Protein AF-A0A0C4E8J6-F1 (afdb_monomer)

InterPro domains:
  IPR013935 Trs120/TRAPPC9 [PTHR21512] (8-488)
  IPR058563 Trs120/TRAPPC9, N-terminal domain [PF08626] (6-412)
  IPR058564 Trs120/TRAPPC9, TPR region [PF26251] (450-532)

Mean predicted aligned error: 15.38 Å

Secondary structure (DSSP, 8-state):
----TTSTTGGGEEEEEEEE-SS--HHHHHHHHHHHHHT-EEEGGGPPPP-STT--TT-GGG-TT-EEEEEEESSPPPHHHHTTTTTTGGGS--EEEEEEETHHHHHS--S-TTT-TT-SSHHHHHHHHHHHHHHHHHHH-TT-SEEEEEEET----TT--PPPPTTEEEE--TTT--TTHHHHHHHHHHHHHHHHHHHHHHHHHT-S--PPTT--SGGGGSS----S--------------PPP---------------------------------------------------------------------------------------TT-HHHHHHHHHHHHHHHHHHHHHHHTT-HHHHHHHHHHHHHHHHHTT-HHHHHHHHHHHHHHHHHHHHTT---PPPGGGSPPTTSPPPHHHHHHHHHHHHHHHHTS-TTS-HHHHHHHHHHHHHHHHHHHHHS---SS---HHHHHHHHHHHHHHHHHHHHTTT---HHHHHHHHH----SS--SS---TT-SS-TTGGG---------

Nearest PDB structures (foldseek):
  7u06-assembly1_A  TM=8.165E-01  e=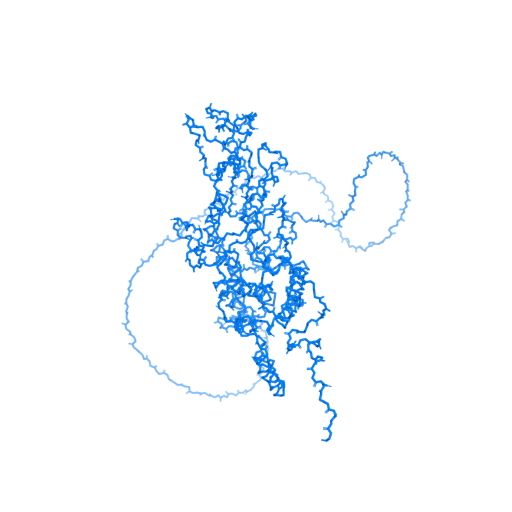5.353E-14  Saccharomyces cerevisiae
  7u06-assembly1_a  TM=8.015E-01  e=2.812E-13  Saccharomyces cerevisiae
  5a7d-assembly4_D  TM=3.768E-01  e=6.561E+00  Drosophila melanogaster

Solvent-accessible surface area (backbone atoms only — not comparable to full-atom values): 33406 Å² total; per-residue (Å²): 122,69,74,71,78,61,38,54,45,38,72,32,24,41,22,26,36,46,42,85,40,85,72,60,54,70,70,57,54,51,56,50,50,44,56,50,54,72,49,30,66,43,47,23,68,73,30,64,70,64,87,63,83,96,30,60,82,51,40,26,84,82,42,36,88,25,44,32,34,52,42,67,31,82,61,84,75,55,68,82,49,50,62,28,61,66,82,43,52,42,55,46,48,41,29,37,40,34,39,36,39,25,64,42,33,70,75,38,75,71,80,38,85,80,64,32,78,86,44,94,47,62,36,48,18,27,55,49,30,52,51,52,53,50,53,54,48,44,72,74,43,71,79,33,67,36,69,37,36,41,26,41,41,33,78,87,49,91,91,57,83,69,88,78,58,86,56,57,43,82,35,51,39,83,88,75,46,54,95,56,50,60,50,50,56,47,28,54,55,46,23,53,38,31,28,42,47,31,56,53,44,52,57,44,71,71,43,75,58,65,82,64,45,73,66,74,76,69,72,65,77,80,58,99,75,89,79,84,87,84,85,83,82,89,84,88,90,79,91,79,82,95,74,82,92,82,90,86,85,87,85,83,88,87,87,86,84,89,89,86,86,89,80,89,80,89,82,88,84,90,79,89,82,88,87,87,85,88,86,86,83,89,88,82,90,82,92,86,89,87,90,89,88,83,88,82,91,90,82,87,84,90,82,85,92,82,89,86,90,92,87,80,88,84,84,89,82,89,81,91,72,86,75,80,73,75,76,80,75,59,102,48,95,83,31,72,69,51,56,50,45,52,51,12,51,25,46,37,35,31,43,45,14,46,49,27,32,25,63,16,35,33,72,61,12,40,50,35,16,50,56,16,24,52,48,21,53,76,75,66,38,43,55,59,22,22,52,20,50,54,51,38,54,38,31,54,48,54,38,48,63,70,72,45,88,59,79,83,57,73,85,71,47,81,62,93,80,71,67,61,54,74,67,54,47,51,50,52,52,51,51,50,54,52,46,62,73,60,47,60,91,86,52,55,68,45,42,54,59,44,54,75,45,43,67,65,42,52,52,51,32,53,54,28,52,69,44,90,58,104,59,55,67,51,69,64,67,54,53,49,50,51,49,15,49,51,51,51,54,46,37,26,37,74,39,63,26,38,67,42,71,70,23,37,45,28,43,70,73,63,57,74,75,95,68,82,75,92,66,88,50,46,71,84,53,71,77,48,78,80,73,69,74,79,76,88,80,76,73,90,76,135

Structure (mmCIF, N/CA/C/O backbone):
data_AF-A0A0C4E8J6-F1
#
_entry.id   AF-A0A0C4E8J6-F1
#
loop_
_atom_site.group_PDB
_atom_site.id
_atom_site.type_symbol
_atom_site.label_atom_id
_atom_site.label_alt_id
_atom_site.label_comp_id
_atom_site.label_asym_id
_atom_site.label_entity_id
_atom_site.label_seq_id
_atom_site.pdbx_PDB_ins_code
_atom_site.Cartn_x
_atom_site.Cartn_y
_atom_site.Cartn_z
_atom_site.occupancy
_atom_site.B_iso_or_equiv
_atom_site.auth_seq_id
_atom_site.auth_comp_id
_atom_site.auth_asym_id
_atom_site.auth_atom_id
_atom_site.pdbx_PDB_model_num
ATOM 1 N N . MET A 1 1 ? -8.938 -14.567 4.427 1.00 45.84 1 MET A N 1
ATOM 2 C CA . MET A 1 1 ? -7.653 -15.124 3.928 1.00 45.84 1 MET A CA 1
ATOM 3 C C . MET A 1 1 ? -6.718 -13.968 3.591 1.00 45.84 1 MET A C 1
ATOM 5 O O . MET A 1 1 ? -7.224 -12.932 3.185 1.00 45.84 1 MET A O 1
ATOM 9 N N . SER A 1 2 ? -5.401 -14.105 3.782 1.00 57.25 2 SER A N 1
ATOM 10 C CA . SER A 1 2 ? -4.438 -13.051 3.405 1.00 57.25 2 SER A CA 1
ATOM 11 C C . SER A 1 2 ? -4.241 -13.039 1.889 1.00 57.25 2 SER A C 1
ATOM 13 O O . SER A 1 2 ? -4.075 -14.107 1.300 1.00 57.25 2 SER A O 1
ATOM 15 N N . ALA A 1 3 ? -4.221 -11.857 1.268 1.00 69.69 3 ALA A N 1
ATOM 16 C CA . ALA A 1 3 ? -3.839 -11.722 -0.136 1.00 69.69 3 ALA A CA 1
ATOM 17 C C . ALA A 1 3 ? -2.379 -12.168 -0.334 1.00 69.69 3 ALA A C 1
ATOM 19 O O . ALA A 1 3 ? -1.551 -11.982 0.559 1.00 69.69 3 ALA A O 1
ATOM 20 N N . ASP A 1 4 ? -2.062 -12.749 -1.495 1.00 85.00 4 ASP A N 1
ATOM 21 C CA . ASP A 1 4 ? -0.712 -13.226 -1.822 1.00 85.00 4 ASP A CA 1
ATOM 22 C C . ASP A 1 4 ? 0.290 -12.048 -1.780 1.00 85.00 4 ASP A C 1
ATOM 24 O O . ASP A 1 4 ? 0.182 -11.135 -2.610 1.00 85.00 4 ASP A O 1
ATOM 28 N N . PRO A 1 5 ? 1.247 -12.033 -0.827 1.00 86.69 5 PRO A N 1
ATOM 29 C CA . PRO A 1 5 ? 2.146 -10.899 -0.587 1.00 86.69 5 PRO A CA 1
ATOM 30 C C . PRO A 1 5 ? 3.231 -10.767 -1.664 1.00 86.69 5 PRO A C 1
ATOM 32 O O . PRO A 1 5 ? 3.969 -9.787 -1.700 1.00 86.69 5 PRO A O 1
ATOM 35 N N . LEU A 1 6 ? 3.334 -11.754 -2.557 1.00 91.50 6 LEU A N 1
ATOM 36 C CA . LEU A 1 6 ? 4.268 -11.772 -3.674 1.00 91.50 6 LEU A CA 1
ATOM 37 C C . LEU A 1 6 ? 3.552 -11.509 -5.004 1.00 91.50 6 LEU A C 1
ATOM 39 O O . LEU A 1 6 ? 4.097 -11.844 -6.052 1.00 91.50 6 LEU A O 1
ATOM 43 N N . LEU A 1 7 ? 2.331 -10.961 -5.001 1.00 93.44 7 LEU A N 1
ATOM 44 C CA . LEU A 1 7 ? 1.701 -10.465 -6.227 1.00 93.44 7 LEU A CA 1
ATOM 45 C C . LEU A 1 7 ? 2.474 -9.255 -6.789 1.00 93.44 7 LEU A C 1
ATOM 47 O O . LEU A 1 7 ? 3.041 -8.482 -6.012 1.00 93.44 7 LEU A O 1
ATOM 51 N N . PRO A 1 8 ? 2.493 -9.048 -8.119 1.00 95.50 8 PRO A N 1
ATOM 52 C CA . PRO A 1 8 ? 3.214 -7.938 -8.750 1.00 95.50 8 PRO A CA 1
ATOM 53 C C . PRO A 1 8 ? 2.874 -6.558 -8.174 1.00 95.50 8 PRO A C 1
ATOM 55 O O . PRO A 1 8 ? 3.766 -5.726 -8.044 1.00 95.50 8 PRO A O 1
ATOM 58 N N . ILE A 1 9 ? 1.624 -6.339 -7.749 1.00 96.50 9 ILE A N 1
ATOM 59 C CA . ILE A 1 9 ? 1.184 -5.076 -7.137 1.00 96.50 9 ILE A CA 1
ATOM 60 C C . ILE A 1 9 ? 1.489 -4.923 -5.638 1.00 96.50 9 ILE A C 1
ATOM 62 O O . ILE A 1 9 ? 1.083 -3.925 -5.051 1.00 96.50 9 ILE A O 1
ATOM 66 N N . ALA A 1 10 ? 2.166 -5.876 -4.986 1.00 95.69 10 ALA A N 1
ATOM 67 C CA . ALA A 1 10 ? 2.424 -5.802 -3.543 1.00 95.69 10 ALA A CA 1
ATOM 68 C C . ALA A 1 10 ? 3.069 -4.473 -3.072 1.00 95.69 10 ALA A C 1
ATOM 70 O O . ALA A 1 10 ? 2.654 -3.983 -2.023 1.00 95.69 10 ALA A O 1
ATOM 71 N N . PRO A 1 11 ? 3.973 -3.812 -3.836 1.00 97.06 11 PRO A N 1
ATOM 72 C CA . PRO A 1 11 ? 4.497 -2.489 -3.474 1.00 97.06 11 PRO A CA 1
ATOM 73 C C . PRO A 1 11 ? 3.464 -1.352 -3.384 1.00 97.06 11 PRO A C 1
ATOM 75 O O . PRO A 1 11 ? 3.787 -0.298 -2.845 1.00 97.06 11 PRO A O 1
ATOM 78 N N . ALA A 1 12 ? 2.248 -1.541 -3.907 1.00 97.56 12 ALA A N 1
ATOM 79 C CA . ALA A 1 12 ? 1.142 -0.584 -3.832 1.00 97.56 12 ALA A CA 1
ATOM 80 C C . ALA A 1 12 ? 0.137 -0.885 -2.705 1.00 97.56 12 ALA A C 1
ATOM 82 O O . ALA A 1 12 ? -0.893 -0.219 -2.612 1.00 97.56 12 ALA A O 1
ATOM 83 N N . ARG A 1 13 ? 0.393 -1.896 -1.865 1.00 96.81 13 ARG A N 1
ATOM 84 C CA . ARG A 1 13 ? -0.506 -2.262 -0.764 1.00 96.81 13 ARG A CA 1
ATOM 85 C C . ARG A 1 13 ? -0.162 -1.528 0.521 1.00 96.81 13 ARG A C 1
ATOM 87 O O . ARG A 1 13 ? 1.004 -1.396 0.879 1.00 96.81 13 ARG A O 1
ATOM 94 N N . VAL A 1 14 ? -1.193 -1.129 1.256 1.00 97.56 14 VAL A N 1
ATOM 95 C CA . VAL A 1 14 ? -1.089 -0.646 2.633 1.00 97.56 14 VAL A CA 1
ATOM 96 C C . VAL A 1 14 ? -1.202 -1.843 3.567 1.00 97.56 14 VAL A C 1
ATOM 98 O O . VAL A 1 14 ? -2.236 -2.513 3.609 1.00 97.56 14 VAL A O 1
ATOM 101 N N . LYS A 1 15 ? -0.154 -2.116 4.347 1.00 96.31 15 LYS A N 1
ATOM 102 C CA . LYS A 1 15 ? -0.195 -3.187 5.342 1.00 96.31 15 LYS A CA 1
ATOM 103 C C . LYS A 1 15 ? -0.940 -2.728 6.594 1.00 96.31 15 LYS A C 1
ATOM 105 O O . LYS A 1 15 ? -0.587 -1.709 7.192 1.00 96.31 15 LYS A O 1
ATOM 110 N N . ALA A 1 16 ? -1.948 -3.499 6.995 1.00 97.31 16 ALA A N 1
ATOM 111 C CA . ALA A 1 16 ? -2.745 -3.253 8.189 1.00 97.31 16 ALA A CA 1
ATOM 112 C C . ALA A 1 16 ? -2.621 -4.434 9.159 1.00 97.31 16 ALA A C 1
ATOM 114 O O . ALA A 1 16 ? -2.932 -5.575 8.810 1.00 97.31 16 ALA A O 1
ATOM 115 N N . LEU A 1 17 ? -2.154 -4.164 10.378 1.00 97.38 17 LEU A N 1
ATOM 116 C CA . LEU A 1 17 ? -2.049 -5.156 11.441 1.00 97.38 17 LEU A CA 1
ATOM 117 C C . LEU A 1 17 ? -3.392 -5.259 12.167 1.00 97.38 17 LEU A C 1
ATOM 119 O O . LEU A 1 17 ? -3.858 -4.289 12.760 1.00 97.38 17 LEU A O 1
ATOM 123 N N . VAL A 1 18 ? -4.000 -6.440 12.130 1.00 97.75 18 VAL A N 1
ATOM 124 C CA . VAL A 1 18 ? -5.288 -6.718 12.766 1.00 97.75 18 VAL A CA 1
ATOM 125 C C . VAL A 1 18 ? -5.060 -7.478 14.069 1.00 97.75 18 VAL A C 1
ATOM 127 O O . VAL A 1 18 ? -4.511 -8.583 14.051 1.00 97.75 18 VAL A O 1
ATOM 130 N N . LEU A 1 19 ? -5.485 -6.896 15.193 1.00 97.12 19 LEU A N 1
ATOM 131 C CA . LEU A 1 19 ? -5.226 -7.410 16.542 1.00 97.12 19 LEU A CA 1
ATOM 132 C C . LEU A 1 19 ? -6.535 -7.668 17.305 1.00 97.12 19 LEU A C 1
ATOM 134 O O . LEU A 1 19 ? -7.426 -6.822 17.266 1.00 97.12 19 LEU A O 1
ATOM 138 N N . PRO A 1 20 ? -6.681 -8.797 18.019 1.00 96.31 20 PRO A N 1
ATOM 139 C CA . PRO A 1 20 ? -7.767 -8.972 18.979 1.00 96.31 20 PRO A CA 1
ATOM 140 C C . PRO A 1 20 ? -7.509 -8.121 20.232 1.00 96.31 20 PRO A C 1
ATOM 142 O O . PRO A 1 20 ? -6.386 -8.110 20.736 1.00 96.31 20 PRO A O 1
ATOM 145 N N . VAL A 1 21 ? -8.543 -7.460 20.754 1.00 93.50 21 VAL A N 1
ATOM 146 C CA . VAL A 1 21 ? -8.513 -6.746 22.047 1.00 93.50 21 VAL A CA 1
ATOM 147 C C . VAL A 1 21 ? -9.707 -7.139 22.919 1.00 93.50 21 VAL A C 1
ATOM 149 O O . VAL A 1 21 ? -10.720 -7.635 22.414 1.00 93.50 21 VAL A O 1
ATOM 152 N N . GLY A 1 22 ? -9.583 -6.955 24.234 1.00 90.12 22 GLY A N 1
ATOM 153 C CA . GLY A 1 22 ? -10.548 -7.433 25.218 1.00 90.12 22 GLY A CA 1
ATOM 154 C C . GLY A 1 22 ? -10.822 -8.944 25.149 1.00 90.12 22 GLY A C 1
ATOM 155 O O . GLY A 1 22 ? -9.973 -9.763 24.786 1.00 90.12 22 GLY A O 1
ATOM 156 N N . HIS A 1 23 ? -12.038 -9.343 25.525 1.00 90.31 23 HIS A N 1
ATOM 157 C CA . HIS A 1 23 ? -12.485 -10.734 25.452 1.00 90.31 23 HIS A CA 1
ATOM 158 C C . HIS A 1 23 ? -13.091 -11.044 24.082 1.00 90.31 23 HIS A C 1
ATOM 160 O O . HIS A 1 23 ? -14.247 -10.732 23.827 1.00 90.31 23 HIS A O 1
ATOM 166 N N . ILE A 1 24 ? -12.326 -11.707 23.209 1.00 93.06 24 ILE A N 1
ATOM 167 C CA . ILE A 1 24 ? -12.819 -12.184 21.912 1.00 93.06 24 ILE A CA 1
ATOM 168 C C . ILE A 1 24 ? -12.420 -13.638 21.646 1.00 93.06 24 ILE A C 1
ATOM 170 O O . ILE A 1 24 ? -11.267 -14.050 21.787 1.00 93.06 24 ILE A O 1
ATOM 174 N N . ARG A 1 25 ? -13.393 -14.452 21.224 1.00 93.50 25 ARG A N 1
ATOM 175 C CA . ARG A 1 25 ? -13.166 -15.864 20.880 1.00 93.50 25 ARG A CA 1
ATOM 176 C C . ARG A 1 25 ? -12.557 -15.974 19.486 1.00 93.50 25 ARG A C 1
ATOM 178 O O . ARG A 1 25 ? -13.026 -15.328 18.552 1.00 93.50 25 ARG A O 1
ATOM 185 N N . ARG A 1 26 ? -11.587 -16.880 19.302 1.00 95.00 26 ARG A N 1
ATOM 186 C CA . ARG A 1 26 ? -10.880 -17.087 18.017 1.00 95.00 26 ARG A CA 1
ATOM 187 C C . ARG A 1 26 ? -11.817 -17.245 16.811 1.00 95.00 26 ARG A C 1
ATOM 189 O O . ARG A 1 26 ? -11.520 -16.705 15.754 1.00 95.00 26 ARG A O 1
ATOM 196 N N . GLN A 1 27 ? -12.931 -17.964 16.962 1.00 96.06 27 GLN A N 1
ATOM 197 C CA . GLN A 1 27 ? -13.917 -18.149 15.887 1.00 96.06 27 GLN A CA 1
ATOM 198 C C . GLN A 1 27 ? -14.565 -16.822 15.452 1.00 96.06 27 GLN A C 1
ATOM 200 O O . GLN A 1 27 ? -14.669 -16.571 14.256 1.00 96.06 27 GLN A O 1
ATOM 205 N N . ARG A 1 28 ? -14.929 -15.951 16.408 1.00 95.12 28 ARG A N 1
ATOM 206 C CA . ARG A 1 28 ? -15.501 -14.621 16.132 1.00 95.12 28 ARG A CA 1
ATOM 207 C C . ARG A 1 28 ? -14.460 -13.658 15.563 1.00 95.12 28 ARG A C 1
ATOM 209 O O . ARG A 1 28 ? -14.730 -12.991 14.575 1.00 95.12 28 ARG A O 1
ATOM 216 N N . PHE A 1 29 ? -13.233 -13.663 16.089 1.00 96.62 29 PHE A N 1
ATOM 217 C CA . PHE A 1 29 ? -12.137 -12.880 15.504 1.00 96.62 29 PHE A CA 1
ATOM 218 C C . PHE A 1 29 ? -11.904 -13.220 14.020 1.00 96.62 29 PHE A C 1
ATOM 220 O O . PHE A 1 29 ? -11.764 -12.319 13.197 1.00 96.62 29 PHE A O 1
ATOM 227 N N . VAL A 1 30 ? -11.915 -14.510 13.656 1.00 96.12 30 VAL A N 1
ATOM 228 C CA . VAL A 1 30 ? -11.766 -14.937 12.254 1.00 96.12 30 VAL A CA 1
ATOM 229 C C . VAL A 1 30 ? -12.949 -14.479 11.392 1.00 96.12 30 VAL A C 1
ATOM 231 O O . VAL A 1 30 ? -12.711 -13.927 10.320 1.00 96.12 30 VAL A O 1
ATOM 234 N N . SER A 1 31 ? -14.199 -14.614 11.852 1.00 95.81 31 SER A N 1
ATOM 235 C CA . SER A 1 31 ? -15.362 -14.157 11.070 1.00 95.81 31 SER A CA 1
ATOM 236 C C . SER A 1 31 ? -15.409 -12.631 10.891 1.00 95.81 31 SER A C 1
ATOM 238 O O . SER A 1 31 ? -15.885 -12.136 9.869 1.00 95.81 31 SER A O 1
ATOM 240 N N . PHE A 1 32 ? -14.880 -11.860 11.843 1.00 95.94 32 PHE A N 1
ATOM 241 C CA . PHE A 1 32 ? -14.749 -10.402 11.731 1.00 95.94 32 PHE A CA 1
ATOM 242 C C . PHE A 1 32 ? -13.615 -9.977 10.800 1.00 95.94 32 PHE A C 1
ATOM 244 O O . PHE A 1 32 ? -13.794 -9.080 9.976 1.00 95.94 32 PHE A O 1
ATOM 251 N N . LEU A 1 33 ? -12.481 -10.676 10.855 1.00 95.69 33 LEU A N 1
ATOM 252 C CA . LEU A 1 33 ? -11.397 -10.509 9.892 1.00 95.69 33 LEU A CA 1
ATOM 253 C C . LEU A 1 33 ? -11.861 -10.813 8.458 1.00 95.69 33 LEU A C 1
ATOM 255 O O . LEU A 1 33 ? -11.447 -10.127 7.528 1.00 95.69 33 LEU A O 1
ATOM 259 N N . GLU A 1 34 ? -12.739 -11.798 8.262 1.00 94.62 34 GLU A N 1
ATOM 260 C CA . GLU A 1 34 ? -13.339 -12.099 6.955 1.00 94.62 34 GLU A CA 1
ATOM 261 C C . GLU A 1 34 ? -14.282 -10.987 6.468 1.00 94.62 34 GLU A C 1
ATOM 263 O O . GLU A 1 34 ? -14.210 -10.615 5.296 1.00 94.62 34 GLU A O 1
ATOM 268 N N . ARG A 1 35 ? -15.087 -10.382 7.358 1.00 94.00 35 ARG A N 1
ATOM 269 C CA . ARG A 1 35 ? -15.916 -9.197 7.039 1.00 94.00 35 ARG A CA 1
ATOM 270 C C . ARG A 1 35 ? -15.075 -7.992 6.601 1.00 94.00 35 ARG A C 1
ATOM 272 O O . ARG A 1 35 ? -15.488 -7.281 5.693 1.00 94.00 35 ARG A O 1
ATOM 279 N N . LEU A 1 36 ? -13.907 -7.772 7.210 1.00 94.31 36 LEU A N 1
ATOM 280 C CA . LEU A 1 36 ? -12.962 -6.725 6.787 1.00 94.31 36 LEU A CA 1
ATOM 281 C C . LEU A 1 36 ? -12.254 -7.087 5.474 1.00 94.31 36 LEU A C 1
ATOM 283 O O . LEU A 1 36 ? -12.110 -6.241 4.598 1.00 94.31 36 LEU A O 1
ATOM 287 N N . ALA A 1 37 ? -11.844 -8.348 5.307 1.00 92.94 37 ALA A N 1
ATOM 288 C CA . ALA A 1 37 ? -11.154 -8.814 4.104 1.00 92.94 37 ALA A CA 1
ATOM 289 C C . ALA A 1 37 ? -12.032 -8.765 2.841 1.00 92.94 37 ALA A C 1
ATOM 291 O O . ALA A 1 37 ? -11.500 -8.678 1.735 1.00 92.94 37 ALA A O 1
ATOM 292 N N . ALA A 1 38 ? -13.361 -8.794 2.980 1.00 92.94 38 ALA A N 1
ATOM 293 C CA . ALA A 1 38 ? -14.280 -8.573 1.866 1.00 92.94 38 ALA A CA 1
ATOM 294 C C . ALA A 1 38 ? -14.119 -7.170 1.241 1.00 92.94 38 ALA A C 1
ATOM 296 O O . ALA A 1 38 ? -14.143 -7.045 0.021 1.00 92.94 38 ALA A O 1
ATOM 297 N N . GLU A 1 39 ? -13.864 -6.144 2.059 1.00 94.12 39 GLU A N 1
ATOM 298 C CA . GLU A 1 39 ? -13.735 -4.732 1.658 1.00 94.12 39 GLU A CA 1
ATOM 299 C C . GLU A 1 39 ? -12.258 -4.271 1.664 1.00 94.12 39 GLU A C 1
ATOM 301 O O . GLU A 1 39 ? -11.927 -3.143 2.029 1.00 94.12 39 GLU A O 1
ATOM 306 N N . HIS A 1 40 ? -11.333 -5.158 1.275 1.00 93.44 40 HIS A N 1
ATOM 307 C CA . HIS A 1 40 ? -9.889 -4.875 1.257 1.00 93.44 40 HIS A CA 1
ATOM 308 C C . HIS A 1 40 ? -9.439 -3.924 0.129 1.00 93.44 40 HIS A C 1
ATOM 310 O O . HIS A 1 40 ? -8.278 -3.515 0.110 1.00 93.44 40 HIS A O 1
ATOM 316 N N . VAL A 1 41 ? -10.321 -3.578 -0.814 1.00 95.62 41 VAL A N 1
ATOM 317 C CA . VAL A 1 41 ? -10.069 -2.579 -1.864 1.00 95.62 41 VAL A CA 1
ATOM 318 C C . VAL A 1 41 ? -11.020 -1.411 -1.648 1.00 95.62 41 VAL A C 1
ATOM 320 O O . VAL A 1 41 ? -12.227 -1.559 -1.820 1.00 95.62 41 VAL A O 1
ATOM 323 N N . VAL A 1 42 ? -10.479 -0.248 -1.289 1.00 97.31 42 VAL A N 1
ATOM 324 C CA . VAL A 1 42 ? -11.266 0.968 -1.042 1.00 97.31 42 VAL A CA 1
ATOM 325 C C . VAL A 1 42 ? -11.041 1.939 -2.194 1.00 97.31 42 VAL A C 1
ATOM 327 O O . VAL A 1 42 ? -9.914 2.383 -2.415 1.00 97.31 42 VAL A O 1
ATOM 330 N N . HIS A 1 43 ? -12.091 2.262 -2.950 1.00 97.06 43 HIS A N 1
ATOM 331 C CA . HIS A 1 43 ? -11.989 3.205 -4.064 1.00 97.06 43 HIS A CA 1
ATOM 332 C C . HIS A 1 43 ? -11.959 4.649 -3.565 1.00 97.06 43 HIS A C 1
ATOM 334 O O . HIS A 1 43 ? -12.734 5.026 -2.688 1.00 97.06 43 HIS A O 1
ATOM 340 N N . LEU A 1 44 ? -11.099 5.481 -4.160 1.00 97.62 44 LEU A N 1
ATOM 341 C CA . LEU A 1 44 ? -10.932 6.871 -3.724 1.00 97.62 44 LEU A CA 1
ATOM 342 C C . LEU A 1 44 ? -12.221 7.692 -3.896 1.00 97.62 44 LEU A C 1
ATOM 344 O O . LEU A 1 44 ? -12.508 8.542 -3.061 1.00 97.62 44 LEU A O 1
ATOM 348 N N . MET A 1 45 ? -13.047 7.381 -4.901 1.00 96.75 45 MET A N 1
ATOM 349 C CA . MET A 1 45 ? -14.368 7.998 -5.096 1.00 96.75 45 MET A CA 1
ATOM 350 C C . MET A 1 45 ? -15.354 7.836 -3.923 1.00 96.75 45 MET A C 1
ATOM 352 O O . MET A 1 45 ? -16.299 8.615 -3.838 1.00 96.75 45 MET A O 1
ATOM 356 N N . ASP A 1 46 ? -15.166 6.842 -3.046 1.00 96.12 46 ASP A N 1
ATOM 357 C CA . ASP A 1 46 ? -16.039 6.610 -1.884 1.00 96.12 46 ASP A CA 1
ATOM 358 C C . ASP A 1 46 ? -15.561 7.342 -0.619 1.00 96.12 46 ASP A C 1
ATOM 360 O O . ASP A 1 46 ? -16.296 7.431 0.366 1.00 96.12 46 ASP A O 1
ATOM 364 N N . ILE A 1 47 ? -14.314 7.825 -0.612 1.00 97.06 47 ILE A N 1
ATOM 365 C CA . ILE A 1 47 ? -13.667 8.370 0.582 1.00 97.06 47 ILE A CA 1
ATOM 366 C C . ILE A 1 47 ? -13.975 9.864 0.692 1.00 97.06 47 ILE A C 1
ATOM 368 O O . ILE A 1 47 ? -13.520 10.677 -0.116 1.00 97.06 47 ILE A O 1
ATOM 372 N N . SER A 1 48 ? -14.677 10.245 1.758 1.00 94.38 48 SER A N 1
ATOM 373 C CA . SER A 1 48 ? -14.815 11.650 2.147 1.00 94.38 48 SER A CA 1
ATOM 374 C C . SER A 1 48 ? -13.446 12.230 2.534 1.00 94.38 48 SER A C 1
ATOM 376 O O . SER A 1 48 ? -12.746 11.619 3.348 1.00 94.38 48 SER A O 1
ATOM 378 N N . PRO A 1 49 ? -13.032 13.392 1.996 1.00 91.31 49 PRO A N 1
ATOM 379 C CA . PRO A 1 49 ? -11.764 14.014 2.366 1.00 91.31 49 PRO A CA 1
ATOM 380 C C . PRO A 1 49 ? -11.771 14.458 3.835 1.00 91.31 49 PRO A C 1
ATOM 382 O O . PRO A 1 49 ? -12.787 14.930 4.346 1.00 91.31 49 PRO A O 1
ATOM 385 N N . ASP A 1 50 ? -10.619 14.348 4.495 1.00 90.62 50 ASP A N 1
ATOM 386 C CA . ASP A 1 50 ? -10.424 14.858 5.853 1.00 90.62 50 ASP A CA 1
ATOM 387 C C . ASP A 1 50 ? -10.602 16.389 5.884 1.00 90.62 50 ASP A C 1
ATOM 389 O O . ASP A 1 50 ? -10.095 17.112 5.022 1.00 90.62 50 ASP A O 1
ATOM 393 N N . THR A 1 51 ? -11.353 16.884 6.868 1.00 87.94 51 THR A N 1
ATOM 394 C CA . THR A 1 51 ? -11.717 18.302 6.998 1.00 87.94 51 THR A CA 1
ATOM 395 C C . THR A 1 51 ? -10.636 19.151 7.671 1.00 87.94 51 THR A C 1
ATOM 397 O O . THR A 1 51 ? -10.724 20.382 7.658 1.00 87.94 51 THR A O 1
ATOM 400 N N . ARG A 1 52 ? -9.609 18.530 8.265 1.00 89.88 52 ARG A N 1
ATOM 401 C CA . ARG A 1 52 ? -8.527 19.220 8.977 1.00 89.88 52 ARG A CA 1
ATOM 402 C C . ARG A 1 52 ? -7.590 19.927 7.979 1.00 89.88 52 ARG A C 1
ATOM 404 O O . ARG A 1 52 ? -7.211 19.347 6.958 1.00 89.88 52 ARG A O 1
ATOM 411 N N . PRO A 1 53 ? -7.146 21.166 8.260 1.00 88.50 53 PRO A N 1
ATOM 412 C CA . PRO A 1 53 ? -6.289 21.917 7.344 1.00 88.50 53 PRO A CA 1
ATOM 413 C C . PRO A 1 53 ? -4.915 21.255 7.139 1.00 88.50 53 PRO A C 1
ATOM 415 O O . PRO A 1 53 ? -4.418 20.513 7.986 1.00 88.50 53 PRO A O 1
ATOM 418 N N . ASN A 1 54 ? -4.262 21.582 6.017 1.00 87.38 54 ASN A N 1
ATOM 419 C CA . ASN A 1 54 ? -2.891 21.171 5.662 1.00 87.38 54 ASN A CA 1
ATOM 420 C C . ASN A 1 54 ? -2.649 19.652 5.471 1.00 87.38 54 ASN A C 1
ATOM 422 O O . ASN A 1 54 ? -1.488 19.222 5.448 1.00 87.38 54 ASN A O 1
ATOM 426 N N . ARG A 1 55 ? -3.719 18.862 5.292 1.00 89.31 55 ARG A N 1
ATOM 427 C CA . ARG A 1 55 ? -3.732 17.385 5.172 1.00 89.31 55 ARG A CA 1
ATOM 428 C C . ARG A 1 55 ? -4.263 16.874 3.818 1.00 89.31 55 ARG A C 1
ATOM 430 O O . ARG A 1 55 ? -4.821 15.790 3.719 1.00 89.31 55 ARG A O 1
ATOM 437 N N . ASN A 1 56 ? -4.093 17.669 2.762 1.00 91.69 56 ASN A N 1
ATOM 438 C CA . ASN A 1 56 ? -4.705 17.468 1.442 1.00 91.69 56 ASN A CA 1
ATOM 439 C C . ASN A 1 56 ? -3.765 16.909 0.351 1.00 91.69 56 ASN A C 1
ATOM 441 O O . ASN A 1 56 ? -4.196 16.779 -0.793 1.00 91.69 56 ASN A O 1
ATOM 445 N N . MET A 1 57 ? -2.510 16.566 0.669 1.00 94.56 57 MET A N 1
ATOM 446 C CA . MET A 1 57 ? -1.523 16.078 -0.316 1.00 94.56 57 MET A CA 1
ATOM 447 C C . MET A 1 57 ? -1.982 14.781 -1.000 1.00 94.56 57 MET A C 1
ATOM 449 O O . MET A 1 57 ? -1.872 14.631 -2.215 1.00 94.56 57 MET A O 1
ATOM 453 N N . PHE A 1 58 ? -2.579 13.876 -0.224 1.00 96.38 58 PHE A N 1
ATOM 454 C CA . PHE A 1 58 ? -3.143 12.612 -0.703 1.00 96.38 58 PHE A CA 1
ATOM 455 C C . PHE A 1 58 ? -4.677 12.668 -0.816 1.00 96.38 58 PHE A C 1
ATOM 457 O O . PHE A 1 58 ? -5.349 11.668 -0.592 1.00 96.38 58 PHE A O 1
ATOM 464 N N . SER A 1 59 ? -5.248 13.836 -1.144 1.00 94.81 59 SER A N 1
ATOM 465 C CA . SER A 1 59 ? -6.707 14.009 -1.232 1.00 94.81 59 SER A CA 1
ATOM 466 C C . SER A 1 59 ? -7.350 13.007 -2.210 1.00 94.81 59 SER A C 1
ATOM 468 O O . SER A 1 59 ? -6.935 12.956 -3.375 1.00 94.81 59 SER A O 1
ATOM 470 N N . PRO A 1 60 ? -8.390 12.254 -1.793 1.00 95.81 60 PRO A N 1
ATOM 471 C CA . PRO A 1 60 ? -9.046 11.260 -2.647 1.00 95.81 60 PRO A CA 1
ATOM 472 C C . PRO A 1 60 ? -9.722 11.898 -3.871 1.00 95.81 60 PRO A C 1
ATOM 474 O O . PRO A 1 60 ? -9.719 11.328 -4.962 1.00 95.81 60 PRO A O 1
ATOM 477 N N . LEU A 1 61 ? -10.213 13.135 -3.725 1.00 93.88 61 LEU A N 1
ATOM 478 C CA . LEU A 1 61 ? -10.888 13.888 -4.789 1.00 93.88 61 LEU A CA 1
ATOM 479 C C . LEU A 1 61 ? -9.981 14.219 -5.983 1.00 93.88 61 LEU A C 1
ATOM 481 O O . LEU A 1 61 ? -10.478 14.501 -7.069 1.00 93.88 61 LEU A O 1
ATOM 485 N N . ALA A 1 62 ? -8.659 14.206 -5.797 1.00 94.81 62 ALA A N 1
ATOM 486 C CA . ALA A 1 62 ? -7.714 14.549 -6.854 1.00 94.81 62 ALA A CA 1
ATOM 487 C C . ALA A 1 62 ? -7.469 13.396 -7.851 1.00 94.81 62 ALA A C 1
ATOM 489 O O . ALA A 1 62 ? -6.830 13.617 -8.877 1.00 94.81 62 ALA A O 1
ATOM 490 N N . PHE A 1 63 ? -7.937 12.176 -7.555 1.00 96.56 63 PHE A N 1
ATOM 491 C CA . PHE A 1 63 ? -7.942 11.043 -8.490 1.00 96.56 63 PHE A CA 1
ATOM 492 C C . PHE A 1 63 ? -8.982 9.979 -8.059 1.00 96.56 63 PHE A C 1
ATOM 494 O O . PHE A 1 63 ? -8.609 8.939 -7.514 1.00 96.56 63 PHE A O 1
ATOM 501 N N . PRO A 1 64 ? -10.291 10.212 -8.274 1.00 96.19 64 PRO A N 1
ATOM 502 C CA . PRO A 1 64 ? -11.353 9.352 -7.735 1.00 96.19 64 PRO A CA 1
ATOM 503 C C . PRO A 1 64 ? -11.339 7.915 -8.287 1.00 96.19 64 PRO A C 1
ATOM 505 O O . PRO A 1 64 ? -11.796 6.998 -7.605 1.00 96.19 64 PRO A O 1
ATOM 508 N N . ASP A 1 65 ? -10.781 7.693 -9.482 1.00 96.31 65 ASP A N 1
ATOM 509 C CA . ASP A 1 65 ? -10.691 6.366 -10.108 1.00 96.31 65 ASP A CA 1
ATOM 510 C C . ASP A 1 65 ? -9.682 5.416 -9.441 1.00 96.31 65 ASP A C 1
ATOM 512 O O . ASP A 1 65 ? -9.689 4.216 -9.741 1.00 96.31 65 ASP A O 1
ATOM 516 N N . GLY A 1 66 ? -8.821 5.934 -8.561 1.00 97.25 66 GLY A N 1
ATOM 517 C CA . GLY A 1 66 ? -7.834 5.156 -7.817 1.00 97.25 66 GLY A CA 1
ATOM 518 C C . GLY A 1 66 ? -8.438 4.266 -6.727 1.00 97.25 66 GLY A C 1
ATOM 519 O O . GLY A 1 66 ? -9.636 4.300 -6.431 1.00 97.25 66 GLY A O 1
ATOM 520 N N . ALA A 1 67 ? -7.584 3.461 -6.097 1.00 97.56 67 ALA A N 1
ATOM 521 C CA . ALA A 1 67 ? -7.957 2.633 -4.954 1.00 97.56 67 ALA A CA 1
ATOM 522 C C . ALA A 1 67 ? -6.776 2.370 -4.013 1.00 97.56 67 ALA A C 1
ATOM 524 O O . ALA A 1 67 ? -5.637 2.232 -4.463 1.00 97.56 67 ALA A O 1
ATOM 525 N N . ILE A 1 68 ? -7.080 2.242 -2.721 1.00 98.06 68 ILE A N 1
ATOM 526 C CA . ILE A 1 68 ? -6.172 1.736 -1.689 1.00 98.06 68 ILE A CA 1
ATOM 527 C C . ILE A 1 68 ? -6.391 0.226 -1.564 1.00 98.06 68 ILE A C 1
ATOM 529 O O . ILE A 1 68 ? -7.525 -0.235 -1.416 1.00 98.06 68 ILE A O 1
ATOM 533 N N . PHE A 1 69 ? -5.304 -0.544 -1.605 1.00 97.12 69 PHE A N 1
ATOM 534 C CA . PHE A 1 69 ? -5.326 -1.996 -1.429 1.00 97.12 69 PHE A CA 1
ATOM 535 C C . PHE A 1 69 ? -4.790 -2.359 -0.043 1.00 97.12 69 PHE A C 1
ATOM 537 O O . PHE A 1 69 ? -3.599 -2.197 0.219 1.00 97.12 69 PHE A O 1
ATOM 544 N N . TYR A 1 70 ? -5.639 -2.882 0.835 1.00 96.88 70 TYR A N 1
ATOM 545 C CA . TYR A 1 70 ? -5.249 -3.303 2.176 1.00 96.88 70 TYR A CA 1
ATOM 546 C C . TYR A 1 70 ? -4.725 -4.742 2.204 1.00 96.88 70 TYR A C 1
ATOM 548 O O . TYR A 1 70 ? -5.388 -5.683 1.768 1.00 96.88 70 TYR A O 1
ATOM 556 N N . GLU A 1 71 ? -3.546 -4.930 2.796 1.00 95.06 71 GLU A N 1
ATOM 557 C CA . GLU A 1 71 ? -3.041 -6.240 3.202 1.00 95.06 71 GLU A CA 1
ATOM 558 C C . GLU A 1 71 ? -3.298 -6.434 4.702 1.00 95.06 71 GLU A C 1
ATOM 560 O O . GLU A 1 71 ? -2.520 -5.979 5.544 1.00 95.06 71 GLU A O 1
ATOM 565 N N . LEU A 1 72 ? -4.411 -7.097 5.033 1.00 95.31 72 LEU A N 1
ATOM 566 C CA . LEU A 1 72 ? -4.772 -7.434 6.412 1.00 95.31 72 LEU A CA 1
ATOM 567 C C . LEU A 1 72 ? -3.893 -8.587 6.926 1.00 95.31 72 LEU A C 1
ATOM 569 O O . LEU A 1 72 ? -4.012 -9.724 6.464 1.00 95.31 72 LEU A O 1
ATOM 573 N N . ALA A 1 73 ? -3.043 -8.307 7.913 1.00 94.19 73 ALA A N 1
ATOM 574 C CA . ALA A 1 73 ? -2.150 -9.276 8.541 1.00 94.19 73 ALA A CA 1
ATOM 575 C C . ALA A 1 73 ? -2.467 -9.434 10.035 1.00 94.19 73 ALA A C 1
ATOM 577 O O . ALA A 1 73 ? -2.596 -8.451 10.753 1.00 94.19 73 ALA A O 1
ATOM 578 N N . THR A 1 74 ? -2.528 -10.669 10.536 1.00 95.00 74 THR A N 1
ATOM 579 C CA . THR A 1 74 ? -2.734 -10.974 11.971 1.00 95.00 74 THR A CA 1
ATOM 580 C C . THR A 1 74 ? -1.425 -11.278 12.709 1.00 95.00 74 THR A C 1
ATOM 582 O O . THR A 1 74 ? -1.418 -11.981 13.717 1.00 95.00 74 THR A O 1
ATOM 585 N N . HIS A 1 75 ? -0.293 -10.858 12.147 1.00 92.69 75 HIS A N 1
ATOM 586 C CA . HIS A 1 75 ? 1.040 -11.070 12.700 1.00 92.69 75 HIS A CA 1
ATOM 587 C C . HIS A 1 75 ? 1.909 -9.852 12.392 1.00 92.69 75 HIS A C 1
ATOM 589 O O . HIS A 1 75 ? 1.812 -9.268 11.310 1.00 92.69 75 HIS A O 1
ATOM 595 N N . PHE A 1 76 ? 2.767 -9.478 13.337 1.00 92.12 76 PHE A N 1
ATOM 596 C CA . PHE A 1 76 ? 3.719 -8.395 13.122 1.00 92.12 76 PHE A CA 1
ATOM 597 C C . PHE A 1 76 ? 4.813 -8.838 12.129 1.00 92.12 76 PHE A C 1
ATOM 599 O O . PHE A 1 76 ? 5.246 -9.994 12.200 1.00 92.12 76 PHE A O 1
ATOM 606 N N . PRO A 1 77 ? 5.266 -7.982 11.192 1.00 92.31 77 PRO A N 1
ATOM 607 C CA . PRO A 1 77 ? 6.308 -8.361 10.243 1.00 92.31 77 PRO A CA 1
ATOM 608 C C . PRO A 1 77 ? 7.628 -8.698 10.939 1.00 92.31 77 PRO A C 1
ATOM 610 O O . PRO A 1 77 ? 7.996 -8.103 11.950 1.00 92.31 77 PRO A O 1
ATOM 613 N N . HIS A 1 78 ? 8.382 -9.631 10.362 1.00 92.06 78 HIS A N 1
ATOM 614 C CA . HIS A 1 78 ? 9.704 -9.977 10.875 1.00 92.06 78 HIS A CA 1
ATOM 615 C C . HIS A 1 78 ? 10.690 -8.802 10.728 1.00 92.06 78 HIS A C 1
ATOM 617 O O . HIS A 1 78 ? 10.614 -8.034 9.767 1.00 92.06 78 HIS A O 1
ATOM 623 N N . ALA A 1 79 ? 11.671 -8.696 11.629 1.00 90.56 79 ALA A N 1
ATOM 624 C CA . ALA A 1 79 ? 12.635 -7.589 11.660 1.00 90.56 79 ALA A CA 1
ATOM 625 C C . ALA A 1 79 ? 13.395 -7.381 10.330 1.00 90.56 79 ALA A C 1
ATOM 627 O O . ALA A 1 79 ? 13.728 -6.252 9.979 1.00 90.56 79 ALA A O 1
ATOM 628 N N . SER A 1 80 ? 13.609 -8.444 9.545 1.00 89.50 80 SER A N 1
ATOM 629 C CA . SER A 1 80 ? 14.216 -8.360 8.205 1.00 89.50 80 SER A CA 1
ATOM 630 C C . SER A 1 80 ? 13.356 -7.634 7.162 1.00 89.50 80 SER A C 1
ATOM 632 O O . SER A 1 80 ? 13.903 -7.159 6.173 1.00 89.50 80 SER A O 1
ATOM 634 N N . HIS A 1 81 ? 12.036 -7.546 7.361 1.00 91.19 81 HIS A N 1
ATOM 635 C CA . HIS A 1 81 ? 11.132 -6.748 6.527 1.00 91.19 81 HIS A CA 1
ATOM 636 C C . HIS A 1 81 ? 11.126 -5.284 6.983 1.00 91.19 81 HIS A C 1
ATOM 638 O O . HIS A 1 81 ? 11.193 -4.383 6.154 1.00 91.19 81 HIS A O 1
ATOM 644 N N . LEU A 1 82 ? 11.098 -5.049 8.299 1.00 91.94 82 LEU A N 1
ATOM 645 C CA . LEU A 1 82 ? 11.064 -3.708 8.900 1.00 91.94 82 LEU A CA 1
ATOM 646 C C . LEU A 1 82 ? 12.390 -2.948 8.718 1.00 91.94 82 LEU A C 1
ATOM 648 O O . LEU A 1 82 ? 12.394 -1.739 8.509 1.00 91.94 82 LEU A O 1
ATOM 652 N N . GLY A 1 83 ? 13.523 -3.659 8.702 1.00 91.50 83 GLY A N 1
ATOM 653 C CA . GLY A 1 83 ? 14.850 -3.103 8.395 1.00 91.50 83 GLY A CA 1
ATOM 654 C C . GLY A 1 83 ? 15.033 -2.613 6.950 1.00 91.50 83 GLY A C 1
ATOM 655 O O . GLY A 1 83 ? 16.130 -2.196 6.583 1.00 91.50 83 GLY A O 1
ATOM 656 N N . LEU A 1 84 ? 13.984 -2.680 6.124 1.00 92.88 84 LEU A N 1
ATOM 657 C CA . LEU A 1 84 ? 13.936 -2.127 4.771 1.00 92.88 84 LEU A CA 1
ATOM 658 C C . LEU A 1 84 ? 13.191 -0.782 4.715 1.00 92.88 84 LEU A C 1
ATOM 660 O O . LEU A 1 84 ? 13.100 -0.189 3.644 1.00 92.88 84 LEU A O 1
ATOM 664 N N . TYR A 1 85 ? 12.650 -0.283 5.829 1.00 92.62 85 TYR A N 1
ATOM 665 C CA . TYR A 1 85 ? 12.042 1.045 5.895 1.00 92.62 85 TYR A CA 1
ATOM 666 C C . TYR A 1 85 ? 13.117 2.149 5.764 1.00 92.62 85 TYR A C 1
ATOM 668 O O . TYR A 1 85 ? 14.147 2.050 6.433 1.00 92.62 85 TYR A O 1
ATOM 676 N N . PRO A 1 86 ? 12.916 3.217 4.959 1.00 94.31 86 PRO A N 1
ATOM 677 C CA . PRO A 1 86 ? 11.738 3.539 4.146 1.00 94.31 86 PRO A CA 1
ATOM 678 C C . PRO A 1 86 ? 11.849 3.110 2.666 1.00 94.31 86 PRO A C 1
ATOM 680 O O . PRO A 1 86 ? 11.029 3.513 1.850 1.00 94.31 86 PRO A O 1
ATOM 683 N N . PHE A 1 87 ? 12.852 2.314 2.284 1.00 95.31 87 PHE A N 1
ATOM 684 C CA . PHE A 1 87 ? 13.011 1.820 0.908 1.00 95.31 87 PHE A CA 1
ATOM 685 C C . PHE A 1 87 ? 11.830 0.940 0.455 1.00 95.31 87 PHE A C 1
ATOM 687 O O . PHE A 1 87 ? 11.343 1.083 -0.663 1.00 95.31 87 PHE A O 1
ATOM 694 N N . ASP A 1 88 ? 11.324 0.071 1.334 1.00 93.94 88 ASP A N 1
ATOM 695 C CA . ASP A 1 88 ? 10.112 -0.730 1.121 1.00 93.94 88 ASP A CA 1
ATOM 696 C C . ASP A 1 88 ? 9.013 -0.335 2.130 1.00 93.94 88 ASP A C 1
ATOM 698 O O . ASP A 1 88 ? 8.680 -1.102 3.034 1.00 93.94 88 ASP A O 1
ATOM 702 N N . LEU A 1 89 ? 8.435 0.868 1.974 1.00 94.00 89 LEU A N 1
ATOM 703 C CA . LEU A 1 89 ? 7.370 1.392 2.854 1.00 94.00 89 LEU A CA 1
ATOM 704 C C . LEU A 1 89 ? 6.204 0.414 3.080 1.00 94.00 89 LEU A C 1
ATOM 706 O O . LEU A 1 89 ? 5.767 0.249 4.214 1.00 94.00 89 LEU A O 1
ATOM 710 N N . TYR A 1 90 ? 5.748 -0.274 2.028 1.00 95.12 90 TYR A N 1
ATOM 711 C CA . TYR A 1 90 ? 4.627 -1.228 2.055 1.00 95.12 90 TYR A CA 1
ATOM 712 C C . TYR A 1 90 ? 4.798 -2.413 3.029 1.00 95.12 90 TYR A C 1
ATOM 714 O O . TYR A 1 90 ? 3.852 -3.164 3.262 1.00 95.12 90 TYR A O 1
ATOM 722 N N . ARG A 1 91 ? 5.994 -2.613 3.602 1.00 93.75 91 ARG A N 1
ATOM 723 C CA . ARG A 1 91 ? 6.256 -3.654 4.608 1.00 93.75 91 ARG A CA 1
ATOM 724 C C . ARG A 1 91 ? 5.945 -3.222 6.038 1.00 93.75 91 ARG A C 1
ATOM 726 O O . ARG A 1 91 ? 5.664 -4.088 6.866 1.00 93.75 91 ARG A O 1
ATOM 733 N N . GLU A 1 92 ? 6.040 -1.929 6.337 1.00 94.12 92 GLU A N 1
ATOM 734 C CA . GLU A 1 92 ? 5.759 -1.385 7.667 1.00 94.12 92 GLU A CA 1
ATOM 735 C C . GLU A 1 92 ? 4.230 -1.302 7.857 1.00 94.12 92 GLU A C 1
ATOM 737 O O . GLU A 1 92 ? 3.539 -0.800 6.966 1.00 94.12 92 GLU A O 1
ATOM 742 N N . PRO A 1 93 ? 3.657 -1.797 8.970 1.00 95.81 93 PRO A N 1
ATOM 743 C CA . PRO A 1 93 ? 2.225 -1.668 9.222 1.00 95.81 93 PRO A CA 1
ATOM 744 C C . PRO A 1 93 ? 1.849 -0.196 9.426 1.00 95.81 93 PRO A C 1
ATOM 746 O O . PRO A 1 93 ? 2.196 0.406 10.439 1.00 95.81 93 PRO A O 1
ATOM 749 N N . MET A 1 94 ? 1.130 0.390 8.466 1.00 96.50 94 MET A N 1
ATOM 750 C CA . MET A 1 94 ? 0.704 1.795 8.537 1.00 96.50 94 MET A CA 1
ATOM 751 C C . MET A 1 94 ? -0.626 1.970 9.276 1.00 96.50 94 MET A C 1
ATOM 753 O O . MET A 1 94 ? -0.958 3.082 9.676 1.00 96.50 94 MET A O 1
ATOM 757 N N . VAL A 1 95 ? -1.393 0.891 9.444 1.00 98.12 95 VAL A N 1
ATOM 758 C CA . VAL A 1 95 ? -2.695 0.896 10.119 1.00 98.12 95 VAL A CA 1
ATOM 759 C C . VAL A 1 95 ? -2.744 -0.235 11.143 1.00 98.12 95 VAL A C 1
ATOM 761 O O . VAL A 1 95 ? -2.406 -1.374 10.822 1.00 98.12 95 VAL A O 1
ATOM 764 N N . ILE A 1 96 ? -3.198 0.064 12.357 1.00 98.25 96 ILE A N 1
ATOM 765 C CA . ILE A 1 96 ? -3.577 -0.912 13.380 1.00 98.25 96 ILE A CA 1
ATOM 766 C C . ILE A 1 96 ? -5.104 -0.953 13.448 1.00 98.25 96 ILE A C 1
ATOM 768 O O . ILE A 1 96 ? -5.742 0.061 13.735 1.00 98.25 96 ILE A O 1
ATOM 772 N N . ILE A 1 97 ? -5.687 -2.125 13.193 1.00 98.12 97 ILE A N 1
ATOM 773 C CA . ILE A 1 97 ? -7.122 -2.384 13.349 1.00 98.12 97 ILE A CA 1
ATOM 774 C C . ILE A 1 97 ? -7.296 -3.327 14.539 1.00 98.12 97 ILE A C 1
ATOM 776 O O . ILE A 1 97 ? -7.125 -4.542 14.424 1.00 98.12 97 ILE A O 1
ATOM 780 N N . ALA A 1 98 ? -7.620 -2.766 15.697 1.00 97.69 98 ALA A N 1
ATOM 781 C CA . ALA A 1 98 ? -8.028 -3.544 16.853 1.00 97.69 98 ALA A CA 1
ATOM 782 C C . ALA A 1 98 ? -9.472 -4.044 16.649 1.00 97.69 98 ALA A C 1
ATOM 784 O O . ALA A 1 98 ? -10.323 -3.307 16.150 1.00 97.69 98 ALA A O 1
ATOM 785 N N . ILE A 1 99 ? -9.755 -5.294 17.012 1.00 97.69 99 ILE A N 1
ATOM 786 C CA . ILE A 1 99 ? -11.074 -5.928 16.889 1.00 97.69 99 ILE A CA 1
ATOM 787 C C . ILE A 1 99 ? -11.558 -6.351 18.273 1.00 97.69 99 ILE A C 1
ATOM 789 O O . ILE A 1 99 ? -10.911 -7.173 18.927 1.00 97.69 99 ILE A O 1
ATOM 793 N N . ALA A 1 100 ? -12.727 -5.843 18.664 1.00 95.81 100 ALA A N 1
ATOM 794 C CA . ALA A 1 100 ? -13.432 -6.227 19.883 1.00 95.81 100 ALA A CA 1
ATOM 795 C C . ALA A 1 100 ? -14.766 -6.927 19.592 1.00 95.81 100 ALA A C 1
ATOM 797 O O . ALA A 1 100 ? -15.390 -6.757 18.541 1.00 95.81 100 ALA A O 1
ATOM 798 N N . ASP A 1 101 ? -15.204 -7.696 20.582 1.00 94.19 101 ASP A N 1
ATOM 799 C CA . ASP A 1 101 ? -16.463 -8.424 20.621 1.00 94.19 101 ASP A CA 1
ATOM 800 C C . ASP A 1 101 ? -17.547 -7.585 21.320 1.00 94.19 101 ASP A C 1
ATOM 802 O O . ASP A 1 101 ? -17.535 -7.440 22.539 1.00 94.19 101 ASP A O 1
ATOM 806 N N . GLY A 1 102 ? -18.499 -7.040 20.561 1.00 91.19 102 GLY A N 1
ATOM 807 C CA . GLY A 1 102 ? -19.595 -6.232 21.102 1.00 91.19 102 GLY A CA 1
ATOM 808 C C . GLY A 1 102 ? -20.544 -7.007 22.019 1.00 91.19 102 GLY A C 1
ATOM 809 O O . GLY A 1 102 ? -21.077 -6.430 22.957 1.00 91.19 102 GLY A O 1
ATOM 810 N N . SER A 1 103 ? -20.699 -8.322 21.826 1.00 89.00 103 SER A N 1
ATOM 811 C CA . SER A 1 103 ? -21.593 -9.140 22.661 1.00 89.00 103 SER A CA 1
ATOM 812 C C . SER A 1 103 ? -21.050 -9.371 24.077 1.00 89.00 103 SER A C 1
ATOM 814 O O . SER A 1 103 ? -21.827 -9.521 25.025 1.00 89.00 103 SER A O 1
ATOM 816 N N . GLU A 1 104 ? -19.723 -9.338 24.226 1.00 87.31 104 GLU A N 1
ATOM 817 C CA . GLU A 1 104 ? -19.010 -9.444 25.504 1.00 87.31 104 GLU A CA 1
ATOM 818 C C . GLU A 1 104 ? -18.863 -8.059 26.197 1.00 87.31 104 GLU A C 1
ATOM 820 O O . GLU A 1 104 ? -18.426 -8.000 27.344 1.00 87.31 104 GLU A O 1
ATOM 825 N N . ILE A 1 105 ? -19.269 -6.937 25.570 1.00 84.12 105 ILE A N 1
ATOM 826 C CA . ILE A 1 105 ? -19.278 -5.604 26.218 1.00 84.12 105 ILE A CA 1
ATOM 827 C C . ILE A 1 105 ? -20.404 -5.494 27.249 1.00 84.12 105 ILE A C 1
ATOM 829 O O . ILE A 1 105 ? -20.145 -5.071 28.378 1.00 84.12 105 ILE A O 1
ATOM 833 N N . ASP A 1 106 ? -21.623 -5.884 26.874 1.00 73.38 106 ASP A N 1
ATOM 834 C CA . ASP A 1 106 ? -22.812 -5.743 27.724 1.00 73.38 106 ASP A CA 1
ATOM 835 C C . ASP A 1 106 ? -22.980 -6.933 28.682 1.00 73.38 106 ASP A C 1
ATOM 837 O O . ASP A 1 106 ? -23.333 -6.759 29.849 1.00 73.38 106 ASP A O 1
ATOM 841 N N . ASN A 1 107 ? -22.685 -8.146 28.199 1.00 72.00 107 ASN A N 1
ATOM 842 C CA . ASN A 1 107 ? -22.911 -9.403 28.925 1.00 72.00 107 ASN A CA 1
ATOM 843 C C . ASN A 1 107 ? -21.646 -9.978 29.587 1.00 72.00 107 ASN A C 1
ATOM 845 O O . ASN A 1 107 ? -21.742 -10.911 30.388 1.00 72.00 107 ASN A O 1
ATOM 849 N N . GLY A 1 108 ? -20.464 -9.471 29.231 1.00 68.81 108 GLY A N 1
ATOM 850 C CA . GLY A 1 108 ? -19.191 -9.968 29.743 1.00 68.81 108 GLY A CA 1
ATOM 851 C C . GLY A 1 108 ? -18.825 -9.405 31.122 1.00 68.81 108 GLY A C 1
ATOM 852 O O . GLY A 1 108 ? -19.398 -8.415 31.592 1.00 68.81 108 GLY A O 1
ATOM 853 N N . PRO A 1 109 ? -17.840 -10.014 31.807 1.00 76.06 109 PRO A N 1
ATOM 854 C CA . PRO A 1 109 ? -17.266 -9.436 33.016 1.00 76.06 109 PRO A CA 1
ATOM 855 C C . PRO A 1 109 ? -16.586 -8.091 32.710 1.00 76.06 109 PRO A C 1
ATOM 857 O O . PRO A 1 109 ? -16.190 -7.818 31.580 1.00 76.06 109 PRO A O 1
ATOM 860 N N . VAL A 1 110 ? -16.398 -7.256 33.739 1.00 77.81 110 VAL A N 1
ATOM 861 C CA . VAL A 1 110 ? -15.622 -6.010 33.600 1.00 77.81 110 VAL A CA 1
ATOM 862 C C . VAL A 1 110 ? -14.186 -6.350 33.188 1.00 77.81 110 VAL A C 1
ATOM 864 O O . VAL A 1 110 ? -13.454 -6.927 33.996 1.00 77.81 110 VAL A O 1
ATOM 867 N N . LEU A 1 111 ? -13.799 -5.956 31.968 1.00 74.81 111 LEU A N 1
ATOM 868 C CA . LEU A 1 111 ? -12.523 -6.298 31.317 1.00 74.81 111 LEU A CA 1
ATOM 869 C C . LEU A 1 111 ? -11.310 -5.996 32.208 1.00 74.81 111 LEU A C 1
ATOM 871 O O . LEU A 1 111 ? -10.451 -6.849 32.422 1.00 74.81 111 LEU A O 1
ATOM 875 N N . SER A 1 112 ? -11.279 -4.798 32.797 1.00 71.25 112 SER A N 1
ATOM 876 C CA . SER A 1 112 ? -10.219 -4.372 33.709 1.00 71.25 112 SER A CA 1
ATOM 877 C C . SER A 1 112 ? -10.780 -3.581 34.882 1.00 71.25 112 SER A C 1
ATOM 879 O O . SER A 1 112 ? -11.090 -2.397 34.768 1.00 71.25 112 SER A O 1
ATOM 881 N N . LYS A 1 113 ? -10.833 -4.210 36.065 1.00 62.25 113 LYS A N 1
ATOM 882 C CA . LYS A 1 113 ? -11.271 -3.565 37.324 1.00 62.25 113 LYS A CA 1
ATOM 883 C C . LYS A 1 113 ? -10.447 -2.326 37.709 1.00 62.25 113 LYS A C 1
ATOM 885 O O . LYS A 1 113 ? -10.883 -1.552 38.557 1.00 62.25 113 LYS A O 1
ATOM 890 N N . ARG A 1 114 ? -9.241 -2.172 37.146 1.00 62.53 114 ARG A N 1
ATOM 891 C CA . ARG A 1 114 ? -8.306 -1.079 37.454 1.00 62.53 114 ARG A CA 1
ATOM 892 C C . ARG A 1 114 ? -8.480 0.115 36.512 1.00 62.53 114 ARG A C 1
ATOM 894 O O . ARG A 1 114 ? -8.339 1.245 36.963 1.00 62.53 114 ARG A O 1
ATOM 901 N N . GLN A 1 115 ? -8.810 -0.136 35.243 1.00 60.28 115 GLN A N 1
ATOM 902 C CA . GLN A 1 115 ? -9.031 0.893 34.215 1.00 60.28 115 GLN A CA 1
ATOM 903 C C . GLN A 1 115 ? -10.521 1.292 34.095 1.00 60.28 115 GLN A C 1
ATOM 905 O O . GLN A 1 115 ? -10.840 2.357 33.580 1.00 60.28 115 GLN A O 1
ATOM 910 N N . SER A 1 116 ? -11.448 0.508 34.661 1.00 59.28 116 SER A N 1
ATOM 911 C CA . SER A 1 116 ? -12.901 0.760 34.662 1.00 59.28 116 SER A CA 1
ATOM 912 C C . SER A 1 116 ? -13.400 1.866 35.614 1.00 59.28 116 SER A C 1
ATOM 914 O O . SER A 1 116 ? -14.589 1.901 35.951 1.00 59.28 116 SER A O 1
ATOM 916 N N . ALA A 1 117 ? -12.526 2.723 36.144 1.00 59.34 117 ALA A N 1
ATOM 917 C CA . ALA A 1 117 ? -12.895 3.685 37.181 1.00 59.34 117 ALA A CA 1
ATOM 918 C C . ALA A 1 117 ? -13.819 4.792 36.626 1.00 59.34 117 ALA A C 1
ATOM 920 O O . ALA A 1 117 ? -13.399 5.652 35.858 1.00 59.34 117 ALA A O 1
ATOM 921 N N . GLY A 1 118 ? -15.094 4.781 37.038 1.00 67.25 118 GLY A N 1
ATOM 922 C CA . GLY A 1 118 ? -16.045 5.876 36.793 1.00 67.25 118 GLY A CA 1
ATOM 923 C C . GLY A 1 118 ? -17.073 5.680 35.669 1.00 67.25 118 GLY A C 1
ATOM 924 O O . GLY A 1 118 ? -17.710 6.660 35.286 1.00 67.25 118 GLY A O 1
ATOM 925 N N . GLY A 1 119 ? -17.242 4.476 35.110 1.00 69.00 119 GLY A N 1
ATOM 926 C CA . GLY A 1 119 ? -18.387 4.180 34.228 1.00 69.00 119 GLY A CA 1
ATOM 927 C C . GLY A 1 119 ? -19.665 3.902 35.033 1.00 69.00 119 GLY A C 1
ATOM 928 O O . GLY A 1 119 ? -19.600 3.262 36.090 1.00 69.00 119 GLY A O 1
ATOM 929 N N . ARG A 1 120 ? -20.816 4.379 34.553 1.00 77.94 120 ARG A N 1
ATOM 930 C CA . ARG A 1 120 ? -22.144 4.211 35.167 1.00 77.94 120 ARG A CA 1
ATOM 931 C C . ARG A 1 120 ? -22.632 2.773 34.994 1.00 77.94 120 ARG A C 1
ATOM 933 O O . ARG A 1 120 ? -23.010 2.144 35.981 1.00 77.94 120 ARG A O 1
ATOM 940 N N . THR A 1 121 ? -22.517 2.236 33.780 1.00 84.31 121 THR A N 1
ATOM 941 C CA . THR A 1 121 ? -22.897 0.862 33.410 1.00 84.31 121 THR A CA 1
ATOM 942 C C . THR A 1 121 ? -21.667 -0.033 33.206 1.00 84.31 121 THR A C 1
ATOM 944 O O . THR A 1 121 ? -20.537 0.451 33.092 1.00 84.31 121 THR A O 1
ATOM 947 N N . THR A 1 122 ? -21.860 -1.357 33.170 1.00 84.19 122 THR A N 1
ATOM 948 C CA . THR A 1 122 ? -20.792 -2.324 32.837 1.00 84.19 122 THR A CA 1
ATOM 949 C C . THR A 1 122 ? -20.268 -2.105 31.417 1.00 84.19 122 THR A C 1
ATOM 951 O O . THR A 1 122 ? -19.057 -2.056 31.214 1.00 84.19 122 THR A O 1
ATOM 954 N N . ALA A 1 123 ? -21.172 -1.871 30.466 1.00 85.25 123 ALA A N 1
ATOM 955 C CA . ALA A 1 123 ? -20.850 -1.593 29.074 1.00 85.25 123 ALA A CA 1
ATOM 956 C C . ALA A 1 123 ? -19.985 -0.329 28.910 1.00 85.25 123 ALA A C 1
ATOM 958 O O . ALA A 1 123 ? -18.940 -0.370 28.263 1.00 85.25 123 ALA A O 1
ATOM 959 N N . GLU A 1 124 ? -20.329 0.772 29.592 1.00 86.81 124 GLU A N 1
ATOM 960 C CA . GLU A 1 124 ? -19.521 1.999 29.579 1.00 86.81 124 GLU A CA 1
ATOM 961 C C . GLU A 1 124 ? -18.122 1.780 30.187 1.00 86.81 124 GLU A C 1
ATOM 963 O O . GLU A 1 124 ? -17.125 2.298 29.682 1.00 86.81 124 GLU A O 1
ATOM 968 N N . ARG A 1 125 ? -18.017 0.972 31.251 1.00 87.38 125 ARG A N 1
ATOM 969 C CA . ARG A 1 125 ? -16.720 0.577 31.832 1.00 87.38 125 ARG A CA 1
ATOM 970 C C . ARG A 1 125 ? -15.875 -0.237 30.854 1.00 87.38 125 ARG A C 1
ATOM 972 O O . ARG A 1 125 ? -14.670 -0.005 30.771 1.00 87.38 125 ARG A O 1
ATOM 979 N N . ASN A 1 126 ? -16.497 -1.157 30.123 1.00 89.75 126 ASN A N 1
ATOM 980 C CA . ASN A 1 126 ? -15.829 -2.000 29.138 1.00 89.75 126 ASN A CA 1
ATOM 981 C C . ASN A 1 126 ? -15.364 -1.186 27.920 1.00 89.75 126 ASN A C 1
ATOM 983 O O . ASN A 1 126 ? -14.204 -1.303 27.537 1.00 89.75 126 ASN A O 1
ATOM 987 N N . ILE A 1 127 ? -16.187 -0.273 27.391 1.00 90.12 127 ILE A N 1
ATOM 988 C CA . ILE A 1 127 ? -15.799 0.633 26.292 1.00 90.12 127 ILE A CA 1
ATOM 989 C C . ILE A 1 127 ? -14.600 1.515 26.680 1.00 90.12 127 ILE A C 1
ATOM 991 O O . ILE A 1 127 ? -13.675 1.677 25.884 1.00 90.12 127 ILE A O 1
ATOM 995 N N . ARG A 1 128 ? -14.545 2.029 27.918 1.00 89.50 128 ARG A N 1
ATOM 996 C CA . ARG A 1 128 ? -13.375 2.789 28.401 1.00 89.50 128 ARG A CA 1
ATOM 997 C C . ARG A 1 128 ? -12.125 1.922 28.593 1.00 89.50 128 ARG A C 1
ATOM 999 O O . ARG A 1 128 ? -11.030 2.397 28.311 1.00 89.50 128 ARG A O 1
ATOM 1006 N N . SER A 1 129 ? -12.273 0.664 29.022 1.00 91.12 129 SER A N 1
ATOM 1007 C CA . SER A 1 129 ? -11.159 -0.300 29.071 1.00 91.12 129 SER A CA 1
ATOM 1008 C C . SER A 1 129 ? -10.582 -0.536 27.674 1.00 91.12 129 SER A C 1
ATOM 1010 O O . SER A 1 129 ? -9.377 -0.422 27.481 1.00 91.12 129 SER A O 1
ATOM 1012 N N . LEU A 1 130 ? -11.447 -0.762 26.682 1.00 92.44 130 LEU A N 1
ATOM 1013 C CA . LEU A 1 130 ? -11.044 -0.957 25.290 1.00 92.44 130 LEU A CA 1
ATOM 1014 C C . LEU A 1 130 ? -10.393 0.295 24.673 1.00 92.44 130 LEU A C 1
ATOM 1016 O O . LEU A 1 130 ? -9.470 0.171 23.872 1.00 92.44 130 LEU A O 1
ATOM 1020 N N . HIS A 1 131 ? -10.827 1.500 25.057 1.00 93.38 131 HIS A N 1
ATOM 1021 C CA . HIS A 1 131 ? -10.141 2.740 24.677 1.00 93.38 131 HIS A CA 1
ATOM 1022 C C . HIS A 1 131 ? -8.734 2.826 25.290 1.00 93.38 131 HIS A C 1
ATOM 1024 O O . HIS A 1 131 ? -7.793 3.225 24.613 1.00 93.38 131 HIS A O 1
ATOM 1030 N N . GLN A 1 132 ? -8.559 2.419 26.550 1.00 92.50 132 GLN A N 1
ATOM 1031 C CA . GLN A 1 132 ? -7.233 2.372 27.172 1.00 92.50 132 GLN A CA 1
ATOM 1032 C C . GLN A 1 132 ? -6.318 1.336 26.496 1.00 92.50 132 GLN A C 1
ATOM 1034 O O . GLN A 1 132 ? -5.151 1.634 26.259 1.00 92.50 132 GLN A O 1
ATOM 1039 N N . GLU A 1 133 ? -6.846 0.167 26.118 1.00 93.19 133 GLU A N 1
ATOM 1040 C CA . GLU A 1 133 ? -6.123 -0.825 25.304 1.00 93.19 133 GLU A CA 1
ATOM 1041 C C . GLU A 1 133 ? -5.735 -0.256 23.922 1.00 93.19 133 GLU A C 1
ATOM 1043 O O . GLU A 1 133 ? -4.644 -0.534 23.426 1.00 93.19 133 GLU A O 1
ATOM 1048 N N . LEU A 1 134 ? -6.577 0.587 23.305 1.00 95.44 134 LEU A N 1
ATOM 1049 C CA . LEU A 1 134 ? -6.249 1.273 22.049 1.00 95.44 134 LEU A CA 1
ATOM 1050 C C . LEU A 1 134 ? -5.094 2.277 22.218 1.00 95.44 134 LEU A C 1
ATOM 1052 O O . LEU A 1 134 ? -4.211 2.320 21.362 1.00 95.44 134 LEU A O 1
AT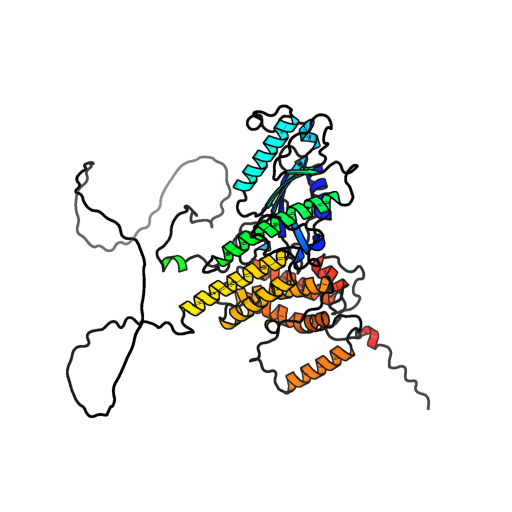OM 1056 N N . GLU A 1 135 ? -5.051 3.035 23.317 1.00 95.25 135 GLU A N 1
ATOM 1057 C CA . GLU A 1 135 ? -3.916 3.922 23.622 1.00 95.25 135 GLU A CA 1
ATOM 1058 C C . GLU A 1 135 ? -2.631 3.125 23.912 1.00 95.25 135 GLU A C 1
ATOM 1060 O O . GLU A 1 135 ? -1.571 3.455 23.383 1.00 95.25 135 GLU A O 1
ATOM 1065 N N . GLU A 1 136 ? -2.716 2.004 24.636 1.00 95.12 136 GLU A N 1
ATOM 1066 C CA . GLU A 1 136 ? -1.575 1.097 24.837 1.00 95.12 136 GLU A CA 1
ATOM 1067 C C . GLU A 1 136 ? -1.046 0.519 23.507 1.00 95.12 136 GLU A C 1
ATOM 1069 O O . GLU A 1 136 ? 0.159 0.307 23.357 1.00 95.12 136 GLU A O 1
ATOM 1074 N N . LEU A 1 137 ? -1.913 0.300 22.508 1.00 95.81 137 LEU A N 1
ATOM 1075 C CA . LEU A 1 137 ? -1.505 -0.080 21.150 1.00 95.81 137 LEU A CA 1
ATOM 1076 C C . LEU A 1 137 ? -0.856 1.073 20.364 1.00 95.81 137 LEU A C 1
ATOM 1078 O O . LEU A 1 137 ? -0.023 0.809 19.493 1.00 95.81 137 LEU A O 1
ATOM 1082 N N . ARG A 1 138 ? -1.193 2.335 20.657 1.00 95.94 138 ARG A N 1
ATOM 1083 C CA . ARG A 1 138 ? -0.520 3.508 20.068 1.00 95.94 138 ARG A CA 1
ATOM 1084 C C . ARG A 1 138 ? 0.918 3.617 20.564 1.00 95.94 138 ARG A C 1
ATOM 1086 O O . ARG A 1 138 ? 1.819 3.783 19.743 1.00 95.94 138 ARG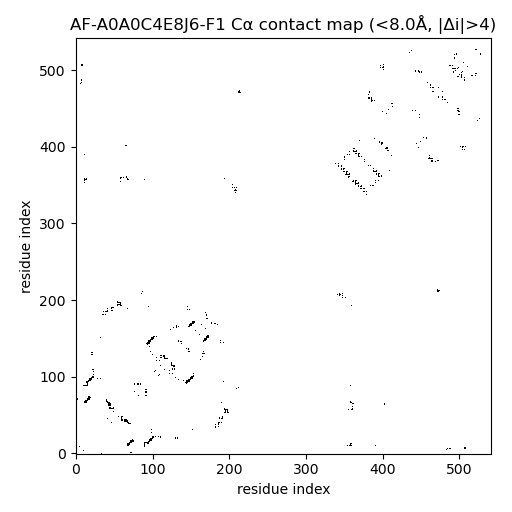 A O 1
ATOM 1093 N N . ASP A 1 139 ? 1.133 3.404 21.861 1.00 96.38 139 ASP A N 1
ATOM 1094 C CA . ASP A 1 139 ? 2.467 3.360 22.471 1.00 96.38 139 ASP A CA 1
ATOM 1095 C C . ASP A 1 139 ? 3.307 2.168 21.972 1.00 96.38 139 ASP A C 1
ATOM 1097 O O . ASP A 1 139 ? 4.512 2.301 21.750 1.00 96.38 139 ASP A O 1
ATOM 1101 N N . GLN A 1 140 ? 2.686 1.001 21.750 1.00 96.00 140 GLN A N 1
ATOM 1102 C CA . GLN A 1 140 ? 3.365 -0.194 21.221 1.00 96.00 140 GLN A CA 1
ATOM 1103 C C . GLN A 1 140 ? 3.719 -0.091 19.729 1.00 96.00 140 GLN A C 1
ATOM 1105 O O . GLN A 1 140 ? 4.741 -0.632 19.300 1.00 96.00 140 GLN A O 1
ATOM 1110 N N . PHE A 1 141 ? 2.895 0.595 18.929 1.00 95.81 141 PHE A N 1
ATOM 1111 C CA . PHE A 1 141 ? 3.068 0.717 17.477 1.00 95.81 141 PHE A CA 1
ATOM 1112 C C . PHE A 1 141 ? 3.131 2.188 17.016 1.00 95.81 141 PHE A C 1
ATOM 1114 O O . PHE A 1 141 ? 2.311 2.605 16.193 1.00 95.81 141 PHE A O 1
ATOM 1121 N N . PRO A 1 142 ? 4.127 2.980 17.468 1.00 94.31 142 PRO A N 1
ATOM 1122 C CA . PRO A 1 142 ? 4.185 4.431 17.244 1.00 94.31 142 PRO A CA 1
ATOM 1123 C C . PRO A 1 142 ? 4.516 4.836 15.797 1.00 94.31 142 PRO A C 1
ATOM 1125 O O . PRO A 1 142 ? 4.460 6.012 15.452 1.00 94.31 142 PRO A O 1
ATOM 1128 N N . LYS A 1 143 ? 4.895 3.875 14.944 1.00 92.19 143 LYS A N 1
ATOM 1129 C CA . LYS A 1 143 ? 5.124 4.086 13.505 1.00 92.19 143 LYS A CA 1
ATOM 1130 C C . LYS A 1 143 ? 3.861 3.949 12.652 1.00 92.19 143 LYS A C 1
ATOM 1132 O O . LYS A 1 143 ? 3.867 4.395 11.505 1.00 92.19 143 LYS A O 1
ATOM 1137 N N . ALA A 1 144 ? 2.818 3.295 13.163 1.00 96.38 144 ALA A N 1
ATOM 1138 C CA . ALA A 1 144 ? 1.560 3.209 12.440 1.00 96.38 144 ALA A CA 1
ATOM 1139 C C . ALA A 1 144 ? 0.900 4.594 12.425 1.00 96.38 144 ALA A C 1
ATOM 1141 O O . ALA A 1 144 ? 0.917 5.313 13.421 1.00 96.38 144 ALA A O 1
ATOM 1142 N N . LEU A 1 145 ? 0.337 4.970 11.280 1.00 96.69 145 LEU A N 1
ATOM 1143 C CA . LEU A 1 145 ? -0.296 6.271 11.084 1.00 96.69 145 LEU A CA 1
ATOM 1144 C C . LEU A 1 145 ? -1.716 6.315 11.650 1.00 96.69 145 LEU A C 1
ATOM 1146 O O . LEU A 1 145 ? -2.182 7.375 12.051 1.00 96.69 145 LEU A O 1
ATOM 1150 N N . VAL A 1 146 ? -2.414 5.178 11.652 1.00 97.56 146 VAL A N 1
ATOM 1151 C CA . VAL A 1 146 ? -3.808 5.083 12.094 1.00 97.56 146 VAL A CA 1
ATOM 1152 C C . VAL A 1 146 ? -3.966 3.929 13.066 1.00 97.56 146 VAL A C 1
ATOM 1154 O O . VAL A 1 146 ? -3.615 2.796 12.744 1.00 97.56 146 VAL A O 1
ATOM 1157 N N . HIS A 1 147 ? -4.587 4.200 14.208 1.00 97.75 147 HIS A N 1
ATOM 1158 C CA . HIS A 1 147 ? -5.030 3.193 15.165 1.00 97.75 147 HIS A CA 1
ATOM 1159 C C . HIS A 1 147 ? -6.545 3.315 15.282 1.00 97.75 147 HIS A C 1
ATOM 1161 O O . HIS A 1 147 ? -7.065 4.384 15.603 1.00 97.75 147 HIS A O 1
ATOM 1167 N N . ARG A 1 148 ? -7.269 2.237 14.972 1.00 97.19 148 ARG A N 1
ATOM 1168 C CA . ARG A 1 148 ? -8.731 2.203 15.059 1.00 97.19 148 ARG A CA 1
ATOM 1169 C C . ARG A 1 148 ? -9.180 0.924 15.743 1.00 97.19 148 ARG A C 1
ATOM 1171 O O . ARG A 1 148 ? -8.709 -0.158 15.405 1.00 97.19 148 ARG A O 1
ATOM 1178 N N . LEU A 1 149 ? -10.121 1.051 16.667 1.00 97.50 149 LEU A N 1
ATOM 1179 C CA . LEU A 1 149 ? -10.829 -0.071 17.263 1.00 97.50 149 LEU A CA 1
ATOM 1180 C C . LEU A 1 149 ? -12.180 -0.247 16.573 1.00 97.50 149 LEU A C 1
ATOM 1182 O O . LEU A 1 149 ? -12.987 0.678 16.544 1.00 97.50 149 LEU A O 1
ATOM 1186 N N . VAL A 1 150 ? -12.441 -1.444 16.056 1.00 97.19 150 VAL A N 1
ATOM 1187 C CA . VAL A 1 150 ? -13.733 -1.838 15.496 1.00 97.19 150 VAL A CA 1
ATOM 1188 C C . VAL A 1 150 ? -14.402 -2.834 16.443 1.00 97.19 150 VAL A C 1
ATOM 1190 O O . VAL A 1 150 ? -13.919 -3.949 16.650 1.00 97.19 150 VAL A O 1
ATOM 1193 N N . VAL A 1 151 ? -15.516 -2.417 17.037 1.00 95.88 151 VAL A N 1
ATOM 1194 C CA . VAL A 1 151 ? -16.350 -3.225 17.931 1.00 95.88 151 VAL A CA 1
ATOM 1195 C C . VAL A 1 151 ? -17.450 -3.874 17.100 1.00 95.88 151 VAL A C 1
ATOM 1197 O O . VAL A 1 151 ? -18.343 -3.185 16.609 1.00 95.88 151 VAL A O 1
ATOM 1200 N N . PHE A 1 152 ? -17.400 -5.193 16.934 1.00 95.62 152 PHE A N 1
ATOM 1201 C CA . PHE A 1 152 ? -18.345 -5.916 16.083 1.00 95.62 152 PHE A CA 1
ATOM 1202 C C . PHE A 1 152 ? -19.513 -6.524 16.851 1.00 95.62 152 PHE A C 1
ATOM 1204 O O . PHE A 1 152 ? -19.338 -7.125 17.908 1.00 95.62 152 PHE A O 1
ATOM 1211 N N . ASP A 1 153 ? -20.689 -6.468 16.234 1.00 92.81 153 ASP A N 1
ATOM 1212 C CA . ASP A 1 153 ? -21.965 -6.947 16.763 1.00 92.81 153 ASP A CA 1
ATOM 1213 C C . ASP A 1 153 ? -22.396 -6.204 18.042 1.00 92.81 153 ASP A C 1
ATOM 1215 O O . ASP A 1 153 ? -22.997 -6.792 18.938 1.00 92.81 153 ASP A O 1
ATOM 1219 N N . HIS A 1 154 ? -22.082 -4.906 18.129 1.00 89.31 154 HIS A N 1
ATOM 1220 C CA . HIS A 1 154 ? -22.583 -4.032 19.193 1.00 89.31 154 HIS A CA 1
ATOM 1221 C C . HIS A 1 154 ? -24.028 -3.605 18.909 1.00 89.31 154 HIS A C 1
ATOM 1223 O O . HIS A 1 154 ? -24.367 -3.279 17.769 1.00 89.31 154 HIS A O 1
ATOM 1229 N N . VAL A 1 155 ? -24.870 -3.586 19.943 1.00 85.88 155 VAL A N 1
ATOM 1230 C CA . VAL A 1 155 ? -26.278 -3.188 19.857 1.00 85.88 155 VAL A CA 1
ATOM 1231 C C . VAL A 1 155 ? -26.491 -1.963 20.738 1.00 85.88 155 VAL A C 1
ATOM 1233 O O . VAL A 1 155 ? -26.390 -2.042 21.956 1.00 85.88 155 VAL A O 1
ATOM 1236 N N . GLU A 1 156 ? -26.803 -0.823 20.125 1.00 79.00 156 GLU A N 1
ATOM 1237 C CA . GLU A 1 156 ? -27.083 0.407 20.868 1.00 79.00 156 GLU A CA 1
ATOM 1238 C C . GLU A 1 156 ? -28.463 0.329 21.541 1.00 79.00 156 GLU A C 1
ATOM 1240 O O . GLU A 1 156 ? -29.504 0.220 20.883 1.00 79.00 156 GLU A O 1
ATOM 1245 N N . HIS A 1 157 ? -28.485 0.407 22.873 1.00 72.12 157 HIS A N 1
ATOM 1246 C CA . HIS A 1 157 ? -29.719 0.465 23.648 1.00 72.12 157 HIS A CA 1
ATOM 1247 C C . HIS A 1 157 ? -30.320 1.877 23.594 1.00 72.12 157 HIS A C 1
ATOM 1249 O O . HIS A 1 157 ? -29.716 2.845 24.049 1.00 72.12 157 HIS A O 1
ATOM 1255 N N . LYS A 1 158 ? -31.546 1.995 23.064 1.00 64.88 158 LYS A N 1
ATOM 1256 C CA . LYS A 1 158 ? -32.228 3.287 22.832 1.00 64.88 158 LYS A CA 1
ATOM 1257 C C . LYS A 1 158 ? -32.420 4.145 24.088 1.00 64.88 158 LYS A C 1
ATOM 1259 O O . LYS A 1 158 ? -32.511 5.363 23.962 1.00 64.88 158 LYS A O 1
ATOM 1264 N N . ASP A 1 159 ? -32.478 3.515 25.258 1.00 63.97 159 ASP A N 1
ATOM 1265 C CA . ASP A 1 159 ? -32.715 4.180 26.542 1.00 63.97 159 ASP A CA 1
ATOM 1266 C C . ASP A 1 159 ? -31.409 4.575 27.269 1.00 63.97 159 ASP A C 1
ATOM 1268 O O . ASP A 1 159 ? -31.441 5.387 28.192 1.00 63.97 159 ASP A O 1
ATOM 1272 N N . GLU A 1 160 ? -30.251 4.053 26.838 1.00 66.12 160 GLU A N 1
ATOM 1273 C CA . GLU A 1 160 ? -28.931 4.322 27.428 1.00 66.12 160 GLU A CA 1
ATOM 1274 C C . GLU A 1 160 ? -27.871 4.529 26.329 1.00 66.12 160 GLU A C 1
ATOM 1276 O O . GLU A 1 160 ? -27.115 3.619 25.987 1.00 66.12 160 GLU A O 1
ATOM 1281 N N . SER A 1 161 ? -27.778 5.744 25.771 1.00 73.50 161 SER A N 1
ATOM 1282 C CA . SER A 1 161 ? -26.712 6.068 24.815 1.00 73.50 161 SER A CA 1
ATOM 1283 C C . SER A 1 161 ? -25.352 6.157 25.515 1.00 73.50 161 SER A C 1
ATOM 1285 O O . SER A 1 161 ? -25.046 7.104 26.244 1.00 73.50 161 SER A O 1
ATOM 1287 N N . ILE A 1 162 ? -24.507 5.152 25.291 1.00 80.31 162 ILE A N 1
ATOM 1288 C CA . ILE A 1 162 ? -23.143 5.140 25.818 1.00 80.31 162 ILE A CA 1
ATOM 1289 C C . ILE A 1 162 ? -22.267 6.020 24.912 1.00 80.31 162 ILE A C 1
ATOM 1291 O O . ILE A 1 162 ? -22.244 5.797 23.701 1.00 80.31 162 ILE A O 1
ATOM 1295 N N . PRO A 1 163 ? -21.531 7.013 25.446 1.00 84.50 163 PRO A N 1
ATOM 1296 C CA . PRO A 1 163 ? -20.635 7.822 24.630 1.00 84.50 163 PRO A CA 1
ATOM 1297 C C . PRO A 1 163 ? -19.486 6.957 24.099 1.00 84.50 163 PRO A C 1
ATOM 1299 O O . PRO A 1 163 ? -18.703 6.413 24.878 1.00 84.50 163 PRO A O 1
ATOM 1302 N N . ILE A 1 164 ? -19.381 6.851 22.774 1.00 88.19 164 ILE A N 1
ATOM 1303 C CA . ILE A 1 164 ? -18.297 6.146 22.081 1.00 88.19 164 ILE A CA 1
ATOM 1304 C C . ILE A 1 164 ? -17.116 7.123 21.913 1.00 88.19 164 ILE A C 1
ATOM 1306 O O . ILE A 1 164 ? -17.283 8.152 21.255 1.00 88.19 164 ILE A O 1
ATOM 1310 N N . PRO A 1 165 ? -15.936 6.844 22.499 1.00 90.62 165 PRO A N 1
ATOM 1311 C CA . PRO A 1 165 ? -14.733 7.653 22.306 1.00 90.62 165 PRO A CA 1
ATOM 1312 C C . PRO A 1 165 ? -14.261 7.740 20.848 1.00 90.62 165 PRO A C 1
ATOM 1314 O O . PRO A 1 165 ? -14.528 6.856 20.029 1.00 90.62 165 PRO A O 1
ATOM 1317 N N . GLU A 1 166 ? -13.465 8.768 20.543 1.00 88.62 166 GLU A N 1
ATOM 1318 C CA . GLU A 1 166 ? -12.727 8.834 19.279 1.00 88.62 166 GLU A CA 1
ATOM 1319 C C . GLU A 1 166 ? -11.811 7.606 19.101 1.00 88.62 166 GLU A C 1
ATOM 1321 O O . GLU A 1 166 ? -11.430 6.933 20.057 1.00 88.62 166 GLU A O 1
ATOM 1326 N N . GLY A 1 167 ? -11.501 7.251 17.852 1.00 89.62 167 GLY A N 1
ATOM 1327 C CA . GLY A 1 167 ? -10.738 6.034 17.542 1.00 89.62 167 GLY A CA 1
ATOM 1328 C C . GLY A 1 167 ? -11.545 4.727 17.607 1.00 89.62 167 GLY A C 1
ATOM 1329 O O . GLY A 1 167 ? -11.121 3.737 17.010 1.00 89.62 167 GLY A O 1
ATOM 1330 N N . ILE A 1 168 ? -12.740 4.715 18.208 1.00 94.69 168 ILE A N 1
ATOM 1331 C CA . ILE A 1 168 ? -13.643 3.552 18.229 1.00 94.69 168 ILE A CA 1
ATOM 1332 C C . ILE A 1 168 ? -14.691 3.656 17.102 1.00 94.69 168 ILE A C 1
ATOM 1334 O O . ILE A 1 168 ? -15.106 4.748 16.717 1.00 94.69 168 ILE A O 1
ATOM 1338 N N . VAL A 1 169 ? -15.076 2.526 16.507 1.00 94.56 169 VAL A N 1
ATOM 1339 C CA . VAL A 1 169 ? -16.199 2.379 15.563 1.00 94.56 169 VAL A CA 1
ATOM 1340 C C . VAL A 1 169 ? -17.036 1.185 15.994 1.00 94.56 169 VAL A C 1
ATOM 1342 O O . VAL A 1 169 ? -16.504 0.090 16.169 1.00 94.56 169 VAL A O 1
ATOM 1345 N N . THR A 1 170 ? -18.342 1.378 16.130 1.00 93.88 170 THR A N 1
ATOM 1346 C CA . THR A 1 170 ? -19.303 0.301 16.369 1.00 93.88 170 THR A CA 1
ATOM 1347 C C . THR A 1 170 ? -19.832 -0.234 15.040 1.00 93.88 170 THR A C 1
ATOM 1349 O O . THR A 1 170 ? -20.160 0.513 14.119 1.00 93.88 170 THR A O 1
ATOM 1352 N N . VAL A 1 171 ? -19.896 -1.558 14.922 1.00 94.56 171 VAL A N 1
ATOM 1353 C CA . VAL A 1 171 ? -20.478 -2.264 13.780 1.00 94.56 171 VAL A CA 1
ATOM 1354 C C . VAL A 1 171 ? -21.613 -3.134 14.313 1.00 94.56 171 VAL A C 1
ATOM 1356 O O . VAL A 1 171 ? -21.355 -3.973 15.180 1.00 94.56 171 VAL A O 1
ATOM 1359 N N . PRO A 1 172 ? -22.853 -2.977 13.820 1.00 92.62 172 PRO A N 1
ATOM 1360 C CA . PRO A 1 172 ? -23.981 -3.757 14.308 1.00 92.62 172 PRO A CA 1
ATOM 1361 C C . PRO A 1 172 ? -23.881 -5.243 13.908 1.00 92.62 172 PRO A C 1
ATOM 1363 O O . PRO A 1 172 ? -23.029 -5.626 13.088 1.00 92.62 172 PRO A O 1
ATOM 1366 N N . PRO A 1 173 ? -24.751 -6.109 14.461 1.00 92.12 173 PRO A N 1
ATOM 1367 C CA . PRO A 1 173 ? -24.839 -7.508 14.057 1.00 92.12 173 PRO A CA 1
ATOM 1368 C C . PRO A 1 173 ? -25.075 -7.669 12.543 1.00 92.12 173 PRO A C 1
ATOM 1370 O O . PRO A 1 173 ? -25.615 -6.766 11.897 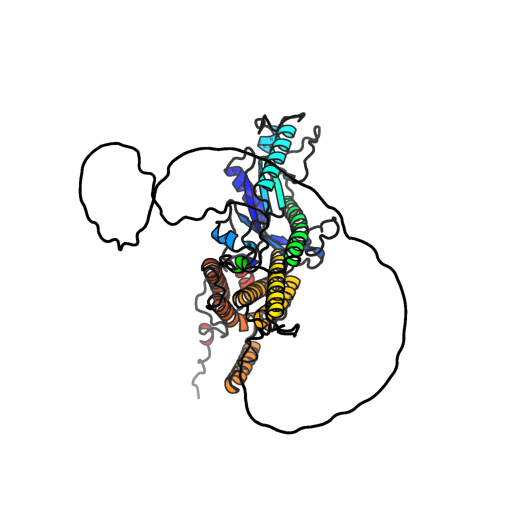1.00 92.12 173 PRO A O 1
ATOM 1373 N N . PRO A 1 174 ? -24.731 -8.822 11.933 1.00 89.50 174 PRO A N 1
ATOM 1374 C CA . PRO A 1 174 ? -24.864 -9.018 10.486 1.00 89.50 174 PRO A CA 1
ATOM 1375 C C . PRO A 1 174 ? -26.299 -8.893 9.953 1.00 89.50 174 PRO A C 1
ATOM 1377 O O . PRO A 1 174 ? -26.476 -8.665 8.762 1.00 89.50 174 PRO A O 1
ATOM 1380 N N . GLN A 1 175 ? -27.303 -9.052 10.822 1.00 89.50 175 GLN A N 1
ATOM 1381 C CA . GLN A 1 175 ? -28.728 -8.946 10.487 1.00 89.50 175 GLN A CA 1
ATOM 1382 C C . GLN A 1 175 ? -29.157 -7.486 10.250 1.00 89.50 175 GLN A C 1
ATOM 1384 O O . GLN A 1 175 ? -29.973 -7.228 9.370 1.00 89.50 175 GLN A O 1
ATOM 1389 N N . ASP A 1 176 ? -28.551 -6.544 10.980 1.00 89.38 176 ASP A N 1
ATOM 1390 C CA . ASP A 1 176 ? -28.839 -5.104 10.911 1.00 89.38 176 ASP A CA 1
ATOM 1391 C C . ASP A 1 176 ? -27.817 -4.334 10.049 1.00 89.38 176 ASP A C 1
ATOM 1393 O O . ASP A 1 176 ? -28.000 -3.157 9.722 1.00 89.38 176 ASP A O 1
ATOM 1397 N N . CYS A 1 177 ? -26.723 -4.994 9.652 1.00 89.56 177 CYS A N 1
ATOM 1398 C CA . CYS A 1 177 ? -25.738 -4.449 8.723 1.00 89.56 177 CYS A CA 1
ATOM 1399 C C . CYS A 1 177 ? -26.351 -4.175 7.344 1.00 89.56 177 CYS A C 1
ATOM 1401 O O . CYS A 1 177 ? -26.847 -5.070 6.658 1.00 89.56 177 CYS A O 1
ATOM 1403 N N . LYS A 1 178 ? -26.197 -2.939 6.862 1.00 91.50 178 LYS A N 1
ATOM 1404 C CA . LYS A 1 178 ? -26.447 -2.605 5.457 1.00 91.50 178 LYS A CA 1
ATOM 1405 C C . LYS A 1 178 ? -25.296 -3.140 4.605 1.00 91.50 178 LYS A C 1
ATOM 1407 O O . LYS A 1 178 ? -24.160 -3.231 5.069 1.00 91.50 178 LYS A O 1
ATOM 1412 N N . ARG A 1 179 ? -25.550 -3.378 3.312 1.00 88.00 179 ARG A N 1
ATOM 1413 C CA . ARG A 1 179 ? -24.515 -3.784 2.336 1.00 88.00 179 ARG A CA 1
ATOM 1414 C C . ARG A 1 179 ? -23.282 -2.866 2.341 1.00 88.00 179 ARG A C 1
ATOM 1416 O O . ARG A 1 179 ? -22.189 -3.325 2.048 1.00 88.00 179 ARG A O 1
ATOM 1423 N N . THR A 1 180 ? -23.450 -1.584 2.660 1.00 92.50 180 THR A N 1
ATOM 1424 C CA . THR A 1 180 ? -22.367 -0.592 2.685 1.00 92.50 180 THR A CA 1
ATOM 1425 C C . THR A 1 180 ? -21.662 -0.457 4.034 1.00 92.50 180 THR A C 1
ATOM 1427 O O . THR A 1 180 ? -20.652 0.232 4.080 1.00 92.50 180 THR A O 1
ATOM 1430 N N . THR A 1 181 ? -22.141 -1.080 5.120 1.00 94.69 181 THR A N 1
ATOM 1431 C CA . THR A 1 181 ? -21.624 -0.830 6.480 1.00 94.69 181 THR A CA 1
ATOM 1432 C C . THR A 1 181 ? -20.115 -1.072 6.579 1.00 94.69 181 THR A C 1
ATOM 1434 O O . THR A 1 181 ? -19.395 -0.182 7.017 1.00 94.69 181 THR A O 1
ATOM 1437 N N . MET A 1 182 ? -19.611 -2.220 6.109 1.00 94.88 182 MET A N 1
ATOM 1438 C CA . MET A 1 182 ? -18.168 -2.507 6.146 1.00 94.88 182 MET A CA 1
ATOM 1439 C C . MET A 1 182 ? -17.355 -1.572 5.238 1.00 94.88 182 MET A C 1
ATOM 1441 O O . MET A 1 182 ? -16.283 -1.120 5.636 1.00 94.88 182 MET A O 1
ATOM 1445 N N . ARG A 1 183 ? -17.888 -1.227 4.058 1.00 95.31 183 ARG A N 1
ATOM 1446 C CA . ARG A 1 183 ? -17.261 -0.276 3.127 1.00 95.31 183 ARG A CA 1
ATOM 1447 C C . ARG A 1 183 ? -17.115 1.105 3.766 1.00 95.31 183 ARG A C 1
ATOM 1449 O O . ARG A 1 183 ? -16.046 1.688 3.658 1.00 95.31 183 ARG A O 1
ATOM 1456 N N . THR A 1 184 ? -18.131 1.590 4.487 1.00 96.00 184 THR A N 1
ATOM 1457 C CA . THR A 1 184 ? -18.061 2.851 5.248 1.00 96.00 184 THR A CA 1
ATOM 1458 C C . THR A 1 184 ? -16.945 2.813 6.293 1.00 96.00 184 THR A C 1
ATOM 1460 O O . THR A 1 184 ? -16.088 3.687 6.263 1.00 96.00 184 THR A O 1
ATOM 1463 N N . VAL A 1 185 ? -16.858 1.761 7.121 1.00 96.50 185 VAL A N 1
ATOM 1464 C CA . VAL A 1 185 ? -15.770 1.620 8.117 1.00 96.50 185 VAL A CA 1
ATOM 1465 C C . VAL A 1 185 ? -14.385 1.673 7.460 1.00 96.50 185 VAL A C 1
ATOM 1467 O O . VAL A 1 185 ? -13.484 2.351 7.954 1.00 96.50 185 VAL A O 1
ATOM 1470 N N . MET A 1 186 ? -14.209 0.991 6.325 1.00 97.25 186 MET A N 1
ATOM 1471 C CA . MET A 1 186 ? -12.943 1.005 5.588 1.00 97.25 186 MET A CA 1
ATOM 1472 C C . MET A 1 186 ? -12.661 2.364 4.924 1.00 97.25 186 MET A C 1
ATOM 1474 O O . MET A 1 186 ? -11.505 2.790 4.899 1.00 97.25 186 MET A O 1
ATOM 1478 N N . CYS A 1 187 ? -13.683 3.084 4.448 1.00 97.06 187 CYS A N 1
ATOM 1479 C CA . CYS A 1 187 ? -13.552 4.454 3.934 1.00 97.06 187 CYS A CA 1
ATOM 1480 C C . CYS A 1 187 ? -13.149 5.446 5.034 1.00 97.06 187 CYS A C 1
ATOM 1482 O O . CYS A 1 187 ? -12.275 6.278 4.799 1.00 97.06 187 CYS A O 1
ATOM 1484 N N . ASP A 1 188 ? -13.712 5.327 6.239 1.00 95.75 188 ASP A N 1
ATOM 1485 C CA . ASP A 1 188 ? -13.382 6.191 7.378 1.00 95.75 188 ASP A CA 1
ATOM 1486 C C . ASP A 1 188 ? -11.923 5.989 7.824 1.00 95.75 188 ASP A C 1
ATOM 1488 O O . ASP A 1 188 ? -11.175 6.954 7.993 1.00 95.75 188 ASP A O 1
ATOM 1492 N N . ILE A 1 189 ? -11.474 4.729 7.927 1.00 97.19 189 ILE A N 1
ATOM 1493 C CA . ILE A 1 189 ? -10.063 4.382 8.183 1.00 97.19 189 ILE A CA 1
ATOM 1494 C C . ILE A 1 189 ? -9.155 4.936 7.071 1.00 97.19 189 ILE A C 1
ATOM 1496 O O . ILE A 1 189 ? -8.083 5.476 7.356 1.00 97.19 189 ILE A O 1
ATOM 1500 N N . SER A 1 190 ? -9.590 4.839 5.811 1.00 98.00 190 SER A N 1
ATOM 1501 C CA . SER A 1 190 ? -8.841 5.340 4.651 1.00 98.00 190 SER A CA 1
ATOM 1502 C C . SER A 1 190 ? -8.724 6.867 4.632 1.00 98.00 190 SER A C 1
ATOM 1504 O O . SER A 1 190 ? -7.664 7.389 4.296 1.00 98.00 190 SER A O 1
ATOM 1506 N N . SER A 1 191 ? -9.777 7.592 5.023 1.00 96.75 191 SER A N 1
ATOM 1507 C CA . SER A 1 191 ? -9.778 9.059 5.099 1.00 96.75 191 SER A CA 1
ATOM 1508 C C . SER A 1 191 ? -8.709 9.563 6.073 1.00 96.75 191 SER A C 1
ATOM 1510 O O . SER A 1 191 ? -7.853 10.372 5.702 1.00 96.75 191 SER A O 1
ATOM 1512 N N . VAL A 1 192 ? -8.675 8.990 7.285 1.00 96.38 192 VAL A N 1
ATOM 1513 C CA . VAL A 1 192 ? -7.648 9.311 8.289 1.00 96.38 192 VAL A CA 1
ATOM 1514 C C . VAL A 1 192 ? -6.256 8.919 7.784 1.00 96.38 192 VAL A C 1
ATOM 1516 O O . VAL A 1 192 ? -5.324 9.712 7.907 1.00 96.38 192 VAL A O 1
ATOM 1519 N N . LEU A 1 193 ? -6.103 7.749 7.153 1.00 98.00 193 LEU A N 1
ATOM 1520 C CA . LEU A 1 193 ? -4.820 7.303 6.601 1.00 98.00 193 LEU A CA 1
ATOM 1521 C C . LEU A 1 193 ? -4.248 8.300 5.584 1.00 98.00 193 LEU A C 1
ATOM 1523 O O . LEU A 1 193 ? -3.097 8.708 5.725 1.00 98.00 193 LEU A O 1
ATOM 1527 N N . LEU A 1 194 ? -5.034 8.728 4.593 1.00 98.00 194 LEU A N 1
ATOM 1528 C CA . LEU A 1 194 ? -4.594 9.695 3.576 1.00 98.00 194 LEU A CA 1
ATOM 1529 C C . LEU A 1 194 ? -4.195 11.046 4.204 1.00 98.00 194 LEU A C 1
ATOM 1531 O O . LEU A 1 194 ? -3.219 11.681 3.783 1.00 98.00 194 LEU A O 1
ATOM 1535 N N . ALA A 1 195 ? -4.905 11.466 5.253 1.00 96.62 195 ALA A N 1
ATOM 1536 C CA . ALA A 1 195 ? -4.588 12.676 6.000 1.00 96.62 195 ALA A CA 1
ATOM 1537 C C . ALA A 1 195 ? -3.250 12.565 6.755 1.00 96.62 195 ALA A C 1
ATOM 1539 O O . ALA A 1 195 ? -2.411 13.461 6.643 1.00 96.62 195 ALA A O 1
ATOM 1540 N N . GLU A 1 196 ? -3.013 11.469 7.484 1.00 96.75 196 GLU A N 1
ATOM 1541 C CA . GLU A 1 196 ? -1.754 11.246 8.214 1.00 96.75 196 GLU A CA 1
ATOM 1542 C C . GLU A 1 196 ? -0.572 10.941 7.268 1.00 96.75 196 GLU A C 1
ATOM 1544 O O . GLU A 1 196 ? 0.557 11.355 7.538 1.00 96.75 196 GLU A O 1
ATOM 1549 N N . MET A 1 197 ? -0.806 10.331 6.096 1.00 97.50 197 MET A N 1
ATOM 1550 C CA . MET A 1 197 ? 0.222 10.170 5.052 1.00 97.50 197 MET A CA 1
ATOM 1551 C C . MET A 1 197 ? 0.782 11.522 4.585 1.00 97.50 197 MET A C 1
ATOM 1553 O O . MET A 1 197 ? 1.966 11.605 4.261 1.00 97.50 197 MET A O 1
ATOM 1557 N N . THR A 1 198 ? -0.012 12.603 4.632 1.00 96.62 198 THR A N 1
ATOM 1558 C CA . THR A 1 198 ? 0.478 13.970 4.365 1.00 96.62 198 THR A CA 1
ATOM 1559 C C . THR A 1 198 ? 1.531 14.409 5.389 1.00 96.62 198 THR A C 1
ATOM 1561 O O . THR A 1 198 ? 2.512 15.057 5.024 1.00 96.62 198 THR A O 1
ATOM 1564 N N . ALA A 1 199 ? 1.360 14.059 6.668 1.00 95.19 199 ALA A N 1
ATOM 1565 C CA . ALA A 1 199 ? 2.349 14.351 7.705 1.00 95.19 199 ALA A CA 1
ATOM 1566 C C . ALA A 1 199 ? 3.611 13.488 7.532 1.00 95.19 199 ALA A C 1
ATOM 1568 O O . ALA A 1 199 ? 4.726 14.004 7.628 1.00 95.19 199 ALA A O 1
ATOM 1569 N N . LEU A 1 200 ? 3.445 12.204 7.189 1.00 96.31 200 LEU A N 1
ATOM 1570 C CA . LEU A 1 200 ? 4.562 11.300 6.911 1.00 96.31 200 LEU A CA 1
ATOM 1571 C C . LEU A 1 200 ? 5.404 11.773 5.712 1.00 96.31 200 LEU A C 1
ATOM 1573 O O . LEU A 1 200 ? 6.627 11.840 5.822 1.00 96.31 200 LEU A O 1
ATOM 1577 N N . ALA A 1 201 ? 4.777 12.163 4.599 1.00 96.81 201 ALA A N 1
ATOM 1578 C CA . ALA A 1 201 ? 5.478 12.696 3.428 1.00 96.81 201 ALA A CA 1
ATOM 1579 C C . ALA A 1 201 ? 6.292 13.954 3.770 1.00 96.81 201 ALA A C 1
ATOM 1581 O O . ALA A 1 201 ? 7.489 14.001 3.496 1.00 96.81 201 ALA A O 1
ATOM 1582 N N . LYS A 1 202 ? 5.687 14.917 4.481 1.00 96.00 202 LYS A N 1
ATOM 1583 C CA . LYS A 1 202 ? 6.384 16.120 4.972 1.00 96.00 202 LYS A CA 1
ATOM 1584 C C . LYS A 1 202 ? 7.565 15.786 5.890 1.00 96.00 202 LYS A C 1
ATOM 1586 O O . LYS A 1 202 ? 8.583 16.473 5.850 1.00 96.00 202 LYS A O 1
ATOM 1591 N N . SER A 1 203 ? 7.466 14.720 6.690 1.00 95.38 203 SER A N 1
ATOM 1592 C CA . SER A 1 203 ? 8.585 14.260 7.523 1.00 95.38 203 SER A CA 1
ATOM 1593 C C . SER A 1 203 ? 9.761 13.727 6.692 1.00 95.38 203 SER A C 1
ATOM 1595 O O . SER A 1 203 ? 10.908 13.984 7.049 1.00 95.38 203 SER A O 1
ATOM 1597 N N . PHE A 1 204 ? 9.500 13.070 5.553 1.00 95.38 204 PHE A N 1
ATOM 1598 C CA . PHE A 1 204 ? 10.541 12.659 4.605 1.00 95.38 204 PHE A CA 1
ATOM 1599 C C . PHE A 1 204 ? 11.112 13.841 3.814 1.00 95.38 204 PHE A C 1
ATOM 1601 O O . PHE A 1 204 ? 12.320 13.896 3.611 1.00 95.38 204 PHE A O 1
ATOM 1608 N N . GLU A 1 205 ? 10.282 14.807 3.414 1.00 93.69 205 GLU A N 1
ATOM 1609 C CA . GLU A 1 205 ? 10.717 16.049 2.752 1.00 93.69 205 GLU A CA 1
ATOM 1610 C C . GLU A 1 205 ? 11.652 16.896 3.629 1.00 93.69 205 GLU A C 1
ATOM 1612 O O . GLU A 1 205 ? 12.532 17.582 3.110 1.00 93.69 205 GLU A O 1
ATOM 1617 N N . ALA A 1 206 ? 11.511 16.801 4.954 1.00 93.88 206 ALA A N 1
ATOM 1618 C CA . ALA A 1 206 ? 12.417 17.414 5.920 1.00 93.88 206 ALA A CA 1
ATOM 1619 C C . ALA A 1 206 ? 13.751 16.655 6.110 1.00 93.88 206 ALA A C 1
ATOM 1621 O O . ALA A 1 206 ? 14.671 17.201 6.725 1.00 93.88 206 ALA A O 1
ATOM 1622 N N . LEU A 1 207 ? 13.897 15.419 5.609 1.00 89.81 207 LEU A N 1
ATOM 1623 C CA . LEU A 1 207 ? 15.154 14.674 5.725 1.00 89.81 207 LEU A CA 1
ATOM 1624 C C . LEU A 1 207 ? 16.184 15.153 4.685 1.00 89.81 207 LEU A C 1
ATOM 1626 O O . LEU A 1 207 ? 15.896 15.168 3.488 1.00 89.81 207 LEU A O 1
ATOM 1630 N N . PRO A 1 208 ? 17.437 15.442 5.088 1.00 86.06 208 PRO A N 1
ATOM 1631 C CA . PRO A 1 208 ? 18.493 15.800 4.140 1.00 86.06 208 PRO A CA 1
ATOM 1632 C C . PRO A 1 208 ? 18.972 14.602 3.302 1.00 86.06 208 PRO A C 1
ATOM 1634 O O . PRO A 1 208 ? 19.572 14.789 2.243 1.00 86.06 208 PRO A O 1
ATOM 1637 N N . TYR A 1 209 ? 18.754 13.375 3.785 1.00 87.88 209 TYR A N 1
ATOM 1638 C CA . TYR A 1 209 ? 19.207 12.136 3.160 1.00 87.88 209 TYR A CA 1
ATOM 1639 C C . TYR A 1 209 ? 18.366 10.941 3.627 1.00 87.88 209 TYR A C 1
ATOM 1641 O O . TYR A 1 209 ? 17.863 10.934 4.750 1.00 87.88 209 TYR A O 1
ATOM 1649 N N . VAL A 1 210 ? 18.264 9.916 2.779 1.00 91.38 210 VAL A N 1
ATOM 1650 C CA . VAL A 1 210 ? 17.633 8.626 3.091 1.00 91.38 210 VAL A CA 1
ATOM 1651 C C . VAL A 1 210 ? 18.654 7.517 2.843 1.00 91.38 210 VAL A C 1
ATOM 1653 O O . VAL A 1 210 ? 19.213 7.408 1.748 1.00 91.38 210 VAL A O 1
ATOM 1656 N N . ASP A 1 211 ? 18.906 6.695 3.858 1.00 88.88 211 ASP A N 1
ATOM 1657 C CA . ASP A 1 211 ? 19.857 5.586 3.775 1.00 88.88 211 ASP A CA 1
ATOM 1658 C C . ASP A 1 211 ? 19.330 4.440 2.895 1.00 88.88 211 ASP A C 1
ATOM 1660 O O . ASP A 1 211 ? 18.125 4.239 2.741 1.00 88.88 211 ASP A O 1
ATOM 1664 N N . SER A 1 212 ? 20.248 3.676 2.297 1.00 88.75 212 SER A N 1
ATOM 1665 C CA . SER A 1 212 ? 19.885 2.441 1.589 1.00 88.75 212 SER A CA 1
ATOM 1666 C C . SER A 1 212 ? 19.845 1.255 2.549 1.00 88.75 212 SER A C 1
ATOM 1668 O O . SER A 1 212 ? 20.670 1.196 3.467 1.00 88.75 212 SER A O 1
ATOM 1670 N N . PRO A 1 213 ? 18.967 0.263 2.313 1.00 84.94 213 PRO A N 1
ATOM 1671 C CA . PRO A 1 213 ? 18.944 -0.956 3.108 1.00 84.94 213 PRO A CA 1
ATOM 1672 C C . PRO A 1 213 ? 20.309 -1.644 3.151 1.00 84.94 213 PRO A C 1
ATOM 1674 O O . PRO A 1 213 ? 21.044 -1.645 2.167 1.00 84.94 213 PRO A O 1
ATOM 1677 N N . GLY A 1 214 ? 20.636 -2.258 4.288 1.00 73.50 214 GLY A N 1
ATOM 1678 C CA . GLY A 1 214 ? 21.883 -3.007 4.461 1.00 73.50 214 GLY A CA 1
ATOM 1679 C C . GLY A 1 214 ? 23.136 -2.161 4.722 1.00 73.50 214 GLY A C 1
ATOM 1680 O O . GLY A 1 214 ? 24.174 -2.736 5.050 1.00 73.50 214 GLY A O 1
ATOM 1681 N N . GLN A 1 215 ? 23.075 -0.823 4.655 1.00 69.69 215 GLN A N 1
ATOM 1682 C CA . GLN A 1 215 ? 24.191 0.003 5.122 1.00 69.69 215 GLN A CA 1
ATOM 1683 C C . GLN A 1 215 ? 24.305 -0.053 6.650 1.00 69.69 215 GLN A C 1
ATOM 1685 O O . GLN A 1 215 ? 23.448 0.436 7.383 1.00 69.69 215 GLN A O 1
ATOM 1690 N N . THR A 1 216 ? 25.413 -0.611 7.140 1.00 51.84 216 THR A N 1
ATOM 1691 C CA . THR A 1 216 ? 25.855 -0.352 8.514 1.00 51.84 216 THR A CA 1
ATOM 1692 C C . THR A 1 216 ? 26.347 1.092 8.602 1.00 51.84 216 THR A C 1
ATOM 1694 O O . THR A 1 216 ? 27.020 1.588 7.700 1.00 51.84 216 THR A O 1
ATOM 1697 N N . SER A 1 217 ? 25.995 1.790 9.680 1.00 47.41 217 SER A N 1
ATOM 1698 C CA . SER A 1 217 ? 26.165 3.239 9.847 1.00 47.41 217 SER A CA 1
ATOM 1699 C C . SER A 1 217 ? 27.609 3.673 10.158 1.00 47.41 217 SER A C 1
ATOM 1701 O O . SER A 1 217 ? 27.869 4.432 11.090 1.00 47.41 217 SER A O 1
ATOM 1703 N N . THR A 1 218 ? 28.571 3.240 9.341 1.00 44.44 218 THR A N 1
ATOM 1704 C CA . THR A 1 218 ? 29.990 3.638 9.424 1.00 44.44 218 THR A CA 1
ATOM 1705 C C . THR A 1 218 ? 30.213 5.112 9.065 1.00 44.44 218 THR A C 1
ATOM 1707 O O . THR A 1 218 ? 31.120 5.752 9.594 1.00 44.44 218 THR A O 1
ATOM 1710 N N . VAL A 1 219 ? 29.347 5.695 8.228 1.00 43.94 219 VAL A N 1
ATOM 1711 C CA . VAL A 1 219 ? 29.455 7.091 7.762 1.00 43.94 219 VAL A CA 1
ATOM 1712 C C . VAL A 1 219 ? 29.133 8.117 8.864 1.00 43.94 219 VAL A C 1
ATOM 1714 O O . VAL A 1 219 ? 29.638 9.239 8.821 1.00 43.94 219 VAL A O 1
ATOM 1717 N N . ARG A 1 220 ? 28.385 7.745 9.919 1.00 44.47 220 ARG A N 1
ATOM 1718 C CA . ARG A 1 220 ? 28.067 8.657 11.041 1.00 44.47 220 ARG A CA 1
ATOM 1719 C C . ARG A 1 220 ? 29.277 9.052 11.904 1.00 44.47 220 ARG A C 1
ATOM 1721 O O . ARG A 1 220 ? 29.138 9.939 12.736 1.00 44.47 220 ARG A O 1
ATOM 1728 N N . GLN A 1 221 ? 30.459 8.457 11.710 1.00 40.75 221 GLN A N 1
ATOM 1729 C CA . GLN A 1 221 ? 31.670 8.850 12.448 1.00 40.75 221 GLN A CA 1
ATOM 1730 C C . GLN A 1 221 ? 32.426 10.057 11.860 1.00 40.75 221 GLN A C 1
ATOM 1732 O O . GLN A 1 221 ? 33.352 10.536 12.505 1.00 40.75 221 GLN A O 1
ATOM 1737 N N . HIS A 1 222 ? 32.050 10.575 10.682 1.00 43.50 222 HIS A N 1
ATOM 1738 C CA . HIS A 1 222 ? 32.762 11.699 10.045 1.00 43.50 222 HIS A CA 1
ATOM 1739 C C . HIS A 1 222 ? 32.168 13.096 10.295 1.00 43.50 222 HIS A C 1
ATOM 1741 O O . HIS A 1 222 ? 32.786 14.079 9.902 1.00 43.50 222 HIS A O 1
ATOM 1747 N N . ASN A 1 223 ? 31.017 13.215 10.967 1.00 36.25 223 ASN A N 1
ATOM 1748 C CA . ASN A 1 223 ? 30.489 14.503 11.433 1.00 36.25 223 ASN A CA 1
ATOM 1749 C C . ASN A 1 223 ? 29.914 14.347 12.846 1.00 36.25 223 ASN A C 1
ATOM 1751 O O . ASN A 1 223 ? 28.900 13.679 13.049 1.00 36.25 223 ASN A O 1
ATOM 1755 N N . GLY A 1 2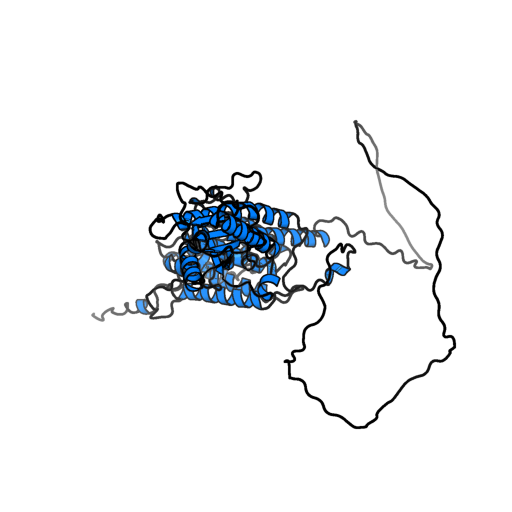24 ? 30.580 14.953 13.830 1.00 39.53 224 GLY A N 1
ATOM 1756 C CA . GLY A 1 224 ? 30.237 14.831 15.246 1.00 39.53 224 GLY A CA 1
ATOM 1757 C C . GLY A 1 224 ? 28.974 15.603 15.629 1.00 39.53 224 GLY A C 1
ATOM 1758 O O . GLY A 1 224 ? 29.064 16.750 16.051 1.00 39.53 224 GLY A O 1
ATOM 1759 N N . ALA A 1 225 ? 27.810 14.959 15.523 1.00 35.22 225 ALA A N 1
ATOM 1760 C CA . ALA A 1 225 ? 26.539 15.451 16.064 1.00 35.22 225 ALA A CA 1
ATOM 1761 C C . ALA A 1 225 ? 25.571 14.288 16.371 1.00 35.22 225 ALA A C 1
ATOM 1763 O O . ALA A 1 225 ? 24.503 14.169 15.774 1.00 35.22 225 ALA A O 1
ATOM 1764 N N . ALA A 1 226 ? 25.951 13.398 17.293 1.00 32.09 226 ALA A N 1
ATOM 1765 C CA . ALA A 1 226 ? 25.080 12.327 17.780 1.00 32.09 226 ALA A CA 1
ATOM 1766 C C . ALA A 1 226 ? 24.396 12.748 19.093 1.00 32.09 226 ALA A C 1
ATOM 1768 O O . ALA A 1 226 ? 24.965 12.589 20.171 1.00 32.09 226 ALA A O 1
ATOM 1769 N N . TRP A 1 227 ? 23.177 13.282 18.998 1.00 35.53 227 TRP A N 1
ATOM 1770 C CA . TRP A 1 227 ? 22.325 13.563 20.156 1.00 35.53 227 TRP A CA 1
ATOM 1771 C C . TRP A 1 227 ? 21.308 12.435 20.377 1.00 35.53 227 TRP A C 1
ATOM 1773 O O . TRP A 1 227 ? 20.401 12.276 19.569 1.00 35.53 227 TRP A O 1
ATOM 1783 N N . GLY A 1 228 ? 21.442 11.733 21.509 1.00 31.48 228 GLY A N 1
ATOM 1784 C CA . GLY A 1 228 ? 20.345 11.085 22.249 1.00 31.48 228 GLY A CA 1
ATOM 1785 C C . GLY A 1 228 ? 19.750 9.771 21.710 1.00 31.48 228 GLY A C 1
ATOM 1786 O O . GLY A 1 228 ? 19.314 9.689 20.568 1.00 31.48 228 GLY A O 1
ATOM 1787 N N . GLY A 1 229 ? 19.622 8.777 22.598 1.00 29.55 229 GLY A N 1
ATOM 1788 C CA . GLY A 1 229 ? 18.832 7.551 22.389 1.00 29.55 229 GLY A CA 1
ATOM 1789 C C . GLY A 1 229 ? 19.679 6.283 22.489 1.00 29.55 229 GLY A C 1
ATOM 1790 O O . GLY A 1 229 ? 20.479 6.010 21.598 1.00 29.55 229 GLY A O 1
ATOM 1791 N N . ASP A 1 230 ? 19.532 5.547 23.592 1.00 34.06 230 ASP A N 1
ATOM 1792 C CA . ASP A 1 230 ? 20.500 4.535 24.032 1.00 34.06 230 ASP A CA 1
ATOM 1793 C C . ASP A 1 230 ? 20.214 3.096 23.546 1.00 34.06 230 ASP A C 1
ATOM 1795 O O . ASP A 1 230 ? 19.108 2.748 23.138 1.00 34.06 230 ASP A O 1
ATOM 1799 N N . ASP A 1 231 ? 21.259 2.279 23.656 1.00 33.84 231 ASP A N 1
ATOM 1800 C CA . ASP A 1 231 ? 21.299 0.818 23.771 1.00 33.84 231 ASP A CA 1
ATOM 1801 C C . ASP A 1 231 ? 20.716 -0.073 22.649 1.00 33.84 231 ASP A C 1
ATOM 1803 O O . ASP A 1 231 ? 19.707 -0.767 22.787 1.00 33.84 231 ASP A O 1
ATOM 1807 N N . ALA A 1 232 ? 21.476 -0.187 21.552 1.00 34.56 232 ALA A N 1
ATOM 1808 C CA . ALA A 1 232 ? 21.448 -1.364 20.679 1.00 34.56 232 ALA A CA 1
ATOM 1809 C C . ALA A 1 232 ? 22.660 -2.268 20.978 1.00 34.56 232 ALA A C 1
ATOM 1811 O O . ALA A 1 232 ? 23.725 -2.157 20.354 1.00 34.56 232 ALA A O 1
ATOM 1812 N N . THR A 1 233 ? 22.495 -3.166 21.951 1.00 36.84 233 THR A N 1
ATOM 1813 C CA . THR A 1 233 ? 23.525 -4.113 22.401 1.00 36.84 233 THR A CA 1
ATOM 1814 C C . THR A 1 233 ? 24.154 -4.910 21.250 1.00 36.84 233 THR A C 1
ATOM 1816 O O . THR A 1 233 ? 23.518 -5.674 20.521 1.00 36.84 233 THR A O 1
ATOM 1819 N N . ARG A 1 234 ? 25.479 -4.790 21.113 1.00 38.91 234 ARG A N 1
ATOM 1820 C CA . ARG A 1 234 ? 26.272 -5.637 20.213 1.00 38.91 234 ARG A CA 1
ATOM 1821 C C . ARG A 1 234 ? 26.350 -7.062 20.770 1.00 38.91 234 ARG A C 1
ATOM 1823 O O . ARG A 1 234 ? 26.995 -7.239 21.801 1.00 38.91 234 ARG A O 1
ATOM 1830 N N . ARG A 1 235 ? 25.830 -8.047 20.019 1.00 35.53 235 ARG A N 1
ATOM 1831 C CA . ARG A 1 235 ? 26.319 -9.444 19.817 1.00 35.53 235 ARG A CA 1
ATOM 1832 C C . ARG A 1 235 ? 25.151 -10.432 19.694 1.00 35.53 235 ARG A C 1
ATOM 1834 O O . ARG A 1 235 ? 24.476 -10.707 20.676 1.00 35.53 235 ARG A O 1
ATOM 1841 N N . SER A 1 236 ? 25.020 -11.082 18.538 1.00 28.22 236 SER A N 1
ATOM 1842 C CA . SER A 1 236 ? 24.391 -12.407 18.459 1.00 28.22 236 SER A CA 1
ATOM 1843 C C . SER A 1 236 ? 24.903 -13.181 17.246 1.00 28.22 236 SER A C 1
ATOM 1845 O O . SER A 1 236 ? 24.658 -12.787 16.108 1.00 28.22 236 SER A O 1
ATOM 1847 N N . SER A 1 237 ? 25.636 -14.268 17.500 1.00 36.50 237 SER A N 1
ATOM 1848 C CA . SER A 1 237 ? 25.948 -15.314 16.512 1.00 36.50 237 SER A CA 1
ATOM 1849 C C . SER A 1 237 ? 26.514 -16.593 17.154 1.00 36.50 237 SER A C 1
ATOM 1851 O O . SER A 1 237 ? 27.374 -17.249 16.573 1.00 36.50 237 SER A O 1
ATOM 1853 N N . GLN A 1 238 ? 26.023 -16.991 18.337 1.00 35.00 238 GLN A N 1
ATOM 1854 C CA . GLN A 1 238 ? 26.179 -18.371 18.820 1.00 35.00 238 GLN A CA 1
ATOM 1855 C C . GLN A 1 238 ? 24.866 -18.884 19.415 1.00 35.00 238 GLN A C 1
ATOM 1857 O O . GLN A 1 238 ? 24.330 -18.326 20.368 1.00 35.00 238 GLN A O 1
ATOM 1862 N N . ILE A 1 239 ? 24.353 -19.951 18.803 1.00 33.03 239 ILE A N 1
ATOM 1863 C CA . ILE A 1 239 ? 23.161 -20.687 19.223 1.00 33.03 239 ILE A CA 1
ATOM 1864 C C . ILE A 1 239 ? 23.599 -21.748 20.236 1.00 33.03 239 ILE A C 1
ATOM 1866 O O . ILE A 1 239 ? 24.471 -22.558 19.930 1.00 33.03 239 ILE A O 1
ATOM 1870 N N . ALA A 1 240 ? 22.956 -21.790 21.402 1.00 29.72 240 ALA A N 1
ATOM 1871 C CA . ALA A 1 240 ? 23.024 -22.921 22.324 1.00 29.72 240 ALA A CA 1
ATOM 1872 C C . ALA A 1 240 ? 21.656 -23.117 22.996 1.00 29.72 240 ALA A C 1
ATOM 1874 O O . ALA A 1 240 ? 21.060 -22.165 23.496 1.00 29.72 240 ALA A O 1
ATOM 1875 N N . ALA A 1 241 ? 21.143 -24.349 22.972 1.00 33.25 241 ALA A N 1
ATOM 1876 C CA . ALA A 1 241 ? 19.851 -24.703 23.561 1.00 33.25 241 ALA A CA 1
ATOM 1877 C C . ALA A 1 241 ? 19.947 -24.876 25.095 1.00 33.25 241 ALA A C 1
ATOM 1879 O O . ALA A 1 241 ? 21.013 -25.243 25.599 1.00 33.25 241 ALA A O 1
ATOM 1880 N N . PRO A 1 242 ? 18.855 -24.667 25.857 1.00 34.19 242 PRO A N 1
ATOM 1881 C CA . PRO A 1 242 ? 18.869 -24.825 27.308 1.00 34.19 242 PRO A CA 1
ATOM 1882 C C . PRO A 1 242 ? 18.820 -26.308 27.719 1.00 34.19 242 PRO A C 1
ATOM 1884 O O . PRO A 1 242 ? 17.757 -26.924 27.764 1.00 34.19 242 PRO A O 1
ATOM 1887 N N . GLY A 1 243 ? 19.984 -26.874 28.046 1.00 32.06 243 GLY A N 1
ATOM 1888 C CA . GLY A 1 243 ? 20.119 -28.173 28.715 1.00 32.06 243 GLY A CA 1
ATOM 1889 C C . GLY A 1 243 ? 19.996 -28.059 30.240 1.00 32.06 243 GLY A C 1
ATOM 1890 O O . GLY A 1 243 ? 20.405 -27.062 30.834 1.00 32.06 243 GLY A O 1
ATOM 1891 N N . ALA A 1 244 ? 19.411 -29.073 30.881 1.00 30.48 244 ALA A N 1
ATOM 1892 C CA . ALA A 1 244 ? 19.067 -29.047 32.303 1.00 30.48 244 ALA A CA 1
ATOM 1893 C C . ALA A 1 244 ? 20.275 -29.138 33.264 1.00 30.48 244 ALA A C 1
ATOM 1895 O O . ALA A 1 244 ? 21.362 -29.597 32.919 1.00 30.48 244 ALA A O 1
ATOM 1896 N N . ARG A 1 245 ? 20.040 -28.728 34.517 1.00 30.02 245 ARG A N 1
ATOM 1897 C CA . ARG A 1 245 ? 20.993 -28.791 35.638 1.00 30.02 245 ARG A CA 1
ATOM 1898 C C . ARG A 1 245 ? 21.339 -30.239 36.010 1.00 30.02 245 ARG A C 1
ATOM 1900 O O . ARG A 1 245 ? 20.416 -31.009 36.265 1.00 30.02 245 ARG A O 1
ATOM 1907 N N . SER A 1 246 ? 22.622 -30.550 36.223 1.00 28.27 246 SER A N 1
ATOM 1908 C CA . SER A 1 246 ? 23.083 -31.396 37.345 1.00 28.27 246 SER A CA 1
ATOM 1909 C C . SER A 1 246 ? 24.607 -31.398 37.517 1.00 28.27 246 SER A C 1
ATOM 1911 O O . SER A 1 246 ? 25.362 -31.073 36.607 1.00 28.27 246 SER A O 1
ATOM 1913 N N . SER A 1 247 ? 25.027 -31.723 38.737 1.00 29.59 247 SER A N 1
ATOM 1914 C CA . SER A 1 247 ? 26.389 -31.672 39.277 1.00 29.59 247 SER A CA 1
ATOM 1915 C C . SER A 1 247 ? 27.216 -32.939 39.043 1.00 29.59 247 SER A C 1
ATOM 1917 O O . SER A 1 247 ? 26.675 -34.034 39.183 1.00 29.59 247 SER A O 1
ATOM 1919 N N . SER A 1 248 ? 28.540 -32.800 38.924 1.00 30.52 248 SER A N 1
ATOM 1920 C CA . SER A 1 248 ? 29.534 -33.632 39.638 1.00 30.52 248 SER A CA 1
ATOM 1921 C C . SER A 1 248 ? 30.958 -33.078 39.436 1.00 30.52 248 SER A C 1
ATOM 1923 O O . SER A 1 248 ? 31.146 -32.059 38.773 1.00 30.52 248 SER A O 1
ATOM 1925 N N . ALA A 1 249 ? 31.942 -33.664 40.122 1.00 29.14 249 ALA A N 1
ATOM 1926 C CA . ALA A 1 249 ? 33.229 -33.037 40.418 1.00 29.14 249 ALA A CA 1
ATOM 1927 C C . ALA A 1 249 ? 34.428 -33.598 39.625 1.00 29.14 249 ALA A C 1
ATOM 1929 O O . ALA A 1 249 ? 34.373 -34.683 39.055 1.00 29.14 249 ALA A O 1
ATOM 1930 N N . SER A 1 250 ? 35.561 -32.906 39.810 1.00 31.03 250 SER A N 1
ATOM 1931 C CA . SER A 1 250 ? 36.940 -33.428 39.887 1.00 31.03 250 SER A CA 1
ATOM 1932 C C . SER A 1 250 ? 37.867 -33.435 38.649 1.00 31.03 250 SER A C 1
ATOM 1934 O O . SER A 1 250 ? 37.541 -33.904 37.569 1.00 31.03 250 SER A O 1
ATOM 1936 N N . ALA A 1 251 ? 39.098 -32.986 38.944 1.00 31.66 251 ALA A N 1
ATOM 1937 C CA . ALA A 1 251 ? 40.393 -33.520 38.500 1.00 31.66 251 ALA A CA 1
ATOM 1938 C C . ALA A 1 251 ? 40.992 -33.192 37.100 1.00 31.66 251 ALA A C 1
ATOM 1940 O O . ALA A 1 251 ? 40.828 -33.924 36.135 1.00 31.66 251 ALA A O 1
ATOM 1941 N N . SER A 1 252 ? 41.966 -32.265 37.143 1.00 34.78 252 SER A N 1
ATOM 1942 C CA . SER A 1 252 ? 43.388 -32.502 36.781 1.00 34.78 252 SER A CA 1
ATOM 1943 C C . SER A 1 252 ? 43.935 -32.227 35.356 1.00 34.78 252 SER A C 1
ATOM 1945 O O . SER A 1 252 ? 43.585 -32.880 34.384 1.00 34.78 252 SER A O 1
ATOM 1947 N N . ASN A 1 253 ? 44.968 -31.366 35.328 1.00 31.72 253 ASN A N 1
ATOM 1948 C CA . ASN A 1 253 ? 46.187 -31.398 34.490 1.00 31.72 253 ASN A CA 1
ATOM 1949 C C . ASN A 1 253 ? 46.114 -31.405 32.940 1.00 31.72 253 ASN A C 1
ATOM 1951 O O . ASN A 1 253 ? 45.913 -32.454 32.335 1.00 31.72 253 ASN A O 1
ATOM 1955 N N . ARG A 1 254 ? 46.652 -30.346 32.298 1.00 32.09 254 ARG A N 1
ATOM 1956 C CA . ARG A 1 254 ? 48.043 -30.332 31.753 1.00 32.09 254 ARG A CA 1
ATOM 1957 C C . ARG A 1 254 ? 48.477 -28.964 31.183 1.00 32.09 254 ARG A C 1
ATOM 1959 O O . ARG A 1 254 ? 47.671 -28.062 31.005 1.00 32.09 254 ARG A O 1
ATOM 1966 N N . MET A 1 255 ? 49.791 -28.821 30.978 1.00 30.38 255 MET A N 1
ATOM 1967 C CA . MET A 1 255 ? 50.533 -27.573 30.716 1.00 30.38 255 MET A CA 1
ATOM 1968 C C . MET A 1 255 ? 50.814 -27.313 29.227 1.00 30.38 255 MET A C 1
ATOM 1970 O O . MET A 1 255 ? 51.160 -28.264 28.532 1.00 30.38 255 MET A O 1
ATOM 1974 N N . SER A 1 256 ? 50.880 -26.034 28.815 1.00 34.62 256 SER A N 1
ATOM 1975 C CA . SER A 1 256 ? 51.955 -25.512 27.934 1.00 34.62 256 SER A CA 1
ATOM 1976 C C . SER A 1 256 ? 51.945 -23.972 27.780 1.00 34.62 256 SER A C 1
ATOM 1978 O O . SER A 1 256 ? 51.049 -23.409 27.160 1.00 34.62 256 SER A O 1
ATOM 1980 N N . MET A 1 257 ? 52.995 -23.320 28.290 1.00 33.91 257 MET A N 1
ATOM 1981 C CA . MET A 1 257 ? 53.572 -22.025 27.844 1.00 33.91 257 MET A CA 1
ATOM 1982 C C . MET A 1 257 ? 54.809 -22.356 26.964 1.00 33.91 257 MET A C 1
ATOM 1984 O O . MET A 1 257 ? 55.260 -23.501 27.086 1.00 33.91 257 MET A O 1
ATOM 1988 N N . PRO A 1 258 ? 55.402 -21.474 26.111 1.00 42.78 258 PRO A N 1
ATOM 1989 C CA . PRO A 1 258 ? 55.802 -20.068 26.369 1.00 42.78 258 PRO A CA 1
ATOM 1990 C C . PRO A 1 258 ? 55.540 -19.124 25.143 1.00 42.78 258 PRO A C 1
ATOM 1992 O O . PRO A 1 258 ? 54.775 -19.508 24.270 1.00 42.78 258 PRO A O 1
ATOM 1995 N N . VAL A 1 259 ? 56.025 -17.876 24.967 1.00 32.41 259 VAL A N 1
ATOM 1996 C CA . VAL A 1 259 ? 57.222 -17.119 25.424 1.00 32.41 259 VAL A CA 1
ATOM 1997 C C . VAL A 1 259 ? 56.899 -15.623 25.603 1.00 32.41 259 VAL A C 1
ATOM 1999 O O . VAL A 1 259 ? 56.095 -15.065 24.863 1.00 32.41 259 VAL A O 1
ATOM 2002 N N . LEU A 1 260 ? 57.588 -14.961 26.543 1.00 32.56 260 LEU A N 1
ATOM 2003 C CA . LEU A 1 260 ? 57.601 -13.503 26.732 1.00 32.56 260 LEU A CA 1
ATOM 2004 C C . LEU A 1 260 ? 58.969 -12.921 26.315 1.00 32.56 260 LEU A C 1
ATOM 2006 O O . LEU A 1 260 ? 59.997 -13.505 26.663 1.00 32.56 260 LEU A O 1
ATOM 2010 N N . SER A 1 261 ? 59.012 -11.748 25.675 1.00 28.44 261 SER A N 1
ATOM 2011 C CA . SER A 1 261 ? 60.235 -10.934 25.543 1.00 28.44 261 SER A CA 1
ATOM 2012 C C . SER A 1 261 ? 60.190 -9.737 26.506 1.00 28.44 261 SER A C 1
ATOM 2014 O O . SER A 1 261 ? 59.158 -9.097 26.687 1.00 28.44 261 SER A O 1
ATOM 2016 N N . LYS A 1 262 ? 61.305 -9.485 27.206 1.00 32.00 262 LYS A N 1
ATOM 2017 C CA . LYS A 1 262 ? 61.391 -8.536 28.333 1.00 32.00 262 LYS A CA 1
ATOM 2018 C C . LYS A 1 262 ? 61.589 -7.080 27.893 1.00 32.00 262 LYS A C 1
ATOM 2020 O O . LYS A 1 262 ? 62.391 -6.810 27.007 1.00 32.00 262 LYS A O 1
ATOM 2025 N N . GLY A 1 263 ? 61.023 -6.166 28.682 1.00 28.50 263 GLY A N 1
ATOM 2026 C CA . GLY A 1 263 ? 61.475 -4.780 28.848 1.00 28.50 263 GLY A CA 1
ATOM 2027 C C . GLY A 1 263 ? 61.185 -4.320 30.283 1.00 28.50 263 GLY A C 1
ATOM 2028 O O . GLY A 1 263 ? 60.031 -4.115 30.632 1.00 28.50 263 GLY A O 1
ATOM 2029 N N . SER A 1 264 ? 62.218 -4.246 31.130 1.00 29.97 264 SER A N 1
ATOM 2030 C CA . SER A 1 264 ? 62.144 -3.742 32.523 1.00 29.97 264 SER A CA 1
ATOM 2031 C C . SER A 1 264 ? 61.916 -2.209 32.500 1.00 29.97 264 SER A C 1
ATOM 2033 O O . SER A 1 264 ? 62.243 -1.590 31.49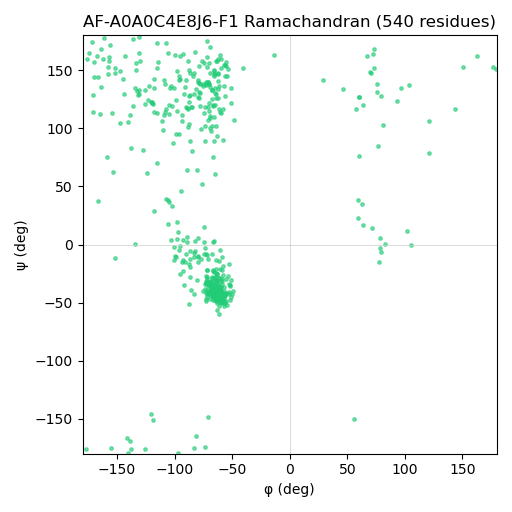3 1.00 29.97 264 SER A O 1
ATOM 2035 N N . ILE A 1 265 ? 61.369 -1.508 33.503 1.00 31.47 265 ILE A N 1
ATOM 2036 C CA . ILE A 1 265 ? 61.799 -1.360 34.914 1.00 31.47 265 ILE A CA 1
ATOM 2037 C C . ILE A 1 265 ? 60.584 -0.923 35.773 1.00 31.47 265 ILE A C 1
ATOM 2039 O O . ILE A 1 265 ? 59.711 -0.227 35.268 1.00 31.47 265 ILE A O 1
ATOM 2043 N N . GLY A 1 266 ? 60.524 -1.357 37.045 1.00 30.86 266 GLY A N 1
ATOM 2044 C CA . GLY A 1 266 ? 59.372 -1.217 37.967 1.00 30.86 266 GLY A CA 1
ATOM 2045 C C . GLY A 1 266 ? 59.033 0.192 38.509 1.00 30.86 266 GLY A C 1
ATOM 2046 O O . GLY A 1 266 ? 59.225 1.181 37.821 1.00 30.86 266 GLY A O 1
ATOM 2047 N N . ALA A 1 267 ? 58.505 0.372 39.728 1.00 29.22 267 ALA A N 1
ATOM 2048 C CA . ALA A 1 267 ? 58.188 -0.575 40.805 1.00 29.22 267 ALA A CA 1
ATOM 2049 C C . ALA A 1 267 ? 57.236 0.070 41.856 1.00 29.22 267 ALA A C 1
ATOM 2051 O O . ALA A 1 267 ? 57.127 1.290 41.905 1.00 29.22 267 ALA A O 1
ATOM 2052 N N . PHE A 1 268 ? 56.671 -0.757 42.753 1.00 30.59 268 PHE A N 1
ATOM 2053 C CA . PHE A 1 268 ? 56.004 -0.412 44.034 1.00 30.59 268 PHE A CA 1
ATOM 2054 C C . PHE A 1 268 ? 54.631 0.297 44.039 1.00 30.59 268 PHE A C 1
ATOM 2056 O O . PHE A 1 268 ? 54.354 1.187 43.247 1.00 30.59 268 PHE A O 1
ATOM 2063 N N . GLY A 1 269 ? 53.830 -0.030 45.069 1.00 29.44 269 GLY A N 1
ATOM 2064 C CA . GLY A 1 269 ? 52.946 0.948 45.726 1.00 29.44 269 GLY A CA 1
ATOM 2065 C C . GLY A 1 269 ? 51.440 0.663 45.733 1.00 29.44 269 GLY A C 1
ATOM 2066 O O . GLY A 1 269 ? 50.691 1.312 45.013 1.00 29.44 269 GLY A O 1
ATOM 2067 N N . SER A 1 270 ? 50.964 -0.218 46.617 1.00 27.33 270 SER A N 1
ATOM 2068 C CA . SER A 1 270 ? 49.538 -0.261 46.992 1.00 27.33 270 SER A CA 1
ATOM 2069 C C . SER A 1 270 ? 49.222 0.800 48.051 1.00 27.33 270 SER A C 1
ATOM 2071 O O . SER A 1 270 ? 49.925 0.844 49.058 1.00 27.33 270 SER A O 1
ATOM 2073 N N . SER A 1 271 ? 48.136 1.572 47.909 1.00 30.16 271 SER A N 1
ATOM 2074 C CA . SER A 1 271 ? 47.102 1.752 48.961 1.00 30.16 271 SER A CA 1
ATOM 2075 C C . SER A 1 271 ? 45.999 2.766 48.583 1.00 30.16 271 SER A C 1
ATOM 2077 O O . SER A 1 271 ? 46.188 3.668 47.775 1.00 30.16 271 SER A O 1
ATOM 2079 N N . SER A 1 272 ? 44.823 2.552 49.183 1.00 28.42 272 SER A N 1
ATOM 2080 C CA . SER A 1 272 ? 43.667 3.462 49.351 1.00 28.42 272 SER A CA 1
ATOM 2081 C C . SER A 1 272 ? 44.052 4.919 49.688 1.00 28.42 272 SER A C 1
ATOM 2083 O O . SER A 1 272 ? 45.046 5.104 50.376 1.00 28.42 272 SER A O 1
ATOM 2085 N N . SER A 1 273 ? 43.302 5.984 49.365 1.00 29.67 273 SER A N 1
ATOM 2086 C CA . SER A 1 273 ? 41.895 6.240 49.740 1.00 29.67 273 SER A CA 1
ATOM 2087 C C . SER A 1 273 ? 41.328 7.535 49.104 1.00 29.67 273 SER A C 1
ATOM 2089 O O . SER A 1 273 ? 42.070 8.443 48.741 1.00 29.67 273 SER A O 1
ATOM 2091 N N . SER A 1 274 ? 39.997 7.656 49.029 1.00 32.91 274 SER A N 1
ATOM 2092 C CA . SER A 1 274 ? 39.243 8.907 48.767 1.00 32.91 274 SER A CA 1
ATOM 2093 C C . SER A 1 274 ? 39.238 9.848 50.002 1.00 32.91 274 SER A C 1
ATOM 2095 O O . SER A 1 274 ? 39.763 9.436 51.039 1.00 32.91 274 SER A O 1
ATOM 2097 N N . PRO A 1 275 ? 38.516 11.000 50.033 1.00 47.38 275 PRO A N 1
ATOM 2098 C CA . PRO A 1 275 ? 38.063 11.933 48.973 1.00 47.38 275 PRO A CA 1
ATOM 2099 C C . PRO A 1 275 ? 38.378 13.433 49.287 1.00 47.38 275 PRO A C 1
ATOM 2101 O O . PRO A 1 275 ? 38.543 13.782 50.451 1.00 47.38 275 PRO A O 1
ATOM 2104 N N . ALA A 1 276 ? 38.321 14.363 48.311 1.00 28.53 276 ALA A N 1
ATOM 2105 C CA . ALA A 1 276 ? 38.122 15.809 48.590 1.00 28.53 276 ALA A CA 1
ATOM 2106 C C . ALA A 1 276 ? 37.702 16.676 47.371 1.00 28.53 276 ALA A C 1
ATOM 2108 O O . ALA A 1 276 ? 38.292 16.605 46.297 1.00 28.53 276 ALA A O 1
ATOM 2109 N N . ARG A 1 277 ? 36.711 17.554 47.594 1.00 33.97 277 ARG A N 1
ATOM 2110 C CA . ARG A 1 277 ? 36.412 18.834 46.888 1.00 33.97 277 ARG A CA 1
ATOM 2111 C C . ARG A 1 277 ? 37.029 19.988 47.735 1.00 33.97 277 ARG A C 1
ATOM 2113 O O . ARG A 1 277 ? 37.502 19.664 48.824 1.00 33.97 277 ARG A O 1
ATOM 2120 N N . PRO A 1 278 ? 36.935 21.304 47.404 1.00 42.44 278 PRO A N 1
ATOM 2121 C CA . PRO A 1 278 ? 36.451 22.007 46.197 1.00 42.44 278 PRO A CA 1
ATOM 2122 C C . PRO A 1 278 ? 37.515 22.991 45.611 1.00 42.44 278 PRO A C 1
ATOM 2124 O O . PRO A 1 278 ? 38.641 23.034 46.093 1.00 42.44 278 PRO A O 1
ATOM 2127 N N . SER A 1 279 ? 37.259 23.798 44.566 1.00 31.95 279 SER A N 1
ATOM 2128 C CA . SER A 1 279 ? 36.818 25.219 44.691 1.00 31.95 279 SER A CA 1
ATOM 2129 C C . SER A 1 279 ? 36.617 25.891 43.313 1.00 31.95 279 SER A C 1
ATOM 2131 O O . SER A 1 279 ? 37.300 25.541 42.356 1.00 31.95 279 SER A O 1
ATOM 2133 N N . THR A 1 280 ? 35.714 26.877 43.226 1.00 39.78 280 THR A N 1
ATOM 2134 C CA . THR A 1 280 ? 35.462 27.775 42.065 1.00 39.78 280 THR A CA 1
ATOM 2135 C C . THR A 1 280 ? 36.227 29.108 42.184 1.00 39.78 280 THR A C 1
ATOM 2137 O O . THR A 1 280 ? 36.648 29.443 43.292 1.00 39.78 280 THR A O 1
ATOM 2140 N N . PRO A 1 281 ? 36.407 29.883 41.091 1.00 40.31 281 PRO A N 1
ATOM 2141 C CA . PRO A 1 281 ? 35.483 30.993 40.730 1.00 40.31 281 PRO A CA 1
ATOM 2142 C C . PRO A 1 281 ? 35.099 30.969 39.217 1.00 40.31 281 PRO A C 1
ATOM 2144 O O . PRO A 1 281 ? 35.798 30.331 38.441 1.00 40.31 281 PRO A O 1
ATOM 2147 N N . VAL A 1 282 ? 33.932 31.420 38.712 1.00 32.16 282 VAL A N 1
ATOM 2148 C CA . VAL A 1 282 ? 33.263 32.757 38.687 1.00 32.16 282 VAL A CA 1
ATOM 2149 C C . VAL A 1 282 ? 34.099 33.834 37.959 1.00 32.16 282 VAL A C 1
ATOM 2151 O O . VAL A 1 282 ? 35.239 34.044 38.351 1.00 32.16 282 VAL A O 1
ATOM 2154 N N . GLY A 1 283 ? 33.629 34.598 36.952 1.00 31.12 283 GLY A N 1
ATOM 2155 C CA . GLY A 1 283 ? 32.388 34.575 36.125 1.00 31.12 283 GLY A CA 1
ATOM 2156 C C . GLY A 1 283 ? 32.728 34.407 34.621 1.00 31.12 283 GLY A C 1
ATOM 2157 O O . GLY A 1 283 ? 33.697 33.715 34.338 1.00 31.12 283 GLY A O 1
ATOM 2158 N N . ASN A 1 284 ? 32.061 34.954 33.587 1.00 27.39 284 ASN A N 1
ATOM 2159 C CA . ASN A 1 284 ? 30.832 35.762 33.363 1.00 27.39 284 ASN A CA 1
ATOM 2160 C C . ASN A 1 284 ? 30.318 35.416 31.921 1.00 27.39 284 ASN A C 1
ATOM 2162 O O . ASN A 1 284 ? 31.099 34.890 31.134 1.00 27.39 284 ASN A O 1
ATOM 2166 N N . ALA A 1 285 ? 29.036 35.470 31.518 1.00 29.69 285 ALA A N 1
ATOM 2167 C CA . ALA A 1 285 ? 28.059 36.574 31.353 1.00 29.69 285 ALA A CA 1
ATOM 2168 C C . ALA A 1 285 ? 28.451 37.623 30.270 1.00 29.69 285 ALA A C 1
ATOM 2170 O O . ALA A 1 285 ? 29.493 38.248 30.425 1.00 29.69 285 ALA A O 1
ATOM 2171 N N . LEU A 1 286 ? 27.691 37.902 29.187 1.00 31.36 286 LEU A N 1
ATOM 2172 C CA . LEU A 1 286 ? 26.337 37.485 28.740 1.00 31.36 286 LEU A CA 1
ATOM 2173 C C . LEU A 1 286 ? 26.150 37.627 27.195 1.00 31.36 286 LEU A C 1
ATOM 2175 O O . LEU A 1 286 ? 26.838 38.419 26.567 1.00 31.36 286 LEU A O 1
ATOM 2179 N N . SER A 1 287 ? 25.182 36.869 26.656 1.00 30.83 287 SER A N 1
ATOM 2180 C CA . SER A 1 287 ? 24.236 37.086 25.523 1.00 30.83 287 SER A CA 1
ATOM 2181 C C . SER A 1 287 ? 24.527 37.974 24.288 1.00 30.83 287 SER A C 1
ATOM 2183 O O . SER A 1 287 ? 24.958 39.114 24.397 1.00 30.83 287 SER A O 1
ATOM 2185 N N . ASN A 1 288 ? 24.068 37.494 23.118 1.00 30.53 288 ASN A N 1
ATOM 2186 C CA . ASN A 1 288 ? 23.922 38.217 21.837 1.00 30.53 288 ASN A CA 1
ATOM 2187 C C . ASN A 1 288 ? 22.528 37.934 21.206 1.00 30.53 288 ASN A C 1
ATOM 2189 O O . ASN A 1 288 ? 22.002 36.849 21.446 1.00 30.53 288 ASN A O 1
ATOM 2193 N N . MET A 1 289 ? 22.030 38.844 20.339 1.00 31.09 289 MET A N 1
ATOM 2194 C CA . MET A 1 289 ? 20.715 38.938 19.620 1.00 31.09 289 MET A CA 1
ATOM 2195 C C . MET A 1 289 ? 19.756 39.984 20.233 1.00 31.09 289 MET A C 1
ATOM 2197 O O . MET A 1 289 ? 19.643 40.031 21.453 1.00 31.09 289 MET A O 1
ATOM 2201 N N . ALA A 1 290 ? 19.023 40.829 19.487 1.00 29.03 290 ALA A N 1
ATOM 2202 C CA . ALA A 1 290 ? 18.930 41.137 18.036 1.00 29.03 290 ALA A CA 1
ATOM 2203 C C . ALA A 1 290 ? 18.855 42.694 17.859 1.00 29.03 290 ALA A C 1
ATOM 2205 O O . ALA A 1 290 ? 19.009 43.390 18.855 1.00 29.03 290 ALA A O 1
ATOM 2206 N N . GLU A 1 291 ? 18.818 43.344 16.685 1.00 29.05 291 GLU A N 1
ATOM 2207 C CA . GLU A 1 291 ? 17.698 43.485 15.719 1.00 29.05 291 GLU A CA 1
ATOM 2208 C C . GLU A 1 291 ? 18.144 44.270 14.444 1.00 29.05 291 GLU A C 1
ATOM 2210 O O . GLU A 1 291 ? 19.321 44.588 14.281 1.00 29.05 291 GLU A O 1
ATOM 2215 N N . SER A 1 292 ? 17.213 44.539 13.517 1.00 32.22 292 SER A N 1
ATOM 2216 C CA . SER A 1 292 ? 17.408 45.065 12.147 1.00 32.22 292 SER A CA 1
ATOM 2217 C C . SER A 1 292 ? 16.809 46.461 11.895 1.00 32.22 292 SER A C 1
ATOM 2219 O O . SER A 1 292 ? 15.768 46.724 12.475 1.00 32.22 292 SER A O 1
ATOM 2221 N N . GLU A 1 293 ? 17.378 47.254 10.961 1.00 30.89 293 GLU A N 1
ATOM 2222 C CA . GLU A 1 293 ? 16.804 48.352 10.109 1.00 30.89 293 GLU A CA 1
ATOM 2223 C C . GLU A 1 293 ? 17.980 49.211 9.533 1.00 30.89 293 GLU A C 1
ATOM 2225 O O . GLU A 1 293 ? 19.077 49.128 10.079 1.00 30.89 293 GLU A O 1
ATOM 2230 N N . PHE A 1 294 ? 17.923 50.065 8.488 1.00 31.44 294 PHE A N 1
ATOM 2231 C CA . PHE A 1 294 ? 17.121 50.201 7.246 1.00 31.44 294 PHE A CA 1
ATOM 2232 C C . PHE A 1 294 ? 17.806 51.249 6.308 1.00 31.44 294 PHE A C 1
ATOM 2234 O O . PHE A 1 294 ? 18.306 52.252 6.806 1.00 31.44 294 PHE A O 1
ATOM 2241 N N . GLY A 1 295 ? 17.772 51.070 4.971 1.00 31.19 295 GLY A N 1
ATOM 2242 C CA . GLY A 1 295 ? 18.144 52.082 3.940 1.00 31.19 295 GLY A CA 1
ATOM 2243 C C . GLY A 1 295 ? 19.648 52.418 3.759 1.00 31.19 295 GLY A C 1
ATOM 2244 O O . GLY A 1 295 ? 20.462 52.096 4.614 1.00 31.19 295 GLY A O 1
ATOM 2245 N N . SER A 1 296 ? 20.118 53.061 2.674 1.00 31.84 296 SER A N 1
ATOM 2246 C CA . SER A 1 296 ? 19.527 53.327 1.340 1.00 31.84 296 SER A CA 1
ATOM 2247 C C . SER A 1 296 ? 20.567 53.929 0.354 1.00 31.84 296 SER A C 1
ATOM 2249 O O . SER A 1 296 ? 21.140 54.968 0.664 1.00 31.84 296 SER A O 1
ATOM 2251 N N . ASP A 1 297 ? 20.694 53.337 -0.844 1.00 32.78 297 ASP A N 1
ATOM 2252 C CA . ASP A 1 297 ? 21.032 53.955 -2.154 1.00 32.78 297 ASP A CA 1
ATOM 2253 C C . ASP A 1 297 ? 22.430 54.594 -2.492 1.00 32.78 297 ASP A C 1
ATOM 2255 O O . ASP A 1 297 ? 23.266 54.776 -1.608 1.00 32.78 297 ASP A O 1
ATOM 2259 N N . PRO A 1 298 ? 22.763 54.790 -3.807 1.00 53.34 298 PRO A N 1
ATOM 2260 C CA . PRO A 1 298 ? 24.141 54.761 -4.380 1.00 53.34 298 PRO A CA 1
ATOM 2261 C C . PRO A 1 298 ? 24.556 56.134 -5.031 1.00 53.34 298 PRO A C 1
ATOM 2263 O O . PRO A 1 298 ? 23.997 57.135 -4.585 1.00 53.34 298 PRO A O 1
ATOM 2266 N N . PRO A 1 299 ? 25.435 56.296 -6.076 1.00 53.41 299 PRO A N 1
ATOM 2267 C CA . PRO A 1 299 ? 26.328 55.372 -6.818 1.00 53.41 299 PRO A CA 1
ATOM 2268 C C . PRO A 1 299 ? 27.775 55.871 -7.181 1.00 53.41 299 PRO A C 1
ATOM 2270 O O . PRO A 1 299 ? 28.204 56.955 -6.810 1.00 53.41 299 PRO A O 1
ATOM 2273 N N . THR A 1 300 ? 28.491 55.004 -7.928 1.00 31.72 300 THR A N 1
ATOM 2274 C CA . THR A 1 300 ? 29.666 55.108 -8.866 1.00 31.72 300 THR A CA 1
ATOM 2275 C C . THR A 1 300 ? 30.124 56.497 -9.403 1.00 31.72 300 THR A C 1
ATOM 2277 O O . THR A 1 300 ? 29.266 57.376 -9.443 1.00 31.72 300 THR A O 1
ATOM 2280 N N . PRO A 1 301 ? 31.363 56.697 -9.972 1.00 48.59 301 PRO A N 1
ATOM 2281 C CA . PRO A 1 301 ? 32.072 55.724 -10.847 1.00 48.59 301 PRO A CA 1
ATOM 2282 C C . PRO A 1 301 ? 33.636 55.753 -10.972 1.00 48.59 301 PRO A C 1
ATOM 2284 O O . PRO A 1 301 ? 34.311 56.568 -10.357 1.00 48.59 301 PRO A O 1
ATOM 2287 N N . GLU A 1 302 ? 34.154 54.894 -11.881 1.00 32.44 302 GLU A N 1
ATOM 2288 C CA . GLU A 1 302 ? 35.409 55.040 -12.684 1.00 32.44 302 GLU A CA 1
ATOM 2289 C C . GLU A 1 302 ? 36.795 54.860 -11.980 1.00 32.44 302 GLU A C 1
ATOM 2291 O O . GLU A 1 302 ? 36.903 55.028 -10.775 1.00 32.44 302 GLU A O 1
ATOM 2296 N N . GLN A 1 303 ? 37.914 54.437 -12.618 1.00 34.97 303 GLN A N 1
ATOM 2297 C CA . GLN A 1 303 ? 38.289 54.258 -14.046 1.00 34.97 303 GLN A CA 1
ATOM 2298 C C . GLN A 1 303 ? 39.538 53.322 -14.241 1.00 34.97 303 GLN A C 1
ATOM 2300 O O . GLN A 1 303 ? 40.355 53.218 -13.335 1.00 34.97 303 GLN A O 1
ATOM 2305 N N . HIS A 1 304 ? 39.718 52.749 -15.454 1.00 32.28 304 HIS A N 1
ATOM 2306 C CA . HIS A 1 304 ? 40.979 52.294 -16.137 1.00 32.28 304 HIS A CA 1
ATOM 2307 C C . HIS A 1 304 ? 41.909 51.194 -15.510 1.00 32.28 304 HIS A C 1
ATOM 2309 O O . HIS A 1 304 ? 42.222 51.226 -14.332 1.00 32.28 304 HIS A O 1
ATOM 2315 N N . ALA A 1 305 ? 42.300 50.083 -16.182 1.00 30.73 305 ALA A N 1
ATOM 2316 C CA . ALA A 1 305 ? 43.110 49.854 -17.419 1.00 30.73 305 ALA A CA 1
ATOM 2317 C C . ALA A 1 305 ? 44.647 50.048 -17.206 1.00 30.73 305 ALA A C 1
ATOM 2319 O O . ALA A 1 305 ? 45.011 50.997 -16.530 1.00 30.73 305 ALA A O 1
ATOM 2320 N N . HIS A 1 306 ? 45.638 49.266 -17.697 1.00 32.28 306 HIS A N 1
ATOM 2321 C CA . HIS A 1 306 ? 45.783 48.102 -18.618 1.00 32.28 306 HIS A CA 1
ATOM 2322 C C . HIS A 1 306 ? 47.107 47.295 -18.292 1.00 32.28 306 HIS A C 1
ATOM 2324 O O . HIS A 1 306 ? 47.900 47.766 -17.481 1.00 32.28 306 HIS A O 1
ATOM 2330 N N . PRO A 1 307 ? 47.378 46.098 -18.886 1.00 53.53 307 PRO A N 1
ATOM 2331 C CA . PRO A 1 307 ? 48.634 45.287 -18.740 1.00 53.53 307 PRO A CA 1
ATOM 2332 C C . PRO A 1 307 ? 49.778 45.786 -19.700 1.00 53.53 307 PRO A C 1
ATOM 2334 O O . PRO A 1 307 ? 49.471 46.770 -20.373 1.00 53.53 307 PRO A O 1
ATOM 2337 N N . PRO A 1 308 ? 51.020 45.197 -19.889 1.00 47.41 308 PRO A N 1
ATOM 2338 C CA . PRO A 1 308 ? 51.388 43.749 -19.820 1.00 47.41 308 PRO A CA 1
ATOM 2339 C C . PRO A 1 308 ? 52.885 43.251 -19.636 1.00 47.41 308 PRO A C 1
ATOM 2341 O O . PRO A 1 308 ? 53.849 43.989 -19.781 1.00 47.41 308 PRO A O 1
ATOM 2344 N N . ARG A 1 309 ? 53.048 41.906 -19.547 1.00 33.31 309 ARG A N 1
ATOM 2345 C CA . ARG A 1 309 ? 54.106 41.029 -20.175 1.00 33.31 309 ARG A CA 1
ATOM 2346 C C . ARG A 1 309 ? 55.597 41.005 -19.667 1.00 33.31 309 ARG A C 1
ATOM 2348 O O . ARG A 1 309 ? 55.905 41.738 -18.739 1.00 33.31 309 ARG A O 1
ATOM 2355 N N . PRO A 1 310 ? 56.466 40.027 -20.096 1.00 44.16 310 PRO A N 1
ATOM 2356 C CA . PRO A 1 310 ? 57.324 39.272 -19.153 1.00 44.16 310 PRO A CA 1
ATOM 2357 C C . PRO A 1 310 ? 58.841 39.139 -19.484 1.00 44.16 310 PRO A C 1
ATOM 2359 O O . PRO A 1 310 ? 59.301 39.505 -20.561 1.00 44.16 310 PRO A O 1
ATOM 2362 N N . GLY A 1 311 ? 59.573 38.463 -18.582 1.00 30.42 311 GLY A N 1
ATOM 2363 C CA . GLY A 1 311 ? 60.964 37.962 -18.682 1.00 30.42 311 GLY A CA 1
ATOM 2364 C C . GLY A 1 311 ? 61.598 37.946 -17.275 1.00 30.42 311 GLY A C 1
ATOM 2365 O O . GLY A 1 311 ? 61.141 38.708 -16.434 1.00 30.42 311 GLY A O 1
ATOM 2366 N N . GLY A 1 312 ? 62.580 37.132 -16.872 1.00 31.02 312 GLY A N 1
ATOM 2367 C CA . GLY A 1 312 ? 63.296 35.960 -17.406 1.00 31.02 312 GLY A CA 1
ATOM 2368 C C . GLY A 1 312 ? 64.104 35.334 -16.232 1.00 31.02 312 GLY A C 1
ATOM 2369 O O . GLY A 1 312 ? 64.249 35.989 -15.203 1.00 31.02 312 GLY A O 1
ATOM 2370 N N . GLY A 1 313 ? 64.564 34.074 -16.308 1.00 30.69 313 GLY A N 1
ATOM 2371 C CA . GLY A 1 313 ? 65.288 33.402 -15.191 1.00 30.69 313 GLY A CA 1
ATOM 2372 C C . GLY A 1 313 ? 66.790 33.759 -15.088 1.00 30.69 313 GLY A C 1
ATOM 2373 O O . GLY A 1 313 ? 67.207 34.680 -15.791 1.00 30.69 313 GLY A O 1
ATOM 2374 N N . PRO A 1 314 ? 67.637 33.004 -14.335 1.00 43.59 314 PRO A N 1
ATOM 2375 C CA . PRO A 1 314 ? 67.350 31.793 -13.537 1.00 43.59 314 PRO A CA 1
ATOM 2376 C C . PRO A 1 314 ? 68.056 31.713 -12.138 1.00 43.59 314 PRO A C 1
ATOM 2378 O O . PRO A 1 314 ? 68.722 32.645 -11.704 1.00 43.59 314 PRO A O 1
ATOM 2381 N N . SER A 1 315 ? 67.985 30.521 -11.514 1.00 31.89 315 SER A N 1
ATOM 2382 C CA . SER A 1 315 ? 68.824 29.938 -10.426 1.00 31.89 315 SER A CA 1
ATOM 2383 C C . SER A 1 315 ? 68.620 30.329 -8.942 1.00 31.89 315 SER A C 1
ATOM 2385 O O . SER A 1 315 ? 68.652 31.496 -8.581 1.00 31.89 315 SER A O 1
ATOM 2387 N N . ASP A 1 316 ? 68.467 29.266 -8.129 1.00 29.44 316 ASP A N 1
ATOM 2388 C CA . ASP A 1 316 ? 68.787 29.015 -6.703 1.00 29.44 316 ASP A CA 1
ATOM 2389 C C . ASP A 1 316 ? 68.411 30.065 -5.618 1.00 29.44 316 ASP A C 1
ATOM 2391 O O . ASP A 1 316 ? 68.727 31.239 -5.710 1.00 29.44 316 ASP A O 1
ATOM 2395 N N . ASN A 1 317 ? 67.824 29.713 -4.460 1.00 32.12 317 ASN A N 1
ATOM 2396 C CA . ASN A 1 317 ? 68.158 28.546 -3.635 1.00 32.12 317 ASN A CA 1
ATOM 2397 C C . ASN A 1 317 ? 67.136 28.278 -2.489 1.00 32.12 317 ASN A C 1
ATOM 2399 O O . ASN A 1 317 ? 66.749 29.196 -1.770 1.00 32.12 317 ASN A O 1
ATOM 2403 N N . SER A 1 318 ? 66.878 26.997 -2.194 1.00 31.45 318 SER A N 1
ATOM 2404 C CA . SER A 1 318 ? 66.472 26.441 -0.879 1.00 31.45 318 SER A CA 1
ATOM 2405 C C . SER A 1 318 ? 65.076 26.708 -0.248 1.00 31.45 318 SER A C 1
ATOM 2407 O O . SER A 1 318 ? 64.508 27.791 -0.304 1.00 31.45 318 SER A O 1
ATOM 2409 N N . ARG A 1 319 ? 64.625 25.685 0.508 1.00 36.19 319 ARG A N 1
ATOM 2410 C CA . ARG A 1 319 ? 63.544 25.646 1.530 1.00 36.19 319 ARG A CA 1
ATOM 2411 C C . ARG A 1 319 ? 62.086 25.626 1.048 1.00 36.19 319 ARG A C 1
ATOM 2413 O O . ARG A 1 319 ? 61.349 26.603 1.113 1.00 36.19 319 ARG A O 1
ATOM 2420 N N . SER A 1 320 ? 61.627 24.410 0.749 1.00 32.47 320 SER A N 1
ATOM 2421 C CA . SER A 1 320 ? 60.213 24.030 0.746 1.00 32.47 320 SER A CA 1
ATOM 2422 C C . SER A 1 320 ? 59.597 24.135 2.151 1.00 32.47 320 SER A C 1
ATOM 2424 O O . SER A 1 320 ? 59.769 23.239 2.979 1.00 32.47 320 SER A O 1
ATOM 2426 N N . VAL A 1 321 ? 58.843 25.203 2.413 1.00 38.44 321 VAL A N 1
ATOM 2427 C CA . VAL A 1 321 ? 57.845 25.216 3.490 1.00 38.44 321 VAL A CA 1
ATOM 2428 C C . VAL A 1 321 ? 56.532 24.732 2.891 1.00 38.44 321 VAL A C 1
ATOM 2430 O O . VAL A 1 321 ? 55.999 25.361 1.977 1.00 38.44 321 VAL A O 1
ATOM 2433 N N . SER A 1 322 ? 56.016 23.611 3.395 1.00 38.78 322 SER A N 1
ATOM 2434 C CA . SER A 1 322 ? 54.714 23.077 2.998 1.00 38.78 322 SER A CA 1
ATOM 2435 C C . SER A 1 322 ? 53.601 24.027 3.434 1.00 38.78 322 SER A C 1
ATOM 2437 O O . SER A 1 322 ? 53.048 23.891 4.522 1.00 38.78 322 SER A O 1
ATOM 2439 N N . GLN A 1 323 ? 53.250 24.985 2.576 1.00 34.25 323 GLN A N 1
ATOM 2440 C CA . GLN A 1 323 ? 51.945 25.622 2.659 1.00 34.25 323 GLN A CA 1
ATOM 2441 C C . GLN A 1 323 ? 50.902 24.575 2.288 1.00 34.25 323 GLN A C 1
ATOM 2443 O O . GLN A 1 323 ? 50.698 24.251 1.116 1.00 34.25 323 GLN A O 1
ATOM 2448 N N . GLU A 1 324 ? 50.260 24.041 3.321 1.00 34.62 324 GLU A N 1
ATOM 2449 C CA . GLU A 1 324 ? 49.042 23.258 3.226 1.00 34.62 324 GLU A CA 1
ATOM 2450 C C . GLU A 1 324 ? 47.970 24.119 2.547 1.00 34.62 324 GLU A C 1
ATOM 2452 O O . GLU A 1 324 ? 47.235 24.877 3.181 1.00 34.62 324 GLU A O 1
ATOM 2457 N N . ARG A 1 325 ? 47.904 24.039 1.211 1.00 40.06 325 ARG A N 1
ATOM 2458 C CA . ARG A 1 325 ? 46.746 24.515 0.461 1.00 40.06 325 ARG A CA 1
ATOM 2459 C C . ARG A 1 325 ? 45.565 23.665 0.898 1.00 40.06 325 ARG A C 1
ATOM 2461 O O . ARG A 1 325 ? 45.299 22.622 0.302 1.00 40.06 325 ARG A O 1
ATOM 2468 N N . VAL A 1 326 ? 44.827 24.165 1.887 1.00 37.53 326 VAL A N 1
ATOM 2469 C CA . VAL A 1 326 ? 43.415 23.841 2.055 1.00 37.53 326 VAL A CA 1
ATOM 2470 C C . VAL A 1 326 ? 42.786 24.041 0.683 1.00 37.53 326 VAL A C 1
ATOM 2472 O O . VAL A 1 326 ? 42.678 25.168 0.192 1.00 37.53 326 VAL A O 1
ATOM 2475 N N . GLN A 1 327 ? 42.439 22.940 0.017 1.00 34.88 327 GLN A N 1
ATOM 2476 C CA . GLN A 1 327 ? 41.665 23.026 -1.205 1.00 34.88 327 GLN A CA 1
ATOM 2477 C C . GLN A 1 327 ? 40.284 23.519 -0.792 1.00 34.88 327 GLN A C 1
ATOM 2479 O O . GLN A 1 327 ? 39.439 22.742 -0.354 1.00 34.88 327 GLN A O 1
ATOM 2484 N N . VAL A 1 328 ? 40.066 24.828 -0.933 1.00 48.31 328 VAL A N 1
ATOM 2485 C CA . VAL A 1 328 ? 38.733 25.431 -0.976 1.00 48.31 328 VAL A CA 1
ATOM 2486 C C . VAL A 1 328 ? 38.085 24.923 -2.264 1.00 48.31 328 VAL A C 1
ATOM 2488 O O . VAL A 1 328 ? 38.066 25.593 -3.295 1.00 48.31 328 VAL A O 1
ATOM 2491 N N . GLN A 1 329 ? 37.669 23.656 -2.235 1.00 46.06 329 GLN A N 1
ATOM 2492 C CA . GLN A 1 329 ? 37.143 22.946 -3.385 1.00 46.06 329 GLN A CA 1
ATOM 2493 C C . GLN A 1 329 ? 35.746 23.496 -3.645 1.00 46.06 329 GLN A C 1
ATOM 2495 O O . GLN A 1 329 ? 34.804 23.240 -2.898 1.00 46.06 329 GLN A O 1
ATOM 2500 N N . GLY A 1 330 ? 35.689 24.367 -4.652 1.00 42.19 330 GLY A N 1
ATOM 2501 C CA . GLY A 1 330 ? 34.694 25.422 -4.740 1.00 42.19 330 GLY A CA 1
ATOM 2502 C C . GLY A 1 330 ? 33.236 24.976 -4.787 1.00 42.19 330 GLY A C 1
ATOM 2503 O O . GLY A 1 330 ? 32.890 23.852 -5.156 1.00 42.19 330 GLY A O 1
ATOM 2504 N N . PHE A 1 331 ? 32.381 25.961 -4.513 1.00 43.25 331 PHE A N 1
ATOM 2505 C CA . PHE A 1 331 ? 30.956 25.989 -4.837 1.00 43.25 331 PHE A CA 1
ATOM 2506 C C . PHE A 1 331 ? 30.733 25.993 -6.367 1.00 43.25 331 PHE A C 1
ATOM 2508 O O . PHE A 1 331 ? 30.187 26.935 -6.932 1.00 43.25 331 PHE A O 1
ATOM 2515 N N . GLY A 1 332 ? 31.201 24.953 -7.057 1.00 48.66 332 GLY A N 1
ATOM 2516 C CA . GLY A 1 332 ? 30.927 24.704 -8.469 1.00 48.66 332 GLY A CA 1
ATOM 2517 C C . GLY A 1 332 ? 29.753 23.744 -8.627 1.00 48.66 332 GLY A C 1
ATOM 2518 O O . GLY A 1 332 ? 29.635 22.777 -7.866 1.00 48.66 332 GLY A O 1
ATOM 2519 N N . SER A 1 333 ? 28.905 23.977 -9.633 1.00 51.84 333 SER A N 1
ATOM 2520 C CA . SER A 1 333 ? 27.885 22.989 -9.987 1.00 51.84 333 SER A CA 1
ATOM 2521 C C . SER A 1 333 ? 28.567 21.702 -10.473 1.00 51.84 333 SER A C 1
ATOM 2523 O O . SER A 1 333 ? 29.444 21.746 -11.335 1.00 51.84 333 SER A O 1
ATOM 2525 N N . GLY A 1 334 ? 28.216 20.571 -9.858 1.00 57.44 334 GLY A N 1
ATOM 2526 C CA . GLY A 1 334 ? 28.876 19.271 -10.024 1.00 57.44 334 GLY A CA 1
ATOM 2527 C C . GLY A 1 334 ? 29.772 18.823 -8.857 1.00 57.44 334 GLY A C 1
ATOM 2528 O O . GLY A 1 334 ? 30.326 17.725 -8.912 1.00 57.44 334 GLY A O 1
ATOM 2529 N N . GLY A 1 335 ? 29.918 19.617 -7.788 1.00 64.75 335 GLY A N 1
ATOM 2530 C CA . GLY A 1 335 ? 30.706 19.233 -6.606 1.00 64.75 335 GLY A CA 1
ATOM 2531 C C . GLY A 1 335 ? 30.167 17.999 -5.855 1.00 64.75 335 GLY A C 1
ATOM 2532 O O . GLY A 1 335 ? 28.978 17.680 -5.915 1.00 64.75 335 GLY A O 1
ATOM 2533 N N . PHE A 1 336 ? 31.026 17.323 -5.077 1.00 65.56 336 PHE A N 1
ATOM 2534 C CA . PHE A 1 336 ? 30.654 16.135 -4.281 1.00 65.56 336 PHE A CA 1
ATOM 2535 C C . PHE A 1 336 ? 29.434 16.386 -3.372 1.00 65.56 336 PHE A C 1
ATOM 2537 O O . PHE A 1 336 ? 28.509 15.573 -3.340 1.00 65.56 336 PHE A O 1
ATOM 2544 N N . ASN A 1 337 ? 29.386 17.554 -2.722 1.00 77.62 337 ASN A N 1
ATOM 2545 C CA . ASN A 1 337 ? 28.261 17.981 -1.884 1.00 77.62 337 ASN A CA 1
ATOM 2546 C C . ASN A 1 337 ? 26.953 18.149 -2.675 1.00 77.62 337 ASN A C 1
ATOM 2548 O O . ASN A 1 337 ? 25.883 17.841 -2.156 1.00 77.62 337 ASN A O 1
ATOM 2552 N N . GLU A 1 338 ? 27.012 18.588 -3.937 1.00 83.06 338 GLU A N 1
ATOM 2553 C CA . GLU A 1 338 ? 25.821 18.672 -4.787 1.00 83.06 338 GLU A CA 1
ATOM 2554 C C . GLU A 1 338 ? 25.340 17.283 -5.211 1.00 83.06 338 GLU A C 1
ATOM 2556 O O . GLU A 1 338 ? 24.146 17.004 -5.115 1.00 83.06 338 GLU A O 1
ATOM 2561 N N . ARG A 1 339 ? 26.248 16.372 -5.592 1.00 83.19 339 ARG A N 1
ATOM 2562 C CA . ARG A 1 339 ? 25.871 14.977 -5.875 1.00 83.19 339 ARG A CA 1
ATOM 2563 C C . ARG A 1 339 ? 25.231 14.318 -4.651 1.00 83.19 339 ARG A C 1
ATOM 2565 O O . ARG A 1 339 ? 24.233 13.623 -4.807 1.00 83.19 339 ARG A O 1
ATOM 2572 N N . TRP A 1 340 ? 25.759 14.558 -3.449 1.00 84.94 340 TRP A N 1
ATOM 2573 C CA . TRP A 1 340 ? 25.197 14.033 -2.200 1.00 84.94 340 TRP A CA 1
ATOM 2574 C C . TRP A 1 340 ? 23.818 14.632 -1.874 1.00 84.94 340 TRP A C 1
ATOM 2576 O O . TRP A 1 340 ? 22.885 13.887 -1.582 1.00 84.94 340 TRP A O 1
ATOM 2586 N N . ARG A 1 341 ? 23.638 15.951 -2.030 1.00 87.69 341 ARG A N 1
ATOM 2587 C CA . ARG A 1 341 ? 22.335 16.624 -1.873 1.00 87.69 341 ARG A CA 1
ATOM 2588 C C . ARG A 1 341 ? 21.296 16.125 -2.882 1.00 87.69 341 ARG A C 1
ATOM 2590 O O . ARG A 1 341 ? 20.161 15.842 -2.508 1.00 87.69 341 ARG A O 1
ATOM 2597 N N . ASN A 1 342 ? 21.682 15.978 -4.149 1.00 89.69 342 ASN A N 1
ATOM 2598 C CA . ASN A 1 342 ? 20.803 15.463 -5.202 1.00 89.69 342 ASN A CA 1
ATOM 2599 C C . ASN A 1 342 ? 20.423 13.999 -4.943 1.00 89.69 342 ASN A C 1
ATOM 2601 O O . ASN A 1 342 ? 19.285 13.618 -5.202 1.00 89.69 342 ASN A O 1
ATOM 2605 N N . LYS A 1 343 ? 21.341 13.212 -4.365 1.00 91.69 343 LYS A N 1
ATOM 2606 C CA . LYS A 1 343 ? 21.098 11.842 -3.904 1.00 91.69 343 LYS A CA 1
ATOM 2607 C C . LYS A 1 343 ? 20.095 11.782 -2.751 1.00 91.69 343 LYS A C 1
ATOM 2609 O O . LYS A 1 343 ? 19.154 11.001 -2.815 1.00 91.69 343 LYS A O 1
ATOM 2614 N N . GLY A 1 344 ? 20.244 12.633 -1.735 1.00 92.31 344 GLY A N 1
ATOM 2615 C CA . GLY A 1 344 ? 19.256 12.752 -0.659 1.00 92.31 344 GLY A CA 1
ATOM 2616 C C . GLY A 1 344 ? 17.871 13.107 -1.204 1.00 92.31 344 GLY A C 1
ATOM 2617 O O . GLY A 1 344 ? 16.913 12.362 -0.998 1.00 92.31 344 GLY A O 1
ATOM 2618 N N . LYS A 1 345 ? 17.794 14.177 -2.007 1.00 93.56 345 LYS A N 1
ATOM 2619 C CA . LYS A 1 345 ? 16.544 14.651 -2.612 1.00 93.56 345 LYS A CA 1
ATOM 2620 C C . LYS A 1 345 ? 15.866 13.598 -3.497 1.00 93.56 345 LYS A C 1
ATOM 2622 O O . LYS A 1 345 ? 14.670 13.383 -3.344 1.00 93.56 345 LYS A O 1
ATOM 2627 N N . CYS A 1 346 ? 16.587 12.922 -4.398 1.00 95.38 346 CYS A N 1
ATOM 2628 C CA . CYS A 1 346 ? 15.946 11.961 -5.304 1.00 95.38 346 CYS A CA 1
ATOM 2629 C C . CYS A 1 346 ? 15.397 10.734 -4.567 1.00 95.38 346 CYS A C 1
ATOM 2631 O O . CYS A 1 346 ? 14.362 10.207 -4.962 1.00 95.38 346 CYS A O 1
ATOM 2633 N N . ARG A 1 347 ? 16.045 10.298 -3.479 1.00 96.75 347 ARG A N 1
ATOM 2634 C CA . ARG A 1 347 ? 15.538 9.204 -2.640 1.00 96.75 347 ARG A CA 1
ATOM 2635 C C . ARG A 1 347 ? 14.259 9.602 -1.922 1.00 96.75 347 ARG A C 1
ATOM 2637 O O . ARG A 1 347 ? 13.295 8.848 -1.979 1.00 96.75 347 ARG A O 1
ATOM 2644 N N . VAL A 1 348 ? 14.218 10.802 -1.339 1.00 97.25 348 VAL A N 1
ATOM 2645 C CA . VAL A 1 348 ? 12.994 11.380 -0.759 1.00 97.25 348 VAL A CA 1
ATOM 2646 C C . VAL A 1 348 ? 11.870 11.425 -1.800 1.00 97.25 348 VAL A C 1
ATOM 2648 O O . VAL A 1 348 ? 10.797 10.896 -1.539 1.00 97.25 348 VAL A O 1
ATOM 2651 N N . THR A 1 349 ? 12.128 11.929 -3.012 1.00 97.75 349 THR A N 1
ATOM 2652 C CA . THR A 1 349 ? 11.152 11.919 -4.118 1.00 97.75 349 THR A CA 1
ATOM 2653 C C . THR A 1 349 ? 10.636 10.507 -4.442 1.00 97.75 349 THR A C 1
ATOM 2655 O O . THR A 1 349 ? 9.436 10.321 -4.629 1.00 97.75 349 THR A O 1
ATOM 2658 N N . ILE A 1 350 ? 11.500 9.484 -4.452 1.00 98.44 350 ILE A N 1
ATOM 2659 C CA . ILE A 1 350 ? 11.092 8.086 -4.697 1.00 98.44 350 ILE A CA 1
ATOM 2660 C C . ILE A 1 350 ? 10.246 7.528 -3.536 1.00 98.44 350 ILE A C 1
ATOM 2662 O O . ILE A 1 350 ? 9.271 6.817 -3.783 1.00 98.44 350 ILE A O 1
ATOM 2666 N N . VAL A 1 351 ? 10.568 7.872 -2.284 1.00 98.19 351 VAL A N 1
ATOM 2667 C CA . VAL A 1 351 ? 9.764 7.517 -1.098 1.00 98.19 351 VAL A CA 1
ATOM 2668 C C . VAL A 1 351 ? 8.386 8.195 -1.153 1.00 98.19 351 VAL A C 1
ATOM 2670 O O . VAL A 1 351 ? 7.372 7.525 -0.966 1.00 98.19 351 VAL A O 1
ATOM 2673 N N . THR A 1 352 ? 8.312 9.482 -1.507 1.00 98.06 352 THR A N 1
ATOM 2674 C CA . THR A 1 352 ? 7.042 10.202 -1.717 1.00 98.06 352 THR A CA 1
ATOM 2675 C C . THR A 1 352 ? 6.229 9.602 -2.871 1.00 98.06 352 THR A C 1
ATOM 2677 O O . THR A 1 352 ? 5.019 9.412 -2.742 1.00 98.06 352 THR A O 1
ATOM 2680 N N . GLY A 1 353 ? 6.879 9.195 -3.966 1.00 98.38 353 GLY A N 1
ATOM 2681 C CA . GLY A 1 353 ? 6.245 8.439 -5.051 1.00 98.38 353 GLY A CA 1
ATOM 2682 C C . GLY A 1 353 ? 5.665 7.092 -4.594 1.00 98.38 353 GLY A C 1
ATOM 2683 O O . GLY A 1 353 ? 4.563 6.727 -5.004 1.00 98.38 353 GLY A O 1
ATOM 2684 N N . SER A 1 354 ? 6.346 6.384 -3.683 1.00 98.25 354 SER A N 1
ATOM 2685 C CA . SER A 1 354 ? 5.820 5.168 -3.042 1.00 98.25 354 SER A CA 1
ATOM 2686 C C . SER A 1 354 ? 4.595 5.450 -2.166 1.00 98.25 354 SER A C 1
ATOM 2688 O O . SER A 1 354 ? 3.669 4.641 -2.157 1.00 98.25 354 SER A O 1
ATOM 2690 N N . LEU A 1 355 ? 4.555 6.585 -1.456 1.00 98.31 355 LEU A N 1
ATOM 2691 C CA . LEU A 1 355 ? 3.370 6.995 -0.692 1.00 98.31 355 LEU A CA 1
ATOM 2692 C C . LEU A 1 355 ? 2.183 7.273 -1.621 1.00 98.31 355 LEU A C 1
ATOM 2694 O O . LEU A 1 355 ? 1.096 6.768 -1.361 1.00 98.31 355 LEU A O 1
ATOM 2698 N N . TYR A 1 356 ? 2.376 7.989 -2.735 1.00 98.62 356 TYR A N 1
ATOM 2699 C CA . TYR A 1 356 ? 1.299 8.208 -3.712 1.00 98.62 356 TYR A CA 1
ATOM 2700 C C . TYR A 1 356 ? 0.787 6.896 -4.322 1.00 98.62 356 TYR A C 1
ATOM 2702 O O . TYR A 1 356 ? -0.419 6.747 -4.527 1.00 98.62 356 TYR A O 1
ATOM 2710 N N . LEU A 1 357 ? 1.682 5.932 -4.567 1.00 98.50 357 LEU A N 1
ATOM 2711 C CA . LEU A 1 357 ? 1.326 4.614 -5.092 1.00 98.50 357 LEU A CA 1
ATOM 2712 C C . LEU A 1 357 ? 0.422 3.844 -4.115 1.00 98.50 357 LEU A C 1
ATOM 2714 O O . LEU A 1 357 ? -0.629 3.347 -4.519 1.00 98.50 357 LEU A O 1
ATOM 2718 N N . MET A 1 358 ? 0.800 3.801 -2.834 1.00 98.31 358 MET A N 1
ATOM 2719 C CA . MET A 1 358 ? 0.027 3.156 -1.762 1.00 98.31 358 MET A CA 1
ATOM 2720 C C . MET A 1 358 ? -1.286 3.893 -1.443 1.00 98.31 358 MET A C 1
ATOM 2722 O O . MET A 1 358 ? -2.283 3.260 -1.108 1.00 98.31 358 MET A O 1
ATOM 2726 N N . ALA A 1 359 ? -1.310 5.219 -1.602 1.00 98.19 359 ALA A N 1
ATOM 2727 C CA . ALA A 1 359 ? -2.491 6.069 -1.444 1.00 98.19 359 ALA A CA 1
ATOM 2728 C C . ALA A 1 359 ? -3.497 5.975 -2.610 1.00 98.19 359 ALA A C 1
ATOM 2730 O O . ALA A 1 359 ? -4.471 6.722 -2.637 1.00 98.19 359 ALA A O 1
ATOM 2731 N N . GLY A 1 360 ? -3.258 5.128 -3.616 1.00 97.75 360 GLY A N 1
ATOM 2732 C CA . GLY A 1 360 ? -4.140 4.994 -4.779 1.00 97.75 360 GLY A CA 1
ATOM 2733 C C . GLY A 1 360 ? -3.996 6.091 -5.845 1.00 97.75 360 GLY A C 1
ATOM 2734 O O . GLY A 1 360 ? -4.639 6.006 -6.890 1.00 97.75 360 GLY A O 1
ATOM 2735 N N . ARG A 1 361 ? -3.147 7.107 -5.628 1.00 97.62 361 ARG A N 1
ATOM 2736 C CA . ARG A 1 361 ? -2.925 8.246 -6.543 1.00 97.62 361 ARG A CA 1
ATOM 2737 C C . ARG A 1 361 ? -1.819 7.936 -7.555 1.00 97.62 361 ARG A C 1
ATOM 2739 O O . ARG A 1 361 ? -0.750 8.545 -7.569 1.00 97.62 361 ARG A O 1
ATOM 2746 N N . TRP A 1 362 ? -2.064 6.938 -8.401 1.00 98.25 362 TRP A N 1
ATOM 2747 C CA . TRP A 1 362 ? -1.051 6.395 -9.314 1.00 98.25 362 TRP A CA 1
ATOM 2748 C C . TRP A 1 362 ? -0.522 7.364 -10.393 1.00 98.25 362 TRP A C 1
ATOM 2750 O O . TRP A 1 362 ? 0.647 7.210 -10.746 1.00 98.25 362 TRP A O 1
ATOM 2760 N N . PRO A 1 363 ? -1.280 8.355 -10.919 1.00 98.06 363 PRO A N 1
ATOM 2761 C CA . PRO A 1 363 ? -0.721 9.362 -11.830 1.00 98.06 363 PRO A CA 1
ATOM 2762 C C . PRO A 1 363 ? 0.372 10.217 -11.172 1.00 98.06 363 PRO A C 1
ATOM 2764 O O . PRO A 1 363 ? 1.424 10.454 -11.763 1.00 98.06 363 PRO A O 1
ATOM 2767 N N . ASP A 1 364 ? 0.153 10.639 -9.929 1.00 98.19 364 ASP A N 1
ATOM 2768 C CA . ASP A 1 364 ? 1.097 11.440 -9.146 1.00 98.19 364 ASP A CA 1
ATOM 2769 C C . ASP A 1 364 ? 2.291 10.599 -8.704 1.00 98.19 364 ASP A C 1
ATOM 2771 O O . ASP A 1 364 ? 3.431 11.045 -8.807 1.00 98.19 364 ASP A O 1
ATOM 2775 N N . ALA A 1 365 ? 2.041 9.342 -8.316 1.00 98.56 365 ALA A N 1
ATOM 2776 C CA . ALA A 1 365 ? 3.099 8.364 -8.105 1.00 98.56 365 ALA A CA 1
ATOM 2777 C C . ALA A 1 365 ? 3.974 8.246 -9.357 1.00 98.56 365 ALA A C 1
ATOM 2779 O O . ALA A 1 365 ? 5.185 8.404 -9.277 1.00 98.56 365 ALA A O 1
ATOM 2780 N N . LEU A 1 366 ? 3.374 8.025 -10.531 1.00 98.38 366 LEU A N 1
ATOM 2781 C CA . LEU A 1 366 ? 4.095 7.912 -11.796 1.00 98.38 366 LEU A CA 1
ATOM 2782 C C . LEU A 1 366 ? 4.950 9.156 -12.082 1.00 98.38 366 LEU A C 1
ATOM 2784 O O . LEU A 1 366 ? 6.101 9.007 -12.483 1.00 98.38 366 LEU A O 1
ATOM 2788 N N . LYS A 1 367 ? 4.423 10.360 -11.835 1.00 98.19 367 LYS A N 1
ATOM 2789 C CA . LYS A 1 367 ? 5.156 11.622 -11.996 1.00 98.19 367 LYS A CA 1
ATOM 2790 C C . LYS A 1 367 ? 6.381 11.695 -11.073 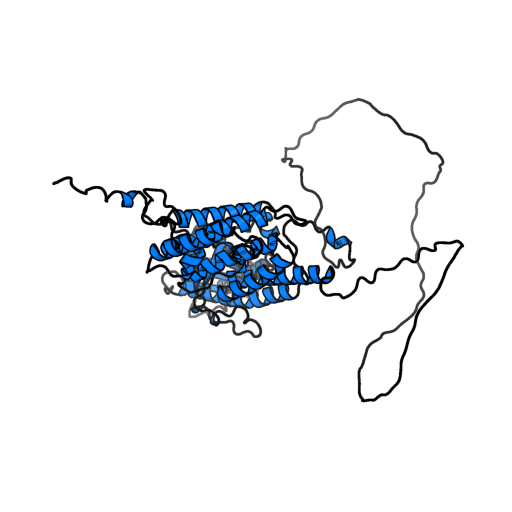1.00 98.19 367 LYS A C 1
ATOM 2792 O O . LYS A 1 367 ? 7.504 11.770 -11.567 1.00 98.19 367 LYS A O 1
ATOM 2797 N N . GLU A 1 368 ? 6.180 11.620 -9.756 1.00 98.12 368 GLU A N 1
ATOM 2798 C CA . GLU A 1 368 ? 7.273 11.736 -8.777 1.00 98.12 368 GLU A CA 1
ATOM 2799 C C . GLU A 1 368 ? 8.317 10.621 -8.972 1.00 98.12 368 GLU A C 1
ATOM 2801 O O . GLU A 1 368 ? 9.524 10.859 -8.914 1.00 98.12 368 GLU A O 1
ATOM 2806 N N . LEU A 1 369 ? 7.881 9.400 -9.296 1.00 98.62 369 LEU A N 1
ATOM 2807 C CA . LEU A 1 369 ? 8.783 8.282 -9.565 1.00 98.62 369 LEU A CA 1
ATOM 2808 C C . LEU A 1 369 ? 9.609 8.468 -10.842 1.00 98.62 369 LEU A C 1
ATOM 2810 O O . LEU A 1 369 ? 10.766 8.052 -10.862 1.00 98.62 369 LEU A O 1
ATOM 2814 N N . VAL A 1 370 ? 9.065 9.088 -11.894 1.00 98.50 370 VAL A N 1
ATOM 2815 C CA . VAL A 1 370 ? 9.815 9.396 -13.126 1.00 98.50 370 VAL A CA 1
ATOM 2816 C C . VAL A 1 370 ? 10.868 10.474 -12.874 1.00 98.50 370 VAL A C 1
ATOM 2818 O O . VAL A 1 370 ? 12.012 10.314 -13.316 1.00 98.50 370 VAL A O 1
ATOM 2821 N N . ASP A 1 371 ? 10.532 11.517 -12.115 1.00 97.75 371 ASP A N 1
ATOM 2822 C CA . ASP A 1 371 ? 11.479 12.566 -11.721 1.00 97.75 371 ASP A CA 1
ATOM 2823 C C . ASP A 1 371 ? 12.603 11.977 -10.845 1.00 97.75 371 ASP A C 1
ATOM 2825 O O . ASP A 1 371 ? 13.795 12.135 -11.140 1.00 97.75 371 ASP A O 1
ATOM 2829 N N . GLY A 1 372 ? 12.234 11.188 -9.830 1.00 97.56 372 GLY A N 1
ATOM 2830 C CA . GLY A 1 372 ? 13.164 10.465 -8.963 1.00 97.56 372 GLY A CA 1
ATOM 2831 C C . GLY A 1 372 ? 14.069 9.484 -9.718 1.00 97.56 372 GLY A C 1
ATOM 2832 O O . GLY A 1 372 ? 15.287 9.502 -9.528 1.00 97.56 372 GLY A O 1
ATOM 2833 N N . ALA A 1 373 ? 13.510 8.672 -10.625 1.00 97.75 373 ALA A N 1
ATOM 2834 C CA . ALA A 1 373 ? 14.259 7.732 -11.462 1.00 97.75 373 ALA A CA 1
ATOM 2835 C C . ALA A 1 373 ? 15.267 8.445 -12.374 1.00 97.75 373 ALA A C 1
ATOM 2837 O O . ALA A 1 373 ? 16.397 7.977 -12.533 1.00 97.75 373 ALA A O 1
ATOM 2838 N N . THR A 1 374 ? 14.879 9.584 -12.952 1.00 96.69 374 THR A N 1
ATOM 2839 C CA . THR A 1 374 ? 15.726 10.372 -13.858 1.00 96.69 374 THR A CA 1
ATOM 2840 C C . THR A 1 374 ? 16.956 10.920 -13.132 1.00 96.69 374 THR A C 1
ATOM 2842 O O . THR A 1 374 ? 18.074 10.805 -13.642 1.00 96.69 374 THR A O 1
ATOM 2845 N N . VAL A 1 375 ? 16.784 11.439 -11.910 1.00 95.69 375 VAL A N 1
ATOM 2846 C CA . VAL A 1 375 ? 17.906 11.912 -11.081 1.00 95.69 375 VAL A CA 1
ATOM 2847 C C . VAL A 1 375 ? 18.743 10.745 -10.547 1.00 95.69 375 VAL A C 1
ATOM 2849 O O . VAL A 1 375 ? 19.966 10.779 -10.666 1.00 95.69 375 VAL A O 1
ATOM 2852 N N . ALA A 1 376 ? 18.121 9.679 -10.029 1.00 95.19 376 ALA A N 1
ATOM 2853 C CA . ALA A 1 376 ? 18.839 8.497 -9.538 1.00 95.19 376 ALA A CA 1
ATOM 2854 C C . ALA A 1 376 ? 19.730 7.875 -10.630 1.00 95.19 376 ALA A C 1
ATOM 2856 O O . ALA A 1 376 ? 20.884 7.515 -10.382 1.00 95.19 376 ALA A O 1
ATOM 2857 N N . ARG A 1 377 ? 19.236 7.830 -11.873 1.00 93.94 377 ARG A N 1
ATOM 2858 C CA . ARG A 1 377 ? 19.999 7.390 -13.043 1.00 93.94 377 ARG A CA 1
ATOM 2859 C C . ARG A 1 377 ? 21.188 8.303 -13.352 1.00 93.94 377 ARG A C 1
ATOM 2861 O O . ARG A 1 377 ? 22.274 7.783 -13.595 1.00 93.94 377 ARG A O 1
ATOM 2868 N N . SER A 1 378 ? 21.018 9.628 -13.343 1.00 93.06 378 SER A N 1
ATOM 2869 C CA . SER A 1 378 ? 22.101 10.564 -13.697 1.00 93.06 378 SER A CA 1
ATOM 2870 C C . SER A 1 378 ? 23.239 10.581 -12.669 1.00 93.06 378 SER A C 1
ATOM 2872 O O . SER A 1 378 ? 24.405 10.707 -13.042 1.00 93.06 378 SER A O 1
ATOM 2874 N N . ILE A 1 379 ? 22.933 10.362 -11.385 1.00 92.50 379 ILE A N 1
ATOM 2875 C CA . ILE A 1 379 ? 23.936 10.291 -10.309 1.00 92.50 379 ILE A CA 1
ATOM 2876 C C . ILE A 1 379 ? 24.496 8.878 -10.064 1.00 92.50 379 ILE A C 1
ATOM 2878 O O . ILE A 1 379 ? 25.334 8.717 -9.173 1.00 92.50 379 ILE A O 1
ATOM 2882 N N . ASN A 1 380 ? 24.082 7.875 -10.850 1.00 91.44 380 ASN A N 1
ATOM 2883 C CA . ASN A 1 380 ? 24.430 6.453 -10.703 1.00 91.44 380 ASN A CA 1
ATOM 2884 C C . ASN A 1 380 ? 24.015 5.820 -9.354 1.00 91.44 380 ASN A C 1
ATOM 2886 O O . ASN A 1 380 ? 24.734 4.991 -8.800 1.00 91.44 380 ASN A O 1
ATOM 2890 N N . ASP A 1 381 ? 22.847 6.187 -8.826 1.00 93.06 381 ASP A N 1
ATOM 2891 C CA . ASP A 1 381 ? 22.231 5.529 -7.669 1.00 93.06 381 ASP A CA 1
ATOM 2892 C C . ASP A 1 381 ? 21.418 4.306 -8.129 1.00 93.06 381 ASP A C 1
ATOM 2894 O O . ASP A 1 381 ? 20.210 4.368 -8.361 1.00 93.06 381 ASP A O 1
ATOM 2898 N N . HIS A 1 382 ? 22.117 3.195 -8.373 1.00 93.38 382 HIS A N 1
ATOM 2899 C CA . HIS A 1 382 ? 21.555 2.040 -9.080 1.00 93.38 382 HIS A CA 1
ATOM 2900 C C . HIS A 1 382 ? 20.405 1.351 -8.336 1.00 93.38 382 HIS A C 1
ATOM 2902 O O . HIS A 1 382 ? 19.412 0.998 -8.971 1.00 93.38 382 HIS A O 1
ATOM 2908 N N . ILE A 1 383 ? 20.508 1.209 -7.010 1.00 94.88 383 ILE A N 1
ATOM 2909 C CA . ILE A 1 383 ? 19.474 0.567 -6.187 1.00 94.88 383 ILE A CA 1
ATOM 2910 C C . ILE A 1 383 ? 18.188 1.400 -6.218 1.00 94.88 383 ILE A C 1
ATOM 2912 O O . ILE A 1 383 ? 17.114 0.867 -6.494 1.00 94.88 383 ILE A O 1
ATOM 2916 N N . TRP A 1 384 ? 18.288 2.718 -6.021 1.00 96.12 384 TRP A N 1
ATOM 2917 C CA . TRP A 1 384 ? 17.116 3.596 -6.040 1.00 96.12 384 TRP A CA 1
ATOM 2918 C C . TRP A 1 384 ? 16.549 3.813 -7.446 1.00 96.12 384 TRP A C 1
ATOM 2920 O O . TRP A 1 384 ? 15.334 3.904 -7.601 1.00 96.12 384 TRP A O 1
ATOM 2930 N N . HIS A 1 385 ? 17.382 3.790 -8.490 1.00 96.38 385 HIS A N 1
ATOM 2931 C CA . HIS A 1 385 ? 16.911 3.761 -9.876 1.00 96.38 385 HIS A CA 1
ATOM 2932 C C . HIS A 1 385 ? 16.117 2.478 -10.186 1.00 96.38 385 HIS A C 1
ATOM 2934 O O . HIS A 1 385 ? 15.033 2.564 -10.761 1.00 96.38 385 HIS A O 1
ATOM 2940 N N . GLY A 1 386 ? 16.599 1.303 -9.757 1.00 96.31 386 GLY A N 1
ATOM 2941 C CA . GLY A 1 386 ? 15.857 0.040 -9.875 1.00 96.31 386 GLY A CA 1
ATOM 2942 C C . GLY A 1 386 ? 14.521 0.084 -9.129 1.00 96.31 386 GLY A C 1
ATOM 2943 O O . GLY A 1 386 ? 13.487 -0.274 -9.688 1.00 96.31 386 GLY A O 1
ATOM 2944 N N . LYS A 1 387 ? 14.528 0.635 -7.911 1.00 97.38 387 LYS A N 1
ATOM 2945 C CA . LYS A 1 387 ? 13.342 0.803 -7.062 1.00 97.38 387 LYS A CA 1
ATOM 2946 C C . LYS A 1 387 ? 12.291 1.741 -7.649 1.00 97.38 387 LYS A C 1
ATOM 2948 O O . LYS A 1 387 ? 11.099 1.439 -7.594 1.00 97.38 387 LYS A O 1
ATOM 2953 N N . ALA A 1 388 ? 12.717 2.854 -8.238 1.00 98.38 388 ALA A N 1
ATOM 2954 C CA . ALA A 1 388 ? 11.817 3.766 -8.929 1.00 98.38 388 ALA A CA 1
ATOM 2955 C C . ALA A 1 388 ? 11.195 3.102 -10.170 1.00 98.38 388 ALA A C 1
ATOM 2957 O O . ALA A 1 388 ? 9.984 3.182 -10.358 1.00 98.38 388 ALA A O 1
ATOM 2958 N N . LEU A 1 389 ? 11.990 2.378 -10.970 1.00 98.31 389 LEU A N 1
ATOM 2959 C CA . LEU A 1 389 ? 11.493 1.628 -12.129 1.00 98.31 389 LEU A CA 1
ATOM 2960 C C . LEU A 1 389 ? 10.512 0.506 -11.741 1.00 98.31 389 LEU A C 1
ATOM 2962 O O . LEU A 1 389 ? 9.496 0.352 -12.415 1.00 98.31 389 LEU A O 1
ATOM 2966 N N . GLU A 1 390 ? 10.764 -0.238 -10.657 1.00 97.62 390 GLU A N 1
ATOM 2967 C CA . GLU A 1 390 ? 9.825 -1.244 -10.133 1.00 97.62 390 GLU A CA 1
ATOM 2968 C C . GLU A 1 390 ? 8.466 -0.613 -9.805 1.00 97.62 390 GLU A C 1
ATOM 2970 O O . GLU A 1 390 ? 7.428 -1.105 -10.246 1.00 97.62 390 GLU A O 1
ATOM 2975 N N . MET A 1 391 ? 8.458 0.513 -9.087 1.00 98.44 391 MET A N 1
ATOM 2976 C CA . MET A 1 391 ? 7.211 1.191 -8.727 1.00 98.44 391 MET A CA 1
ATOM 2977 C C . MET A 1 391 ? 6.519 1.846 -9.929 1.00 98.44 391 MET A C 1
ATOM 2979 O O . MET A 1 391 ? 5.294 1.819 -9.990 1.00 98.44 391 MET A O 1
ATOM 2983 N N . ILE A 1 392 ? 7.264 2.343 -10.927 1.00 98.69 392 ILE A N 1
ATOM 2984 C CA . ILE A 1 392 ? 6.680 2.801 -12.200 1.00 98.69 392 ILE A CA 1
ATOM 2985 C C . ILE A 1 392 ? 5.932 1.654 -12.890 1.00 98.69 392 ILE A C 1
ATOM 2987 O O . ILE A 1 392 ? 4.795 1.853 -13.311 1.00 98.69 392 ILE A O 1
ATOM 2991 N N . VAL A 1 393 ? 6.513 0.449 -12.968 1.00 98.12 393 VAL A N 1
ATOM 2992 C CA . VAL A 1 393 ? 5.828 -0.724 -13.548 1.00 98.12 393 VAL A CA 1
ATOM 2993 C C . VAL A 1 393 ? 4.508 -1.002 -12.825 1.00 98.12 393 VAL A C 1
ATOM 2995 O O . VAL A 1 393 ? 3.491 -1.209 -13.487 1.00 98.12 393 VAL A O 1
ATOM 2998 N N . VAL A 1 394 ? 4.491 -0.943 -11.489 1.00 98.31 394 VAL A N 1
ATOM 2999 C CA . VAL A 1 394 ? 3.261 -1.134 -10.700 1.00 98.31 394 VAL A CA 1
ATOM 3000 C C . VAL A 1 394 ? 2.228 -0.033 -10.982 1.00 98.31 394 VAL A C 1
ATOM 3002 O O . VAL A 1 394 ? 1.070 -0.360 -11.236 1.00 98.31 394 VAL A O 1
ATOM 3005 N N . SER A 1 395 ? 2.627 1.245 -11.034 1.00 98.38 395 SER A N 1
ATOM 3006 C CA . SER A 1 395 ? 1.729 2.355 -11.400 1.00 98.38 395 SER A CA 1
ATOM 3007 C C . SER A 1 395 ? 1.097 2.164 -12.782 1.00 98.38 395 SER A C 1
ATOM 3009 O O . SER A 1 395 ? -0.107 2.357 -12.938 1.00 98.38 395 SER A O 1
ATOM 3011 N N . LEU A 1 396 ? 1.878 1.754 -13.789 1.00 98.00 396 LEU A N 1
ATOM 3012 C CA . LEU A 1 396 ? 1.372 1.534 -15.150 1.00 98.00 396 LEU A CA 1
ATOM 3013 C C . LEU A 1 396 ? 0.426 0.320 -15.232 1.00 98.00 396 LEU A C 1
ATOM 3015 O O . LEU A 1 396 ? -0.572 0.375 -15.950 1.00 98.00 396 LEU A O 1
ATOM 3019 N N . ILE A 1 397 ? 0.692 -0.750 -14.471 1.00 97.44 397 ILE A N 1
ATOM 3020 C CA . ILE A 1 397 ? -0.218 -1.904 -14.347 1.00 97.44 397 ILE A CA 1
ATOM 3021 C C . ILE A 1 397 ? -1.551 -1.475 -13.720 1.00 97.44 397 ILE A C 1
ATOM 3023 O O . ILE A 1 397 ? -2.603 -1.847 -14.233 1.00 97.44 397 ILE A O 1
ATOM 3027 N N . LEU A 1 398 ? -1.531 -0.677 -12.649 1.00 97.88 398 LEU A N 1
ATOM 3028 C CA . LEU A 1 398 ? -2.749 -0.242 -11.955 1.00 97.88 398 LEU A CA 1
ATOM 3029 C C . LEU A 1 398 ? -3.584 0.748 -12.784 1.00 97.88 398 LEU A C 1
ATOM 3031 O O . LEU A 1 398 ? -4.802 0.587 -12.875 1.00 97.88 398 LEU A O 1
ATOM 3035 N N . LEU A 1 399 ? -2.943 1.705 -13.467 1.00 97.31 399 LEU A N 1
ATOM 3036 C CA . LEU A 1 399 ? -3.615 2.577 -14.443 1.00 97.31 399 LEU A CA 1
ATOM 3037 C C . LEU A 1 399 ? -4.263 1.751 -15.563 1.00 97.31 399 LEU A C 1
ATOM 3039 O O . LEU A 1 399 ? -5.437 1.948 -15.876 1.00 97.31 399 LEU A O 1
ATOM 3043 N N . GLY A 1 400 ? -3.528 0.773 -16.101 1.00 95.25 400 GLY A N 1
ATOM 3044 C CA . GLY A 1 400 ? -4.039 -0.172 -17.091 1.00 95.25 400 GLY A CA 1
ATOM 3045 C C . GLY A 1 400 ? -5.240 -0.977 -16.594 1.00 95.25 400 GLY A C 1
ATOM 3046 O O . GLY A 1 400 ? -6.226 -1.100 -17.312 1.00 95.25 400 GLY A O 1
ATOM 3047 N N . TRP A 1 401 ? -5.193 -1.475 -15.355 1.00 95.25 401 TRP A N 1
ATOM 3048 C CA . TRP A 1 401 ? -6.275 -2.244 -14.727 1.00 95.25 401 TRP A CA 1
ATOM 3049 C C . TRP A 1 401 ? -7.568 -1.437 -14.533 1.00 95.25 401 TRP A C 1
ATOM 3051 O O . TRP A 1 401 ? -8.656 -2.007 -14.584 1.00 95.25 401 TRP A O 1
ATOM 3061 N N . ARG A 1 402 ? -7.481 -0.109 -14.378 1.00 94.56 402 ARG A N 1
ATOM 3062 C CA . ARG A 1 402 ? -8.652 0.790 -14.386 1.00 94.56 402 ARG A CA 1
ATOM 3063 C C . ARG A 1 402 ? -9.035 1.300 -15.782 1.00 94.56 402 ARG A C 1
ATOM 3065 O O . ARG A 1 402 ? -9.914 2.146 -15.890 1.00 94.56 402 ARG A O 1
ATOM 3072 N N . GLY A 1 403 ? -8.398 0.806 -16.847 1.00 92.94 403 GLY A N 1
ATOM 3073 C CA . GLY A 1 403 ? -8.658 1.229 -18.229 1.00 92.94 403 GLY A CA 1
ATOM 3074 C C . GLY A 1 403 ? -8.163 2.642 -18.562 1.00 92.94 403 GLY A C 1
ATOM 3075 O O . GLY A 1 403 ? -8.544 3.207 -19.587 1.00 92.94 403 GLY A O 1
ATOM 3076 N N . ILE A 1 404 ? -7.318 3.230 -17.711 1.00 93.88 404 ILE A N 1
ATOM 3077 C CA . ILE A 1 404 ? -6.851 4.611 -17.844 1.00 93.88 404 ILE A CA 1
ATOM 3078 C C . ILE A 1 404 ? -5.671 4.652 -18.814 1.00 93.88 404 ILE A C 1
ATOM 3080 O O . ILE A 1 404 ? -4.701 3.900 -18.694 1.00 93.88 404 ILE A O 1
ATOM 3084 N N . GLN A 1 405 ? -5.745 5.548 -19.799 1.00 93.00 405 GLN A N 1
ATOM 3085 C CA . GLN A 1 405 ? -4.675 5.716 -20.776 1.00 93.00 405 GLN A CA 1
ATOM 3086 C C . GLN A 1 405 ? -3.460 6.409 -20.151 1.00 93.00 405 GLN A C 1
ATOM 3088 O O . GLN A 1 405 ? -3.585 7.367 -19.393 1.00 93.00 405 GLN A O 1
ATOM 3093 N N . PHE A 1 406 ? -2.272 5.935 -20.514 1.00 94.69 406 PHE A N 1
ATOM 3094 C CA . PHE A 1 406 ? -0.993 6.461 -20.049 1.00 94.69 406 PHE A CA 1
ATOM 3095 C C . PHE A 1 406 ? 0.044 6.423 -21.175 1.00 94.69 406 PHE A C 1
ATOM 3097 O O . PHE A 1 406 ? -0.094 5.675 -22.145 1.00 94.69 406 PHE A O 1
ATOM 3104 N N . GLN A 1 407 ? 1.125 7.184 -21.019 1.00 94.12 407 GLN A N 1
ATOM 3105 C CA . GLN A 1 407 ? 2.320 7.050 -21.846 1.00 94.12 407 GLN A CA 1
ATOM 3106 C C . GLN A 1 407 ? 3.403 6.310 -21.057 1.00 94.12 407 GLN A C 1
ATOM 3108 O O . GLN A 1 407 ? 3.620 6.592 -19.881 1.00 94.12 407 GLN A O 1
ATOM 3113 N N . VAL A 1 408 ? 4.093 5.370 -21.704 1.00 94.62 408 VAL A N 1
ATOM 3114 C CA . VAL A 1 408 ? 5.272 4.709 -21.127 1.00 94.62 408 VAL A CA 1
ATOM 3115 C C . VAL A 1 408 ? 6.397 5.748 -20.980 1.00 94.62 408 VAL A C 1
ATOM 3117 O O . VAL A 1 408 ? 6.806 6.317 -21.997 1.00 94.62 408 VAL A O 1
ATOM 3120 N N . PRO A 1 409 ? 6.911 6.023 -19.764 1.00 96.25 409 PRO A N 1
ATOM 3121 C CA . PRO A 1 409 ? 7.935 7.047 -19.567 1.00 96.25 409 PRO A CA 1
ATOM 3122 C C . PRO A 1 409 ? 9.260 6.708 -20.256 1.00 96.25 409 PRO A C 1
ATOM 3124 O O . PRO A 1 409 ? 9.691 5.555 -20.282 1.00 96.25 409 PRO A O 1
ATOM 3127 N N . THR A 1 410 ? 9.977 7.723 -20.737 1.00 93.06 410 THR A N 1
ATOM 3128 C CA . THR A 1 410 ? 11.271 7.545 -21.427 1.00 93.06 410 THR A CA 1
ATOM 3129 C C . THR A 1 410 ? 12.359 6.938 -20.536 1.00 93.06 410 THR A C 1
ATOM 3131 O O . THR A 1 410 ? 13.255 6.267 -21.043 1.00 93.06 410 THR A O 1
ATOM 3134 N N . VAL A 1 411 ? 12.270 7.091 -19.209 1.00 94.31 411 VAL A N 1
ATOM 3135 C CA . VAL A 1 411 ? 13.179 6.434 -18.249 1.00 94.31 411 VAL A CA 1
ATOM 3136 C C . VAL A 1 411 ? 13.013 4.902 -18.222 1.00 94.31 411 VAL A C 1
ATOM 3138 O O . VAL A 1 411 ? 13.960 4.183 -17.898 1.00 94.31 411 VAL A O 1
ATOM 3141 N N . CYS A 1 412 ? 11.852 4.386 -18.649 1.00 94.25 412 CYS A N 1
ATOM 3142 C CA . CYS A 1 412 ? 11.601 2.956 -18.846 1.00 94.25 412 CYS A CA 1
ATOM 3143 C C . CYS A 1 412 ? 12.173 2.415 -20.167 1.00 94.25 412 CYS A C 1
ATOM 3145 O O . CYS A 1 412 ? 12.236 1.196 -20.338 1.00 94.25 412 CYS A O 1
ATOM 3147 N N . LEU A 1 413 ? 12.640 3.273 -21.076 1.00 89.44 413 LEU A N 1
ATOM 3148 C CA . LEU A 1 413 ? 13.265 2.864 -22.335 1.00 89.44 413 LEU A CA 1
ATOM 3149 C C . LEU A 1 413 ? 14.787 2.651 -22.169 1.00 89.44 413 LEU A C 1
ATOM 3151 O O . LEU A 1 413 ? 15.388 3.192 -21.230 1.00 89.44 413 LEU A O 1
ATOM 3155 N N . PRO A 1 414 ? 15.432 1.869 -23.059 1.00 81.19 414 PRO A N 1
ATOM 3156 C CA . PRO A 1 414 ? 16.884 1.694 -23.060 1.00 81.19 414 PRO A CA 1
ATOM 3157 C C . PRO A 1 414 ? 17.659 3.026 -23.138 1.00 81.19 414 PRO A C 1
ATOM 3159 O O . PRO A 1 414 ? 17.145 4.024 -23.655 1.00 81.19 414 PRO A O 1
ATOM 3162 N N . PRO A 1 415 ? 18.902 3.093 -22.625 1.00 74.69 415 PRO A N 1
ATOM 3163 C CA . PRO A 1 415 ? 19.686 4.322 -22.651 1.00 74.69 415 PRO A CA 1
ATOM 3164 C C . PRO A 1 415 ? 19.982 4.843 -24.071 1.00 74.69 415 PRO A C 1
ATOM 3166 O O . PRO A 1 415 ? 20.472 4.074 -24.892 1.00 74.69 415 PRO A O 1
ATOM 3169 N N . PRO A 1 416 ? 19.859 6.161 -24.349 1.00 58.91 416 PRO A N 1
ATOM 3170 C CA . PRO A 1 416 ? 20.193 6.743 -25.663 1.00 58.91 416 PRO A CA 1
ATOM 3171 C C . PRO A 1 416 ? 21.655 6.583 -26.135 1.00 58.91 416 PRO A C 1
ATOM 3173 O O . PRO A 1 416 ? 21.993 7.015 -27.236 1.00 58.91 416 PRO A O 1
ATOM 3176 N N . GLY A 1 417 ? 22.534 6.016 -25.298 1.00 54.62 417 GLY A N 1
ATOM 3177 C CA . GLY A 1 417 ? 23.926 5.692 -25.627 1.00 54.62 417 GLY A CA 1
ATOM 3178 C C . GLY A 1 417 ? 24.131 4.267 -26.153 1.00 54.62 417 GLY A C 1
ATOM 3179 O O . GLY A 1 417 ? 25.079 4.034 -26.898 1.00 54.62 417 GLY A O 1
ATOM 3180 N N . GLU A 1 418 ? 23.225 3.334 -25.845 1.00 57.34 418 GLU A N 1
ATOM 3181 C CA . GLU A 1 418 ? 23.193 1.989 -26.432 1.00 57.34 418 GLU A CA 1
ATOM 3182 C C . GLU A 1 418 ? 22.527 2.075 -27.807 1.00 57.34 418 GLU A C 1
ATOM 3184 O O . GLU A 1 418 ? 21.437 1.556 -28.032 1.00 57.34 418 GLU A O 1
ATOM 3189 N N . LYS A 1 419 ? 23.161 2.806 -28.736 1.00 52.12 419 LYS A N 1
ATOM 3190 C CA . LYS A 1 419 ? 22.674 2.904 -30.113 1.00 52.12 419 LYS A CA 1
ATOM 3191 C C . LYS A 1 419 ? 22.600 1.488 -30.690 1.00 52.12 419 LYS A C 1
ATOM 3193 O O . LYS A 1 419 ? 23.657 0.867 -30.846 1.00 52.12 419 LYS A O 1
ATOM 3198 N N . PRO A 1 420 ? 21.406 0.984 -31.056 1.00 57.84 420 PRO A N 1
ATOM 3199 C CA . PRO A 1 420 ? 21.326 -0.230 -31.845 1.00 57.84 420 PRO A CA 1
ATOM 3200 C C . PRO A 1 420 ? 22.140 -0.002 -33.120 1.00 57.84 420 PRO A C 1
ATOM 3202 O O . PRO A 1 420 ? 22.161 1.114 -33.654 1.00 57.84 420 PRO A O 1
ATOM 3205 N N . SER A 1 421 ? 22.801 -1.041 -33.632 1.00 69.00 421 SER A N 1
ATOM 3206 C CA . SER A 1 421 ? 23.375 -0.953 -34.977 1.00 69.00 421 SER A CA 1
ATOM 3207 C C . SER A 1 421 ? 22.278 -0.521 -35.957 1.00 69.00 421 SER A C 1
ATOM 3209 O O . SER A 1 421 ? 21.104 -0.822 -35.737 1.00 69.00 421 SER A O 1
ATOM 3211 N N . ALA A 1 422 ? 22.624 0.171 -37.048 1.00 71.06 422 ALA A N 1
ATOM 3212 C CA . ALA A 1 422 ? 21.614 0.624 -38.013 1.00 71.06 422 ALA A CA 1
ATOM 3213 C C . ALA A 1 422 ? 20.700 -0.533 -38.472 1.00 71.06 422 ALA A C 1
ATOM 3215 O O . ALA A 1 422 ? 19.495 -0.363 -38.613 1.00 71.06 422 ALA A O 1
ATOM 3216 N N . HIS A 1 423 ? 21.264 -1.740 -38.591 1.00 69.75 423 HIS A N 1
ATOM 3217 C CA . HIS A 1 423 ? 20.531 -2.969 -38.873 1.00 69.75 423 HIS A CA 1
ATOM 3218 C C . HIS A 1 423 ? 19.546 -3.368 -37.755 1.00 69.75 423 HIS A C 1
ATOM 3220 O O . HIS A 1 423 ? 18.393 -3.673 -38.047 1.00 69.75 423 HIS A O 1
ATOM 3226 N N . ALA A 1 424 ? 19.955 -3.311 -36.482 1.00 70.31 424 ALA A N 1
ATOM 3227 C CA . ALA A 1 424 ? 19.078 -3.582 -35.340 1.00 70.31 424 ALA A CA 1
ATOM 3228 C C . ALA A 1 424 ? 17.968 -2.525 -35.178 1.00 70.31 424 ALA A C 1
ATOM 3230 O O . ALA A 1 424 ? 16.841 -2.877 -34.844 1.00 70.31 424 ALA A O 1
ATOM 3231 N N . ALA A 1 425 ? 18.248 -1.251 -35.475 1.00 70.31 425 ALA A N 1
ATOM 3232 C CA . ALA A 1 425 ? 17.236 -0.194 -35.484 1.00 70.31 425 ALA A CA 1
ATOM 3233 C C . ALA A 1 425 ? 16.181 -0.422 -36.585 1.00 70.31 425 ALA A C 1
ATOM 3235 O O . ALA A 1 425 ? 14.983 -0.334 -36.316 1.00 70.31 425 ALA A O 1
ATOM 3236 N N . THR A 1 426 ? 16.605 -0.792 -37.799 1.00 75.12 426 THR A N 1
ATOM 3237 C CA . THR A 1 426 ? 15.686 -1.157 -38.892 1.00 75.12 426 THR A CA 1
ATOM 3238 C C . THR A 1 426 ? 14.885 -2.418 -38.563 1.00 75.12 426 THR A C 1
ATOM 3240 O O . THR A 1 426 ? 13.680 -2.447 -38.800 1.00 75.12 426 THR A O 1
ATOM 3243 N N . ALA A 1 427 ? 15.512 -3.437 -37.965 1.00 73.19 427 ALA A N 1
ATOM 3244 C CA . ALA A 1 427 ? 14.828 -4.655 -37.532 1.00 73.19 427 ALA A CA 1
ATOM 3245 C C . ALA A 1 427 ? 13.778 -4.376 -36.442 1.00 73.19 427 ALA A C 1
ATOM 3247 O O . ALA A 1 427 ? 12.660 -4.877 -36.534 1.00 73.19 427 ALA A O 1
ATOM 3248 N N . ALA A 1 428 ? 14.090 -3.525 -35.458 1.00 72.25 428 ALA A N 1
ATOM 3249 C CA . ALA A 1 428 ? 13.136 -3.096 -34.435 1.00 72.25 428 ALA A CA 1
ATOM 3250 C C . ALA A 1 428 ? 11.965 -2.294 -35.032 1.00 72.25 428 ALA A C 1
ATOM 3252 O O . ALA A 1 428 ? 10.816 -2.511 -34.653 1.00 72.25 428 ALA A O 1
ATOM 3253 N N . ALA A 1 429 ? 12.227 -1.416 -36.008 1.00 72.88 429 ALA A N 1
ATOM 3254 C CA . ALA A 1 429 ? 11.181 -0.684 -36.722 1.00 72.88 429 ALA A CA 1
ATOM 3255 C C . ALA A 1 429 ? 10.274 -1.617 -37.549 1.00 72.88 429 ALA A C 1
ATOM 3257 O O . ALA A 1 429 ? 9.053 -1.473 -37.517 1.00 72.88 429 ALA A O 1
ATOM 3258 N N . MET A 1 430 ? 10.843 -2.611 -38.242 1.00 74.62 430 MET A N 1
ATOM 3259 C CA . MET A 1 430 ? 10.073 -3.637 -38.956 1.00 74.62 430 MET A CA 1
ATOM 3260 C C . MET A 1 430 ? 9.233 -4.489 -37.996 1.00 74.62 430 MET A C 1
ATOM 3262 O O . MET A 1 430 ? 8.037 -4.656 -38.226 1.00 74.62 430 MET A O 1
ATOM 3266 N N . ALA A 1 431 ? 9.815 -4.944 -36.883 1.00 72.94 431 ALA A N 1
ATOM 3267 C CA . ALA A 1 431 ? 9.104 -5.700 -35.854 1.00 72.94 431 ALA A CA 1
ATOM 3268 C C . ALA A 1 431 ? 7.962 -4.888 -35.217 1.00 72.94 431 ALA A C 1
ATOM 3270 O O . ALA A 1 431 ? 6.898 -5.441 -34.956 1.00 72.94 431 ALA A O 1
ATOM 3271 N N . ALA A 1 432 ? 8.133 -3.576 -35.020 1.00 72.31 432 ALA A N 1
ATOM 3272 C CA . ALA A 1 432 ? 7.065 -2.693 -34.550 1.00 72.31 432 ALA A CA 1
ATOM 3273 C C . ALA A 1 432 ? 5.918 -2.563 -35.573 1.00 72.31 432 ALA A C 1
ATOM 3275 O O . ALA A 1 432 ? 4.750 -2.586 -35.190 1.00 72.31 432 ALA A O 1
ATOM 3276 N N . ILE A 1 433 ? 6.228 -2.487 -36.873 1.00 75.00 433 ILE A N 1
ATOM 3277 C CA . ILE A 1 433 ? 5.221 -2.461 -37.948 1.00 75.00 433 ILE A CA 1
ATOM 3278 C C . ILE A 1 433 ? 4.460 -3.796 -38.029 1.00 75.00 433 ILE A C 1
ATOM 3280 O O . ILE A 1 433 ? 3.242 -3.799 -38.207 1.00 75.00 433 ILE A O 1
ATOM 3284 N N . GLU A 1 434 ? 5.144 -4.933 -37.888 1.00 73.06 434 GLU A N 1
ATOM 3285 C CA . GLU A 1 434 ? 4.497 -6.253 -37.843 1.00 73.06 434 GLU A CA 1
ATOM 3286 C C . GLU A 1 434 ? 3.665 -6.452 -36.570 1.00 73.06 434 GLU A C 1
ATOM 3288 O O . GLU A 1 434 ? 2.560 -6.992 -36.638 1.00 73.06 434 GLU A O 1
ATOM 3293 N N . ALA A 1 435 ? 4.143 -5.965 -35.422 1.00 71.62 435 ALA A N 1
ATOM 3294 C CA . ALA A 1 435 ? 3.395 -5.982 -34.170 1.00 71.62 435 ALA A CA 1
ATOM 3295 C C . ALA A 1 435 ? 2.118 -5.130 -34.251 1.00 71.62 435 ALA A C 1
ATOM 3297 O O . ALA A 1 435 ? 1.080 -5.574 -33.769 1.00 71.62 435 ALA A O 1
ATOM 3298 N N . GLU A 1 436 ? 2.152 -3.961 -34.903 1.00 71.62 436 GLU A N 1
ATOM 3299 C CA . GLU A 1 436 ? 0.957 -3.126 -35.103 1.00 71.62 436 GLU A CA 1
ATOM 3300 C C . GLU A 1 436 ? -0.037 -3.765 -36.091 1.00 71.62 436 GLU A C 1
ATOM 3302 O O . GLU A 1 436 ? -1.244 -3.666 -35.890 1.00 71.62 436 GLU A O 1
ATOM 3307 N N . LYS A 1 437 ? 0.439 -4.487 -37.119 1.00 70.44 437 LYS A N 1
ATOM 3308 C CA . LYS A 1 437 ? -0.427 -5.266 -38.032 1.00 70.44 437 LYS A CA 1
ATOM 3309 C C . LYS A 1 437 ? -1.111 -6.453 -37.348 1.00 70.44 437 LYS A C 1
ATOM 3311 O O . LYS A 1 437 ? -2.246 -6.770 -37.685 1.00 70.44 437 LYS A O 1
ATOM 3316 N N . ASN A 1 438 ? -0.421 -7.106 -36.414 1.00 68.69 438 ASN A N 1
ATOM 3317 C CA . ASN A 1 438 ? -0.927 -8.254 -35.652 1.00 68.69 438 ASN A CA 1
ATOM 3318 C C . ASN A 1 438 ? -1.587 -7.853 -34.316 1.00 68.69 438 ASN A C 1
ATOM 3320 O O . ASN A 1 438 ? -1.967 -8.726 -33.525 1.00 68.69 438 ASN A O 1
ATOM 3324 N N . ALA A 1 439 ? -1.694 -6.549 -34.045 1.00 72.19 439 ALA A N 1
ATOM 3325 C CA . ALA A 1 439 ? -2.242 -6.017 -32.810 1.00 72.19 439 ALA A CA 1
ATOM 3326 C C . ALA A 1 439 ? -3.731 -6.339 -32.665 1.00 72.19 439 ALA A C 1
ATOM 3328 O O . ALA A 1 439 ? -4.491 -6.342 -33.633 1.00 72.19 439 ALA A O 1
ATOM 3329 N N . ASP A 1 440 ? -4.166 -6.545 -31.424 1.00 73.25 440 ASP A N 1
ATOM 3330 C CA . ASP A 1 440 ? -5.591 -6.558 -31.126 1.00 73.25 440 ASP A CA 1
ATOM 3331 C C . ASP A 1 440 ? -6.171 -5.144 -31.321 1.00 73.25 440 ASP A C 1
ATOM 3333 O O . ASP A 1 440 ? -5.675 -4.205 -30.681 1.00 73.25 440 ASP A O 1
ATOM 3337 N N . PRO A 1 441 ? -7.222 -4.953 -32.140 1.00 75.38 441 PRO A N 1
ATOM 3338 C CA . PRO A 1 441 ? -7.910 -3.668 -32.207 1.00 75.38 441 PRO A CA 1
ATOM 3339 C C . PRO A 1 441 ? -8.565 -3.298 -30.867 1.00 75.38 441 PRO A C 1
ATOM 3341 O O . PRO A 1 441 ? -8.712 -2.111 -30.584 1.00 75.38 441 PRO A O 1
ATOM 3344 N N . ASN A 1 442 ? -8.898 -4.284 -30.023 1.00 79.00 442 ASN A N 1
ATOM 3345 C CA . ASN A 1 442 ? -9.531 -4.059 -28.723 1.00 79.00 442 ASN A CA 1
ATOM 3346 C C . ASN A 1 442 ? -8.521 -3.792 -27.590 1.00 79.00 442 ASN A C 1
ATOM 3348 O O . ASN A 1 442 ? -8.915 -3.351 -26.514 1.00 79.00 442 ASN A O 1
ATOM 3352 N N . GLN A 1 443 ? -7.219 -4.035 -27.798 1.00 83.38 443 GLN A N 1
ATOM 3353 C CA . GLN A 1 443 ? -6.197 -3.796 -26.774 1.00 83.38 443 GLN A CA 1
ATOM 3354 C C . GLN A 1 443 ? -5.689 -2.351 -26.842 1.00 83.38 443 GLN A C 1
ATOM 3356 O O . GLN A 1 443 ? -5.133 -1.909 -27.859 1.00 83.38 443 GLN A O 1
ATOM 3361 N N . LEU A 1 444 ? -5.822 -1.633 -25.721 1.00 86.38 444 LEU A N 1
ATOM 3362 C CA . LEU A 1 444 ? -5.362 -0.253 -25.564 1.00 86.38 444 LEU A CA 1
ATOM 3363 C C . LEU A 1 444 ? -3.894 -0.090 -25.993 1.00 86.38 444 LEU A C 1
ATOM 3365 O O . LEU A 1 444 ? -3.015 -0.859 -25.596 1.00 86.38 444 LEU A O 1
ATOM 3369 N N . LYS A 1 445 ? -3.612 0.966 -26.766 1.00 87.88 445 LYS A N 1
ATOM 3370 C CA . LYS A 1 445 ? -2.264 1.259 -27.287 1.00 87.88 445 LYS A CA 1
ATOM 3371 C C . LYS A 1 445 ? -1.217 1.394 -26.175 1.00 87.88 445 LYS A C 1
ATOM 3373 O O . LYS A 1 445 ? -0.099 0.922 -26.341 1.00 87.88 445 LYS A O 1
ATOM 3378 N N . CYS A 1 446 ? -1.581 1.974 -25.029 1.00 89.94 446 CYS A N 1
ATOM 3379 C CA . CYS A 1 446 ? -0.697 2.088 -23.865 1.00 89.94 446 CYS A CA 1
ATOM 3380 C C . CYS A 1 446 ? -0.260 0.719 -23.310 1.00 89.94 446 CYS A C 1
ATOM 3382 O O . CYS A 1 446 ? 0.919 0.531 -23.012 1.00 89.94 446 CYS A O 1
ATOM 3384 N N . LEU A 1 447 ? -1.176 -0.257 -23.254 1.00 91.88 447 LEU A N 1
ATOM 3385 C CA . LEU A 1 447 ? -0.885 -1.628 -22.827 1.00 91.88 447 LEU A CA 1
ATOM 3386 C C . LEU A 1 447 ? 0.011 -2.352 -23.835 1.00 91.88 447 LEU A C 1
ATOM 3388 O O . LEU A 1 447 ? 0.931 -3.050 -23.422 1.00 91.88 447 LEU A O 1
ATOM 3392 N N . ARG A 1 448 ? -0.199 -2.140 -25.142 1.00 89.31 448 ARG A N 1
ATOM 3393 C CA . ARG A 1 448 ? 0.675 -2.678 -26.201 1.00 89.31 448 ARG A CA 1
ATOM 3394 C C . ARG A 1 448 ? 2.100 -2.127 -26.108 1.00 89.31 448 ARG A C 1
ATOM 3396 O O . ARG A 1 448 ? 3.053 -2.901 -26.151 1.00 89.31 448 ARG A O 1
ATOM 3403 N N . SER A 1 449 ? 2.247 -0.818 -25.897 1.00 89.12 449 SER A N 1
ATOM 3404 C CA . SER A 1 449 ? 3.550 -0.178 -25.673 1.00 89.12 449 SER A CA 1
ATOM 3405 C C . SER A 1 449 ? 4.240 -0.657 -24.394 1.00 89.12 449 SER A C 1
ATOM 3407 O O . SER A 1 449 ? 5.456 -0.806 -24.378 1.00 89.12 449 SER A O 1
ATOM 3409 N N . LEU A 1 450 ? 3.492 -0.902 -23.312 1.00 92.44 450 LEU A N 1
ATOM 3410 C CA . LEU A 1 450 ? 4.062 -1.450 -22.078 1.00 92.44 450 LEU A CA 1
ATOM 3411 C C . LEU A 1 450 ? 4.493 -2.910 -22.264 1.00 92.44 450 LEU A C 1
ATOM 3413 O O . LEU A 1 450 ? 5.607 -3.267 -21.894 1.00 92.44 450 LEU A O 1
ATOM 3417 N N . GLN A 1 451 ? 3.636 -3.736 -22.870 1.00 91.56 451 GLN A N 1
ATOM 3418 C CA . GLN A 1 451 ? 3.897 -5.147 -23.163 1.00 91.56 451 GLN A CA 1
ATOM 3419 C C . GLN A 1 451 ? 5.190 -5.341 -23.963 1.00 91.56 451 GLN A C 1
ATOM 3421 O O . GLN A 1 451 ? 5.947 -6.260 -23.657 1.00 91.56 451 GLN A O 1
ATOM 3426 N N . SER A 1 452 ? 5.455 -4.488 -24.961 1.00 87.56 452 SER A N 1
ATOM 3427 C CA . SER A 1 452 ? 6.632 -4.630 -25.826 1.00 87.56 452 SER A CA 1
ATOM 3428 C C . SER A 1 452 ? 7.961 -4.394 -25.104 1.00 87.56 452 SER A C 1
ATOM 3430 O O . SER A 1 452 ? 8.950 -5.013 -25.482 1.00 87.56 452 SER A O 1
ATOM 3432 N N . ILE A 1 453 ? 7.990 -3.560 -24.057 1.00 89.94 453 ILE A N 1
ATOM 3433 C CA . ILE A 1 453 ? 9.210 -3.269 -23.282 1.00 89.94 453 ILE A CA 1
ATOM 3434 C C . ILE A 1 453 ? 9.325 -4.064 -21.975 1.00 89.94 453 ILE A C 1
ATOM 3436 O O . ILE A 1 453 ? 10.359 -4.002 -21.310 1.00 89.94 453 ILE A O 1
ATOM 3440 N N . LEU A 1 454 ? 8.258 -4.751 -21.555 1.00 92.00 454 LEU A N 1
ATOM 3441 C CA . LEU A 1 454 ? 8.150 -5.312 -20.208 1.00 92.00 454 LEU A CA 1
ATOM 3442 C C . LEU A 1 454 ? 9.241 -6.345 -19.862 1.00 92.00 454 LEU A C 1
ATOM 3444 O O . LEU A 1 454 ? 9.757 -6.254 -18.748 1.00 92.00 454 LEU A O 1
ATOM 3448 N N . PRO A 1 455 ? 9.629 -7.286 -20.754 1.00 90.69 455 PRO A N 1
ATOM 3449 C CA . PRO A 1 455 ? 10.685 -8.257 -20.457 1.00 90.69 455 PRO A CA 1
ATOM 3450 C C . PRO A 1 455 ? 12.036 -7.576 -20.192 1.00 90.69 455 PRO A C 1
ATOM 3452 O O . PRO A 1 455 ? 12.617 -7.757 -19.122 1.00 90.69 455 PRO A O 1
ATOM 3455 N N . ASP A 1 456 ? 12.476 -6.715 -21.112 1.00 90.75 456 ASP A N 1
ATOM 3456 C CA . ASP A 1 456 ? 13.754 -5.995 -21.037 1.00 90.75 456 ASP A CA 1
ATOM 3457 C C . ASP A 1 456 ? 13.802 -5.031 -19.838 1.00 90.75 456 ASP A C 1
ATOM 3459 O O . ASP A 1 456 ? 14.839 -4.849 -19.195 1.00 90.75 456 ASP A O 1
ATOM 3463 N N . LEU A 1 457 ? 12.669 -4.392 -19.516 1.00 94.94 457 LEU A N 1
ATOM 3464 C CA . LEU A 1 457 ? 12.534 -3.514 -18.354 1.00 94.94 457 LEU A CA 1
ATOM 3465 C C . LEU A 1 457 ? 12.682 -4.297 -17.044 1.00 94.94 457 LEU A C 1
ATOM 3467 O O . LEU A 1 457 ? 13.415 -3.861 -16.157 1.00 94.94 457 LEU A O 1
ATOM 3471 N N . VAL A 1 458 ? 12.023 -5.452 -16.937 1.00 95.62 458 VAL A N 1
ATOM 3472 C CA . VAL A 1 458 ? 12.122 -6.362 -15.788 1.00 95.62 458 VAL A CA 1
ATOM 3473 C C . VAL A 1 458 ? 13.556 -6.853 -15.592 1.00 95.62 458 VAL A C 1
ATOM 3475 O O . VAL A 1 458 ? 14.093 -6.740 -14.488 1.00 95.62 458 VAL A O 1
ATOM 3478 N N . GLU A 1 459 ? 14.205 -7.335 -16.654 1.00 94.69 459 GLU A N 1
ATOM 3479 C CA . GLU A 1 459 ? 15.594 -7.800 -16.595 1.00 94.69 459 GLU A CA 1
ATOM 3480 C C . GLU A 1 459 ? 16.539 -6.669 -16.164 1.00 94.69 459 GLU A C 1
ATOM 3482 O O . GLU A 1 459 ? 17.379 -6.854 -15.280 1.00 94.69 459 GLU A O 1
ATOM 3487 N N . ARG A 1 460 ? 16.338 -5.453 -16.690 1.00 94.94 460 ARG A N 1
ATOM 3488 C CA . ARG A 1 460 ? 17.117 -4.274 -16.294 1.00 94.94 460 ARG A CA 1
ATOM 3489 C C . ARG A 1 460 ? 16.922 -3.888 -14.825 1.00 94.94 460 ARG A C 1
ATOM 3491 O O . ARG A 1 460 ? 17.888 -3.453 -14.200 1.00 94.94 460 ARG A O 1
ATOM 3498 N N . ILE A 1 461 ? 15.724 -4.041 -14.254 1.00 96.44 461 ILE A N 1
ATOM 3499 C CA . ILE A 1 461 ? 15.495 -3.787 -12.819 1.00 96.44 461 ILE A CA 1
ATOM 3500 C C . ILE A 1 461 ? 16.245 -4.817 -11.966 1.00 96.44 461 ILE A C 1
ATOM 3502 O O . ILE A 1 461 ? 16.949 -4.434 -11.030 1.00 96.44 461 ILE A O 1
ATOM 3506 N N . VAL A 1 462 ? 16.174 -6.105 -12.322 1.00 95.44 462 VAL A N 1
ATOM 3507 C CA . VAL A 1 462 ? 16.936 -7.164 -11.637 1.00 95.44 462 VAL A CA 1
ATOM 3508 C C . VAL A 1 462 ? 18.441 -6.882 -11.713 1.00 95.44 462 VAL A C 1
ATOM 3510 O O . VAL A 1 462 ? 19.113 -6.918 -10.684 1.00 95.44 462 VAL A O 1
ATOM 3513 N N . ALA A 1 463 ? 18.955 -6.500 -12.886 1.00 94.38 463 ALA A N 1
ATOM 3514 C CA . ALA A 1 463 ? 20.362 -6.147 -13.087 1.00 94.38 463 ALA A CA 1
ATOM 3515 C C . ALA A 1 463 ? 20.814 -4.909 -12.283 1.00 94.38 463 ALA A C 1
ATOM 3517 O O . ALA A 1 463 ? 21.974 -4.824 -11.873 1.00 94.38 463 ALA A O 1
ATOM 3518 N N . LEU A 1 464 ? 19.919 -3.943 -12.039 1.00 94.06 464 LEU A N 1
ATOM 3519 C CA . LEU A 1 464 ? 20.186 -2.780 -11.183 1.00 94.06 464 LEU A CA 1
ATOM 3520 C C . LEU A 1 464 ? 20.277 -3.169 -9.702 1.00 94.06 464 LEU A C 1
ATOM 3522 O O . LEU A 1 464 ? 21.169 -2.684 -9.007 1.00 94.06 464 LEU A O 1
ATOM 3526 N N . TYR A 1 465 ? 19.403 -4.063 -9.232 1.00 93.94 465 TYR A N 1
ATOM 3527 C CA . TYR A 1 465 ? 19.434 -4.587 -7.864 1.00 93.94 465 TYR A CA 1
ATOM 3528 C C . TYR A 1 465 ? 20.592 -5.564 -7.608 1.00 93.94 465 TYR A C 1
ATOM 3530 O O . TYR A 1 465 ? 21.136 -5.581 -6.505 1.00 93.94 465 TYR A O 1
ATOM 3538 N N . SER A 1 466 ? 21.006 -6.352 -8.605 1.00 91.19 466 SER A N 1
ATOM 3539 C CA . SER A 1 466 ? 22.139 -7.281 -8.489 1.00 91.19 466 SER A CA 1
ATOM 3540 C C . SER A 1 466 ? 23.507 -6.620 -8.696 1.00 91.19 466 SER A C 1
ATOM 3542 O O . SER A 1 466 ? 24.536 -7.287 -8.570 1.00 91.19 466 SER A O 1
ATOM 3544 N N . ARG A 1 467 ? 23.561 -5.330 -9.059 1.00 87.75 467 ARG A N 1
ATOM 3545 C CA . ARG A 1 467 ? 24.823 -4.635 -9.332 1.00 87.75 467 ARG A CA 1
ATOM 3546 C C . ARG A 1 467 ? 25.618 -4.416 -8.043 1.00 87.75 467 ARG A C 1
ATOM 3548 O O . ARG A 1 467 ? 25.190 -3.710 -7.134 1.00 87.75 467 ARG A O 1
ATOM 3555 N N . ILE A 1 468 ? 26.839 -4.944 -8.023 1.00 75.25 468 ILE A N 1
ATOM 3556 C CA . ILE A 1 468 ? 27.844 -4.655 -6.995 1.00 75.25 468 ILE A CA 1
ATOM 3557 C C . ILE A 1 468 ? 28.163 -3.149 -7.048 1.00 75.25 468 ILE A C 1
ATOM 3559 O O . ILE A 1 468 ? 28.640 -2.645 -8.065 1.00 75.25 468 ILE A O 1
ATOM 3563 N N . SER A 1 469 ? 27.865 -2.421 -5.971 1.00 73.94 469 SER A N 1
ATOM 3564 C CA . SER A 1 469 ? 28.107 -0.979 -5.831 1.00 73.94 469 SER A CA 1
ATOM 3565 C C . SER A 1 469 ? 28.593 -0.656 -4.409 1.00 73.94 469 SER A C 1
ATOM 3567 O O . SER A 1 469 ? 28.717 -1.562 -3.594 1.00 73.94 469 SER A O 1
ATOM 3569 N N . ALA A 1 470 ? 28.856 0.612 -4.073 1.00 69.44 470 ALA A N 1
ATOM 3570 C CA . ALA A 1 470 ? 29.182 1.005 -2.689 1.00 69.44 470 ALA A CA 1
ATOM 3571 C C . ALA A 1 470 ? 28.023 0.767 -1.691 1.00 69.44 470 ALA A C 1
ATOM 3573 O O . ALA A 1 470 ? 28.207 0.817 -0.475 1.00 69.44 470 ALA A O 1
ATOM 3574 N N . GLU A 1 471 ? 26.824 0.515 -2.212 1.00 81.75 471 GLU A N 1
ATOM 3575 C CA . GLU A 1 471 ? 25.664 0.038 -1.475 1.00 81.75 471 GLU A CA 1
ATOM 3576 C C . GLU A 1 471 ? 25.250 -1.337 -2.004 1.00 81.75 471 GLU A C 1
ATOM 3578 O O . GLU A 1 471 ? 25.305 -1.601 -3.211 1.00 81.75 471 GLU A O 1
ATOM 3583 N N . HIS A 1 472 ? 24.815 -2.208 -1.097 1.00 79.88 472 HIS A N 1
ATOM 3584 C CA . HIS A 1 472 ? 24.356 -3.553 -1.417 1.00 79.88 472 HIS A CA 1
ATOM 3585 C C . HIS A 1 472 ? 22.963 -3.761 -0.847 1.00 79.88 472 HIS A C 1
ATOM 3587 O O . HIS A 1 472 ? 22.758 -3.672 0.363 1.00 79.88 472 HIS A O 1
ATOM 3593 N N . LEU A 1 473 ? 22.014 -4.059 -1.730 1.00 87.81 473 LEU A N 1
ATOM 3594 C CA . LEU A 1 473 ? 20.666 -4.430 -1.335 1.00 87.81 473 LEU A CA 1
ATOM 3595 C C . LEU A 1 473 ? 20.718 -5.792 -0.613 1.00 87.81 473 LEU A C 1
ATOM 3597 O O . LEU A 1 473 ? 21.356 -6.716 -1.127 1.00 87.81 473 LEU A O 1
ATOM 3601 N N . PRO A 1 474 ? 20.067 -5.961 0.553 1.00 90.19 474 PRO A N 1
ATOM 3602 C CA . PRO A 1 474 ? 19.932 -7.268 1.182 1.00 90.19 474 PRO A CA 1
ATOM 3603 C C . PRO A 1 474 ? 19.270 -8.283 0.229 1.00 90.19 474 PRO A C 1
ATOM 3605 O O . PRO A 1 474 ? 18.484 -7.883 -0.633 1.00 90.19 474 PRO A O 1
ATOM 3608 N N . PRO A 1 475 ? 19.504 -9.600 0.390 1.00 91.19 475 PRO A N 1
ATOM 3609 C CA . PRO A 1 475 ? 18.969 -10.599 -0.542 1.00 91.19 475 PRO A CA 1
ATOM 3610 C C . PRO A 1 475 ? 17.435 -10.629 -0.642 1.00 91.19 475 PRO A C 1
ATOM 3612 O O . PRO A 1 475 ? 16.898 -10.986 -1.687 1.00 91.19 475 PRO A O 1
ATOM 3615 N N . LEU A 1 476 ? 16.728 -10.251 0.431 1.00 92.19 476 LEU A N 1
ATOM 3616 C CA . LEU A 1 476 ? 15.270 -10.367 0.546 1.00 92.19 476 LEU A CA 1
ATOM 3617 C C . LEU A 1 476 ? 14.498 -9.507 -0.486 1.00 92.19 476 LEU A C 1
ATOM 3619 O O . LEU A 1 476 ? 13.740 -10.097 -1.255 1.00 92.19 476 LEU A O 1
ATOM 3623 N N . PRO A 1 477 ? 14.693 -8.170 -0.586 1.00 93.62 477 PRO A N 1
ATOM 3624 C CA . PRO A 1 477 ? 14.085 -7.358 -1.646 1.00 93.62 477 PRO A CA 1
ATOM 3625 C C . PRO A 1 477 ? 14.314 -7.892 -3.063 1.00 93.62 477 PRO A C 1
ATOM 3627 O O . PRO A 1 477 ? 13.370 -7.966 -3.844 1.00 93.62 477 PRO A O 1
ATOM 3630 N N . LEU A 1 478 ? 15.550 -8.295 -3.387 1.00 94.25 478 LEU A N 1
ATOM 3631 C CA . LEU A 1 478 ? 15.901 -8.820 -4.709 1.00 94.25 478 LEU A CA 1
ATOM 3632 C C . LEU A 1 478 ? 15.162 -10.134 -5.001 1.00 94.25 478 LEU A C 1
ATOM 3634 O O . LEU A 1 478 ? 14.582 -10.283 -6.075 1.00 94.25 478 LEU A O 1
ATOM 3638 N N . ALA A 1 479 ? 15.139 -11.067 -4.046 1.00 95.38 479 ALA A N 1
ATOM 3639 C CA . ALA A 1 479 ? 14.443 -12.341 -4.197 1.00 95.38 479 ALA A CA 1
ATOM 3640 C C . ALA A 1 479 ? 12.928 -12.153 -4.389 1.00 95.38 479 ALA A C 1
ATOM 3642 O O . ALA A 1 479 ? 12.340 -12.760 -5.284 1.00 95.38 479 ALA A O 1
ATOM 3643 N N . GLU A 1 480 ? 12.292 -11.279 -3.604 1.00 94.69 480 GLU A N 1
ATOM 3644 C CA . GLU A 1 480 ? 10.863 -10.987 -3.763 1.00 94.69 480 GLU A CA 1
ATOM 3645 C C . GLU A 1 480 ? 10.551 -10.266 -5.080 1.00 94.69 480 GLU A C 1
ATOM 3647 O O . GLU A 1 480 ? 9.569 -10.617 -5.735 1.00 94.69 480 GLU A O 1
ATOM 3652 N N . ALA A 1 481 ? 11.384 -9.308 -5.502 1.00 95.88 481 ALA A N 1
ATOM 3653 C CA . ALA A 1 481 ? 11.235 -8.632 -6.790 1.00 95.88 481 ALA A CA 1
ATOM 3654 C C . ALA A 1 481 ? 11.336 -9.628 -7.956 1.00 95.88 481 ALA A C 1
ATOM 3656 O O . ALA A 1 481 ? 10.479 -9.621 -8.838 1.00 95.88 481 ALA A O 1
ATOM 3657 N N . ILE A 1 482 ? 12.302 -10.558 -7.921 1.00 96.88 482 ILE A N 1
ATOM 3658 C CA . ILE A 1 482 ? 12.401 -11.653 -8.899 1.00 96.88 482 ILE A CA 1
ATOM 3659 C C . ILE A 1 482 ? 11.112 -12.488 -8.912 1.00 96.88 482 ILE A C 1
ATOM 3661 O O . ILE A 1 482 ? 10.577 -12.738 -9.987 1.00 96.88 482 ILE A O 1
ATOM 3665 N N . ILE A 1 483 ? 10.551 -12.869 -7.757 1.00 96.88 483 ILE A N 1
ATOM 3666 C CA . ILE A 1 483 ? 9.300 -13.651 -7.716 1.00 96.88 483 ILE A CA 1
ATOM 3667 C C . ILE A 1 483 ? 8.113 -12.848 -8.276 1.00 96.88 483 ILE A C 1
ATOM 3669 O O . ILE A 1 483 ? 7.335 -13.388 -9.069 1.00 96.88 483 ILE A O 1
ATOM 3673 N N . ARG A 1 484 ? 7.984 -11.558 -7.926 1.00 96.62 484 ARG A N 1
ATOM 3674 C CA . ARG A 1 484 ? 6.969 -10.652 -8.496 1.00 96.62 484 ARG A CA 1
ATOM 3675 C C . ARG A 1 484 ? 7.099 -10.565 -10.016 1.00 96.62 484 ARG A C 1
ATOM 3677 O O . ARG A 1 484 ? 6.104 -10.679 -10.727 1.00 96.62 484 ARG A O 1
ATOM 3684 N N . PHE A 1 485 ? 8.317 -10.437 -10.530 1.00 96.75 485 PHE A N 1
ATOM 3685 C CA . PHE A 1 485 ? 8.589 -10.370 -11.962 1.00 96.75 485 PHE A CA 1
ATOM 3686 C C . PHE A 1 485 ? 8.388 -11.703 -12.694 1.00 96.75 485 PHE A C 1
ATOM 3688 O O . PHE A 1 485 ? 7.858 -11.712 -13.805 1.00 96.75 485 PHE A O 1
ATOM 3695 N N . CYS A 1 486 ? 8.712 -12.838 -12.071 1.00 95.31 486 CYS A N 1
ATOM 3696 C CA . CYS A 1 486 ? 8.360 -14.158 -12.589 1.00 95.31 486 CYS A CA 1
ATOM 3697 C C . CYS A 1 486 ? 6.839 -14.331 -12.672 1.00 95.31 486 CYS A C 1
ATOM 3699 O O . CYS A 1 486 ? 6.348 -14.850 -13.670 1.00 95.31 486 CYS A O 1
ATOM 3701 N N . LYS A 1 487 ? 6.069 -13.856 -11.685 1.00 94.19 487 LYS A N 1
ATOM 3702 C CA . LYS A 1 487 ? 4.597 -13.852 -11.761 1.00 94.19 487 LYS A CA 1
ATOM 3703 C C . LYS A 1 487 ? 4.071 -12.904 -12.834 1.00 94.19 487 LYS A C 1
ATOM 3705 O O . LYS A 1 487 ? 3.140 -13.273 -13.539 1.00 94.19 487 LYS A O 1
ATOM 3710 N N . LEU A 1 488 ? 4.687 -11.734 -13.006 1.00 94.88 488 LEU A N 1
ATOM 3711 C CA . LEU A 1 488 ? 4.340 -10.768 -14.052 1.00 94.88 488 LEU A CA 1
ATOM 3712 C C . LEU A 1 488 ? 4.496 -11.367 -15.459 1.00 94.88 488 LEU A C 1
ATOM 3714 O O . LEU A 1 488 ? 3.562 -11.333 -16.260 1.00 94.88 488 LEU A O 1
ATOM 3718 N N . THR A 1 489 ? 5.648 -11.978 -15.742 1.00 92.38 489 THR A N 1
ATOM 3719 C CA . THR A 1 489 ? 5.909 -12.637 -17.032 1.00 92.38 489 THR A CA 1
ATOM 3720 C C . THR A 1 489 ? 5.119 -13.936 -17.198 1.00 92.38 489 THR A C 1
ATOM 3722 O O . THR A 1 489 ? 4.658 -14.222 -18.302 1.00 92.38 489 THR A O 1
ATOM 3725 N N . SER A 1 490 ? 4.869 -14.685 -16.118 1.00 90.00 490 SER A N 1
ATOM 3726 C CA . SER A 1 490 ? 4.015 -15.883 -1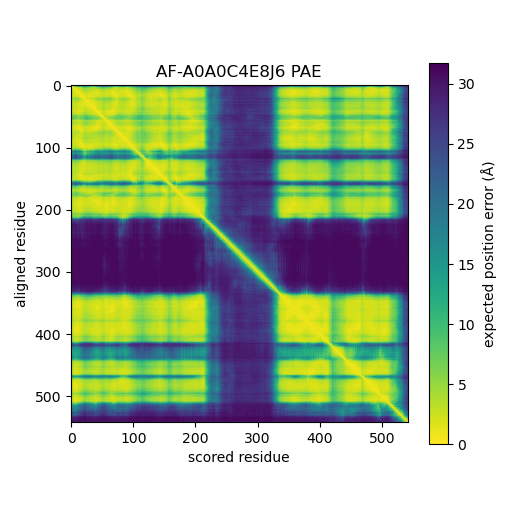6.146 1.00 90.00 490 SER A CA 1
ATOM 3727 C C . SER A 1 490 ? 2.552 -15.546 -16.424 1.00 90.00 490 SER A C 1
ATOM 3729 O O . SER A 1 490 ? 1.930 -16.224 -17.231 1.00 90.00 490 SER A O 1
ATOM 3731 N N . ALA A 1 491 ? 2.000 -14.490 -15.821 1.00 90.50 491 ALA A N 1
ATOM 3732 C CA . ALA A 1 491 ? 0.646 -14.022 -16.114 1.00 90.50 491 ALA A CA 1
ATOM 3733 C C . ALA A 1 491 ? 0.518 -13.600 -17.582 1.00 90.50 491 ALA A C 1
ATOM 3735 O O . ALA A 1 491 ? -0.416 -14.009 -18.268 1.00 90.50 491 ALA A O 1
ATOM 3736 N N . LEU A 1 492 ? 1.509 -12.859 -18.091 1.00 88.69 492 LEU A N 1
ATOM 3737 C CA . LEU A 1 492 ? 1.572 -12.481 -19.499 1.00 88.69 492 LEU A CA 1
ATOM 3738 C C . LEU A 1 492 ? 1.654 -13.712 -20.418 1.00 88.69 492 LEU A C 1
ATOM 3740 O O . LEU A 1 492 ? 0.953 -13.762 -21.424 1.00 88.69 492 LEU A O 1
ATOM 3744 N N . HIS A 1 493 ? 2.437 -14.734 -20.056 1.00 85.31 493 HIS A N 1
ATOM 3745 C CA . HIS A 1 493 ? 2.485 -16.006 -20.780 1.00 85.31 493 HIS A CA 1
ATOM 3746 C C . HIS A 1 493 ? 1.137 -16.739 -20.748 1.00 85.31 493 HIS A C 1
ATOM 3748 O O . HIS A 1 493 ? 0.625 -17.101 -21.801 1.00 8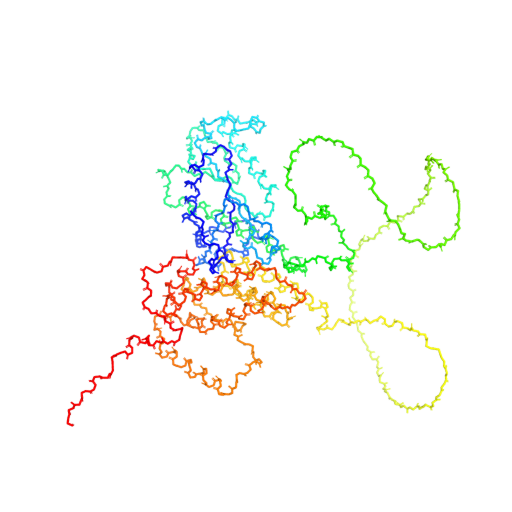5.31 493 HIS A O 1
ATOM 3754 N N . VAL A 1 494 ? 0.523 -16.908 -19.571 1.00 85.44 494 VAL A N 1
ATOM 3755 C CA . VAL A 1 494 ? -0.784 -17.572 -19.399 1.00 85.44 494 VAL A CA 1
ATOM 3756 C C . VAL A 1 494 ? -1.891 -16.873 -20.202 1.00 85.44 494 VAL A C 1
ATOM 3758 O O . VAL A 1 494 ? -2.778 -17.539 -20.730 1.00 85.44 494 VAL A O 1
ATOM 3761 N N . CYS A 1 495 ? -1.802 -15.554 -20.382 1.00 84.75 495 CYS A N 1
ATOM 3762 C CA . CYS A 1 495 ? -2.723 -14.751 -21.187 1.00 84.75 495 CYS A CA 1
ATOM 3763 C C . CYS A 1 495 ? -2.241 -14.537 -22.639 1.00 84.75 495 CYS A C 1
ATOM 3765 O O . CYS A 1 495 ? -2.281 -13.427 -23.166 1.00 84.75 495 CYS A O 1
ATOM 3767 N N . GLU A 1 496 ? -1.784 -15.608 -23.296 1.00 79.88 496 GLU A N 1
ATOM 3768 C CA . GLU A 1 496 ? -1.423 -15.639 -24.729 1.00 79.88 496 GLU A CA 1
ATOM 3769 C C . GLU A 1 496 ? -0.310 -14.653 -25.148 1.00 79.88 496 GLU A C 1
ATOM 3771 O O . GLU A 1 496 ? -0.173 -14.301 -26.318 1.00 79.88 496 GLU A O 1
ATOM 3776 N N . GLY A 1 497 ? 0.522 -14.220 -24.198 1.00 79.12 497 GLY A N 1
ATOM 3777 C CA . GLY A 1 497 ? 1.559 -13.213 -24.416 1.00 79.12 497 GLY A CA 1
ATOM 3778 C C . GLY A 1 497 ? 1.043 -11.772 -24.460 1.00 79.12 497 GLY A C 1
ATOM 3779 O O . GLY A 1 497 ? 1.832 -10.878 -24.755 1.00 79.12 497 GLY A O 1
ATOM 3780 N N . ARG A 1 498 ? -0.249 -11.529 -24.185 1.00 84.12 498 ARG A N 1
ATOM 3781 C CA . ARG A 1 498 ? -0.917 -10.224 -24.327 1.00 84.12 498 ARG A CA 1
ATOM 3782 C C . ARG A 1 498 ? -1.240 -9.591 -22.972 1.00 84.12 498 ARG A C 1
ATOM 3784 O O . ARG A 1 498 ? -1.720 -10.263 -22.061 1.00 84.12 498 ARG A O 1
ATOM 3791 N N . LEU A 1 499 ? -1.022 -8.283 -22.836 1.00 89.44 499 LEU A N 1
ATOM 3792 C CA . LEU A 1 499 ? -1.429 -7.503 -21.662 1.00 89.44 499 LEU A CA 1
ATOM 3793 C C . LEU A 1 499 ? -2.883 -7.031 -21.839 1.00 89.44 499 LEU A C 1
ATOM 3795 O O . LEU A 1 499 ? -3.140 -5.973 -22.411 1.00 89.44 499 LEU A O 1
ATOM 3799 N N . THR A 1 500 ? -3.818 -7.868 -21.396 1.00 89.00 500 THR A N 1
ATOM 3800 C CA . THR A 1 500 ? -5.280 -7.705 -21.513 1.00 89.00 500 THR A CA 1
ATOM 3801 C C . THR A 1 500 ? -5.910 -7.546 -20.130 1.00 89.00 500 THR A C 1
ATOM 3803 O O . THR A 1 500 ? -5.236 -7.774 -19.125 1.00 89.00 500 THR A O 1
ATOM 3806 N N . ASP A 1 501 ? -7.208 -7.254 -20.062 1.00 89.69 501 ASP A N 1
ATOM 3807 C CA . ASP A 1 501 ? -7.960 -7.152 -18.803 1.00 89.69 501 ASP A CA 1
ATOM 3808 C C . ASP A 1 501 ? -7.802 -8.401 -17.922 1.00 89.69 501 ASP A C 1
ATOM 3810 O O . ASP A 1 501 ? -7.562 -8.278 -16.727 1.00 89.69 501 ASP A O 1
ATOM 3814 N N . LYS A 1 502 ? -7.816 -9.606 -18.514 1.00 89.50 502 LYS A N 1
ATOM 3815 C CA . LYS A 1 502 ? -7.581 -10.877 -17.796 1.00 89.50 502 LYS A CA 1
ATOM 3816 C C . LYS A 1 502 ? -6.168 -10.973 -17.226 1.00 89.50 502 LYS A C 1
ATOM 3818 O O . LYS A 1 502 ? -5.967 -11.488 -16.130 1.00 89.50 502 LYS A O 1
ATOM 3823 N N . THR A 1 503 ? -5.185 -10.481 -17.978 1.00 91.88 503 THR A N 1
ATOM 3824 C CA . THR A 1 503 ? -3.793 -10.403 -17.529 1.00 91.88 503 THR A CA 1
ATOM 3825 C C . THR A 1 503 ? -3.702 -9.457 -16.338 1.00 91.88 503 THR A C 1
ATOM 3827 O O . THR A 1 503 ? -3.150 -9.818 -15.309 1.00 91.88 503 THR A O 1
ATOM 3830 N N . LEU A 1 504 ? -4.294 -8.267 -16.448 1.00 93.88 504 LEU A N 1
ATOM 3831 C CA . LEU A 1 504 ? -4.300 -7.243 -15.404 1.00 93.88 504 LEU A CA 1
ATOM 3832 C C . LEU A 1 504 ? -5.054 -7.711 -14.148 1.00 93.88 504 LEU A C 1
ATOM 3834 O O . LEU A 1 504 ? -4.556 -7.528 -13.041 1.00 93.88 504 LEU A O 1
ATOM 3838 N N . GLU A 1 505 ? -6.192 -8.388 -14.304 1.00 92.25 505 GLU A N 1
ATOM 3839 C CA . GLU A 1 505 ? -6.946 -8.999 -13.207 1.00 92.25 505 GLU A CA 1
ATOM 3840 C C . GLU A 1 505 ? -6.098 -10.029 -12.447 1.00 92.25 505 GLU A C 1
ATOM 3842 O O . GLU A 1 505 ? -6.004 -9.943 -11.222 1.00 92.25 505 GLU A O 1
ATOM 3847 N N . LEU A 1 506 ? -5.402 -10.933 -13.146 1.00 92.19 506 LEU A N 1
ATOM 3848 C CA . LEU A 1 506 ? -4.459 -11.882 -12.539 1.00 92.19 506 LEU A CA 1
ATOM 3849 C C . LEU A 1 506 ? -3.298 -11.167 -11.814 1.00 92.19 506 LEU A C 1
ATOM 3851 O O . LEU A 1 506 ? -2.921 -11.569 -10.715 1.00 92.19 506 LEU A O 1
ATOM 3855 N N . LEU A 1 507 ? -2.748 -10.088 -12.379 1.00 94.06 507 LEU A N 1
ATOM 3856 C CA . LEU A 1 507 ? -1.648 -9.322 -11.769 1.00 94.06 507 LEU A CA 1
ATOM 3857 C C . LEU A 1 507 ? -2.058 -8.575 -10.486 1.00 94.06 507 LEU A C 1
ATOM 3859 O O . LEU A 1 507 ? -1.246 -8.448 -9.566 1.00 94.06 507 LEU A O 1
ATOM 3863 N N . VAL A 1 508 ? -3.293 -8.068 -10.436 1.00 93.56 508 VAL A N 1
ATOM 3864 C CA . VAL A 1 508 ? -3.830 -7.259 -9.329 1.00 93.56 508 VAL A CA 1
ATOM 3865 C C . VAL A 1 508 ? -4.439 -8.140 -8.235 1.00 93.56 508 VAL A C 1
ATOM 3867 O O . VAL A 1 508 ? -4.099 -8.002 -7.057 1.00 93.56 508 VAL A O 1
ATOM 3870 N N . THR A 1 509 ? -5.323 -9.062 -8.620 1.00 89.38 509 THR A N 1
ATOM 3871 C CA . THR A 1 509 ? -6.140 -9.869 -7.695 1.00 89.38 509 THR A CA 1
ATOM 3872 C C . THR A 1 509 ? -5.537 -11.239 -7.383 1.00 89.38 509 THR A C 1
ATOM 3874 O O . THR A 1 509 ? -5.814 -11.801 -6.328 1.00 89.38 509 THR A O 1
ATOM 3877 N N . GLY A 1 510 ? -4.703 -11.783 -8.277 1.00 88.12 510 GLY A N 1
ATOM 3878 C CA . GLY A 1 510 ? -4.221 -13.166 -8.210 1.00 88.12 510 GLY A CA 1
ATOM 3879 C C . GLY A 1 510 ? -5.182 -14.214 -8.785 1.00 88.12 510 GLY A C 1
ATOM 3880 O O . GLY A 1 510 ? -4.840 -15.397 -8.791 1.00 88.12 510 GLY A O 1
ATOM 3881 N N . ASN A 1 511 ? -6.352 -13.817 -9.297 1.00 83.12 511 ASN A N 1
ATOM 3882 C CA . ASN A 1 511 ? -7.323 -14.741 -9.884 1.00 83.12 511 ASN A CA 1
ATOM 3883 C C . ASN A 1 511 ? -6.805 -15.320 -11.211 1.00 83.12 511 ASN A C 1
ATOM 3885 O O . ASN A 1 511 ? -6.725 -14.629 -12.226 1.00 83.12 511 ASN A O 1
ATOM 3889 N N . ALA A 1 512 ? -6.452 -16.607 -11.214 1.00 73.50 512 ALA A N 1
ATOM 3890 C CA . ALA A 1 512 ? -6.010 -17.306 -12.418 1.00 73.50 512 ALA A CA 1
ATOM 3891 C C . ALA A 1 512 ? -7.174 -17.534 -13.406 1.00 73.50 512 ALA A C 1
ATOM 3893 O O . ALA A 1 512 ? -8.272 -17.906 -12.982 1.00 73.50 512 ALA A O 1
ATOM 3894 N N . PRO A 1 513 ? -6.958 -17.383 -14.728 1.00 70.94 513 PRO A N 1
ATOM 3895 C CA . PRO A 1 513 ? -7.991 -17.674 -15.713 1.00 70.94 513 PRO A CA 1
ATOM 3896 C C . PRO A 1 513 ? -8.333 -19.169 -15.705 1.00 70.94 513 PRO A C 1
ATOM 3898 O O . PRO A 1 513 ? -7.456 -20.020 -15.834 1.00 70.94 513 PRO A O 1
ATOM 3901 N N . GLY A 1 514 ? -9.625 -19.502 -15.634 1.00 66.25 514 GLY A N 1
ATOM 3902 C CA . GLY A 1 514 ? -10.110 -20.887 -15.516 1.00 66.25 514 GLY A CA 1
ATOM 3903 C C . GLY A 1 514 ? -9.854 -21.810 -16.721 1.00 66.25 514 GLY A C 1
ATOM 3904 O O . GLY A 1 514 ? -10.289 -22.958 -16.710 1.00 66.25 514 GLY A O 1
ATOM 3905 N N . LYS A 1 515 ? -9.167 -21.336 -17.769 1.00 67.62 515 LYS A N 1
ATOM 3906 C CA . LYS A 1 515 ? -8.779 -22.129 -18.942 1.00 67.62 515 LYS A CA 1
ATOM 3907 C C . LYS A 1 515 ? -7.268 -22.349 -18.929 1.00 67.62 515 LYS A C 1
ATOM 3909 O O . LYS A 1 515 ? -6.507 -21.417 -19.173 1.00 67.62 515 LYS A O 1
ATOM 3914 N N . ALA A 1 516 ? -6.846 -23.592 -18.706 1.00 63.94 516 ALA A N 1
ATOM 3915 C CA . ALA A 1 516 ? -5.446 -23.980 -18.841 1.00 63.94 516 ALA A CA 1
ATOM 3916 C C . ALA A 1 516 ? -4.953 -23.794 -20.289 1.00 63.94 516 ALA A C 1
ATOM 3918 O O . ALA A 1 516 ? -5.669 -24.097 -21.250 1.00 63.94 516 ALA A O 1
ATOM 3919 N N . LEU A 1 517 ? -3.714 -23.323 -20.446 1.00 61.06 517 LEU A N 1
ATOM 3920 C CA . LEU A 1 517 ? -3.054 -23.264 -21.748 1.00 61.06 517 LEU A CA 1
ATOM 3921 C C . LEU A 1 517 ? -2.766 -24.673 -22.278 1.00 61.06 517 LEU A C 1
ATOM 3923 O O . LEU A 1 517 ? -2.180 -25.502 -21.587 1.00 61.06 517 LEU A O 1
ATOM 3927 N N . THR A 1 518 ? -3.102 -24.912 -23.544 1.00 58.88 518 THR A N 1
ATOM 3928 C CA . THR A 1 518 ? -2.780 -26.155 -24.270 1.00 58.88 518 THR A CA 1
ATOM 3929 C C . THR A 1 518 ? -1.500 -26.051 -25.111 1.00 58.88 518 THR A C 1
ATOM 3931 O O . THR A 1 518 ? -1.113 -27.010 -25.773 1.00 58.88 518 THR A O 1
ATOM 3934 N N . SER A 1 519 ? -0.843 -24.888 -25.121 1.00 61.66 519 SER A N 1
ATOM 3935 C CA . SER A 1 519 ? 0.411 -24.625 -25.840 1.00 61.66 519 SER A CA 1
ATOM 3936 C C . SER A 1 519 ? 1.149 -23.441 -25.209 1.00 61.66 519 SER A C 1
ATOM 3938 O O . SER A 1 519 ? 0.527 -22.662 -24.493 1.00 61.66 519 SER A O 1
ATOM 3940 N N . SER A 1 520 ? 2.449 -23.289 -25.476 1.00 60.75 520 SER A N 1
ATOM 3941 C CA . SER A 1 520 ? 3.259 -22.162 -24.996 1.00 60.75 520 SER A CA 1
ATOM 3942 C C . SER A 1 520 ? 3.202 -20.965 -25.968 1.00 60.75 520 SER A C 1
ATOM 3944 O O . SER A 1 520 ? 3.848 -20.995 -27.023 1.00 60.75 520 SER A O 1
ATOM 3946 N N . PRO A 1 521 ? 2.451 -19.889 -25.660 1.00 59.84 521 PRO A N 1
ATOM 3947 C CA . PRO A 1 521 ? 2.416 -18.690 -26.491 1.00 59.84 521 PRO A CA 1
ATOM 3948 C C . PRO A 1 521 ? 3.749 -17.934 -26.446 1.00 59.84 521 PRO A C 1
ATOM 3950 O O . PRO A 1 521 ? 4.450 -17.906 -25.430 1.00 59.84 521 PRO A O 1
ATOM 3953 N N . ARG A 1 522 ? 4.090 -17.285 -27.562 1.00 60.97 522 ARG A N 1
ATOM 3954 C CA . ARG A 1 522 ? 5.240 -16.378 -27.667 1.00 60.97 522 ARG A CA 1
ATOM 3955 C C . ARG A 1 522 ? 4.744 -14.938 -27.582 1.00 60.97 522 ARG A C 1
ATOM 3957 O O . ARG A 1 522 ? 3.815 -14.583 -28.295 1.00 60.97 522 ARG A O 1
ATOM 3964 N N . LEU A 1 523 ? 5.432 -14.118 -26.788 1.00 55.50 523 LEU A N 1
ATOM 3965 C CA . LEU A 1 523 ? 5.091 -12.725 -26.440 1.00 55.50 523 LEU A CA 1
ATOM 3966 C C . LEU A 1 523 ? 4.830 -11.772 -27.627 1.00 55.50 523 LEU A C 1
ATOM 3968 O O . LEU A 1 523 ? 4.258 -10.701 -27.438 1.00 55.50 523 LEU A O 1
ATOM 3972 N N . THR A 1 524 ? 5.257 -12.148 -28.834 1.00 55.75 524 THR A N 1
ATOM 3973 C CA . THR A 1 524 ? 5.199 -11.327 -30.054 1.00 55.75 524 THR A CA 1
ATOM 3974 C C . THR A 1 524 ? 4.678 -12.069 -31.292 1.00 55.75 524 THR A C 1
ATOM 3976 O O . THR A 1 524 ? 4.602 -11.469 -32.359 1.00 55.75 524 THR A O 1
ATOM 3979 N N . VAL A 1 525 ? 4.316 -13.359 -31.197 1.00 57.22 525 VAL A N 1
ATOM 3980 C CA . VAL A 1 525 ? 3.907 -14.159 -32.372 1.00 57.22 525 VAL A CA 1
ATOM 3981 C C . VAL A 1 525 ? 2.424 -14.492 -32.304 1.00 57.22 525 VAL A C 1
ATOM 3983 O O . VAL A 1 525 ? 2.004 -15.373 -31.555 1.00 57.22 525 VAL A O 1
ATOM 3986 N N . SER A 1 526 ? 1.653 -13.811 -33.146 1.00 54.00 526 SER A N 1
ATOM 3987 C CA . SER A 1 526 ? 0.237 -14.067 -33.387 1.00 54.00 526 SER A CA 1
ATOM 3988 C C . SER A 1 526 ? 0.023 -14.260 -34.894 1.00 54.00 526 SER A C 1
ATOM 3990 O O . SER A 1 526 ? 0.518 -13.432 -35.655 1.00 54.00 526 SER A O 1
ATOM 3992 N N . PRO A 1 527 ? -0.703 -15.297 -35.346 1.00 51.28 527 PRO A N 1
ATOM 3993 C CA . PRO A 1 527 ? -1.349 -16.337 -34.544 1.00 51.28 527 PRO A CA 1
ATOM 3994 C C . PRO A 1 527 ? -0.360 -17.394 -33.990 1.00 51.28 527 PRO A C 1
ATOM 3996 O O . PRO A 1 527 ? 0.726 -17.585 -34.546 1.00 51.28 527 PRO A O 1
ATOM 3999 N N . PRO A 1 528 ? -0.711 -18.119 -32.908 1.00 57.00 528 PRO A N 1
ATOM 4000 C CA . PRO A 1 528 ? 0.076 -19.245 -32.405 1.00 57.00 528 PRO A CA 1
ATOM 4001 C C . PRO A 1 528 ? 0.236 -20.356 -33.454 1.00 57.00 528 PRO A C 1
ATOM 4003 O O . PRO A 1 528 ? -0.635 -20.587 -34.291 1.00 57.00 528 PRO A O 1
ATOM 4006 N N . ARG A 1 529 ? 1.340 -21.113 -33.368 1.00 51.41 529 ARG A N 1
ATOM 4007 C CA . ARG A 1 529 ? 1.738 -22.137 -34.361 1.00 51.41 529 ARG A CA 1
ATOM 4008 C C . ARG A 1 529 ? 0.662 -23.188 -34.670 1.00 51.41 529 ARG A C 1
ATOM 4010 O O . ARG A 1 529 ? 0.640 -23.722 -35.771 1.00 51.41 529 ARG A O 1
ATOM 4017 N N . THR A 1 530 ? -0.230 -23.463 -33.721 1.00 53.94 530 THR A N 1
ATOM 4018 C CA . THR A 1 530 ? -1.387 -24.358 -33.871 1.00 53.94 530 THR A CA 1
ATOM 4019 C C . THR A 1 530 ? -2.409 -23.845 -34.892 1.00 53.94 530 THR A C 1
ATOM 4021 O O . THR A 1 530 ? -2.947 -24.637 -35.661 1.00 53.94 530 THR A O 1
ATOM 4024 N N . GLN A 1 531 ? -2.628 -22.529 -34.965 1.00 52.38 531 GLN A N 1
ATOM 4025 C CA . GLN A 1 531 ? -3.524 -21.877 -35.928 1.00 52.38 531 GLN A CA 1
ATOM 4026 C C . GLN A 1 531 ? -2.898 -21.702 -37.325 1.00 52.38 531 GLN A C 1
ATOM 4028 O O . GLN A 1 531 ? -3.622 -21.510 -38.294 1.00 52.38 531 GLN A O 1
ATOM 4033 N N . ILE A 1 532 ? -1.573 -21.843 -37.466 1.00 56.50 532 ILE A N 1
ATOM 4034 C CA . ILE A 1 532 ? -0.862 -21.772 -38.763 1.00 56.50 532 ILE A CA 1
ATOM 4035 C C . ILE A 1 532 ? -1.098 -23.047 -39.620 1.00 56.50 532 ILE A C 1
ATOM 4037 O O . ILE A 1 532 ? -0.666 -23.138 -40.764 1.00 56.50 532 ILE A O 1
ATOM 4041 N N . SER A 1 533 ? -1.819 -24.046 -39.099 1.00 48.00 533 SER A N 1
ATOM 4042 C CA . SER A 1 533 ? -1.973 -25.380 -39.704 1.00 48.00 533 SER A CA 1
ATOM 4043 C C . SER A 1 533 ? -2.992 -25.509 -40.855 1.00 48.00 533 SER A C 1
ATOM 4045 O O . SER A 1 533 ? -3.188 -26.617 -41.350 1.00 48.00 533 SER A O 1
ATOM 4047 N N . TRP A 1 534 ? -3.606 -24.417 -41.333 1.00 45.66 534 TRP A N 1
ATOM 4048 C CA . TRP A 1 534 ? -4.609 -24.452 -42.414 1.00 45.66 534 TRP A CA 1
ATOM 4049 C C . TRP A 1 534 ? -4.288 -23.479 -43.559 1.00 45.66 534 TRP A C 1
ATOM 4051 O O . TRP A 1 534 ? -4.845 -22.390 -43.652 1.00 45.66 534 TRP A O 1
ATOM 4061 N N . GLY A 1 535 ? -3.396 -23.906 -44.459 1.00 41.62 535 GLY A N 1
ATOM 4062 C CA . GLY A 1 535 ? -3.054 -23.166 -45.687 1.00 41.62 535 GLY A CA 1
ATOM 4063 C C . GLY A 1 535 ? -2.580 -24.019 -46.873 1.00 41.62 535 GLY A C 1
ATOM 4064 O O . GLY A 1 535 ? -2.525 -23.532 -47.997 1.00 41.62 535 GLY A O 1
ATOM 4065 N N . THR A 1 536 ? -2.277 -25.305 -46.671 1.00 42.31 536 THR A N 1
ATOM 4066 C CA . THR A 1 536 ? -1.684 -26.200 -47.686 1.00 42.31 536 THR A CA 1
ATOM 4067 C C . THR A 1 536 ? -2.675 -27.213 -48.277 1.00 42.31 536 THR A C 1
ATOM 4069 O O . THR A 1 536 ? -2.309 -28.342 -48.589 1.00 42.31 536 THR A O 1
ATOM 4072 N N . SER A 1 537 ? -3.928 -26.795 -48.498 1.00 40.34 537 SER A N 1
ATOM 4073 C CA . SER A 1 537 ? -4.914 -27.537 -49.313 1.00 40.34 537 SER A CA 1
ATOM 4074 C C . SER A 1 537 ? -5.171 -26.857 -50.668 1.00 40.34 537 SER A C 1
ATOM 4076 O O . SER A 1 537 ? -6.292 -26.798 -51.174 1.00 40.34 537 SER A O 1
ATOM 4078 N N . GLY A 1 538 ? -4.105 -26.332 -51.279 1.00 36.09 538 GLY A N 1
ATOM 4079 C CA . GLY A 1 538 ? -4.096 -26.022 -52.707 1.00 36.09 538 GLY A CA 1
ATOM 4080 C C . GLY A 1 538 ? -4.110 -27.331 -53.492 1.00 36.09 538 GLY A C 1
ATOM 4081 O O . GLY A 1 538 ? -3.085 -28.005 -53.594 1.00 36.09 538 GLY A O 1
ATOM 4082 N N . ARG A 1 539 ? -5.284 -27.729 -53.995 1.00 34.22 539 ARG A N 1
ATOM 4083 C CA . ARG A 1 539 ? -5.445 -28.958 -54.783 1.00 34.22 539 ARG A CA 1
ATOM 4084 C C . ARG A 1 539 ? -4.528 -28.936 -56.004 1.00 34.22 539 ARG A C 1
ATOM 4086 O O . ARG A 1 539 ? -4.528 -27.971 -56.760 1.00 34.22 539 ARG A O 1
ATOM 4093 N N . ARG A 1 540 ? -3.866 -30.064 -56.275 1.00 39.69 540 ARG A N 1
ATOM 4094 C CA . ARG A 1 540 ? -3.504 -30.408 -57.655 1.00 39.69 540 ARG A CA 1
ATOM 4095 C C . ARG A 1 540 ? -4.802 -30.625 -58.430 1.00 39.69 540 ARG A C 1
ATOM 4097 O O . ARG A 1 540 ? -5.549 -31.531 -58.062 1.00 39.69 540 ARG A O 1
ATOM 4104 N N . GLN A 1 541 ? -5.042 -29.857 -59.485 1.00 35.16 541 GLN A N 1
ATOM 4105 C CA . GLN A 1 541 ? -5.868 -30.269 -60.621 1.00 35.16 541 GLN A CA 1
ATOM 4106 C C . GLN A 1 541 ? -5.632 -29.312 -61.795 1.00 35.16 541 GLN A C 1
ATOM 4108 O O . GLN A 1 541 ? -6.042 -28.160 -61.712 1.00 35.16 541 GLN A O 1
ATOM 4113 N N . TRP A 1 542 ? -5.008 -29.869 -62.842 1.00 36.31 542 TRP A N 1
ATOM 4114 C CA . TRP A 1 542 ? -4.771 -29.320 -64.187 1.00 36.31 542 TRP A CA 1
ATOM 4115 C C . TRP A 1 542 ? -3.880 -28.075 -64.272 1.00 36.31 542 TRP A C 1
ATOM 4117 O O . TRP A 1 542 ? -4.382 -26.944 -64.127 1.00 36.31 542 TRP A O 1
#

Radius of gyration: 33.92 Å; Cα contacts (8 Å, |Δi|>4): 634; chains: 1; bounding box: 102×89×114 Å

Sequence (542 aa):
MSADPLLPIAPARVKALVLPVGHIRRQRFVSFLERLAAEHVVHLMDISPDTRPNRNMFSPLAFPDGAIFYELATHFPHASHLGLYPFDLYREPMVIIAIADGSEIDNGPVLSKRQSAGGRTTAERNIRSLHQELEELRDQFPKALVHRLVVFDHVEHKDESIPIPEGIVTVPPPQDCKRTTMRTVMCDISSVLLAEMTALAKSFEALPYVDSPGQTSTVRQHNGAAWGGDDATRRSSQIAAPGARSSSASASNRMSMPVLSKGSIGAFGSSSSSPARPSTPVGNALSNMAESEFGSDPPTPEQHAHPPRPGGGPSDNSRSVSQERVQVQGFGSGGFNERWRNKGKCRVTIVTGSLYLMAGRWPDALKELVDGATVARSINDHIWHGKALEMIVVSLILLGWRGIQFQVPTVCLPPPGEKPSAHAATAAAMAAIEAEKNADPNQLKCLRSLQSILPDLVERIVALYSRISAEHLPPLPLAEAIIRFCKLTSALHVCEGRLTDKTLELLVTGNAPGKALTSSPRLTVSPPRTQISWGTSGRRQW

pLDDT: mean 75.71, std 24.84, range [27.33, 98.69]

Foldseek 3Di:
DFFDCLFLLNLQAAEEAEEEDFDDDPVRSVVVVVLLVVQQKAFLLVADADPDPLLCPLRSVVPRLFIFGYGYDNDQDDPVLVLQPPLRVSSQNQHYEYEAEQVCLQVNQQRDPVQLPPDPHSNLSNLSVVVVVQVVVCVVRVNHQAGAYEHEQHDADPVDGRDHDPRYDYHHYPVPDDPCRSSVVVSVRLNSSSRSLSVVLVVLVPDLADDGRPDDPPVVVPDPDDDDDDDPDDDDDDDDDDDDDDDDDDDDDDDDDDDDDDDDDDDDDDDDDDDDDDDDDDDDDDDDDDDDDDDDDDDDDDDDDDDDDDDDDDDDDDDDDDPPPPPPVDPDPPDPVNLSSLNRVLLSLLSSLSSCSNSRNLVSSLVSLLVSLVSCVVSVVLLSVLSSLSSNLSSLLSCVLSVHDDADDPSLPDDPVPDDDPVVVVVVVVLVVLLVVQDDPPDDPRQSVCLVSLVVSLVSSLCSQPDDDPDHHPVVVSVSSVSNSVQLVVLCQQVLLGDDNSSSCCSPRVDRDPDGDPDGHDNRDPPPPVVVPPDPPPDDDD

Organism: Magnaporthiopsis poae (strain ATCC 64411 / 73-15) (NCBI:txid644358)